Protein AF-0000000074038336 (afdb_homodimer)

Sequence (514 aa):
MIPQLNEKEQQILTLLVRDPNLGVTDLAEHLAVSAVTMRAYLKSLSEKGYLYRVRGGAVPTIHPEIIEREQSRQAEKHAIARVAAEMVQDGDTIMIEAGTTTAMIARFLLGKRDISVVTNNAFALGHCRGNPGLRVQVVGGEYRPATESIVGPVALEHIKRFRVRIAFVGTDGFSATHGLSTHLVEGAEVVKAMAAQADQVVVLADSSKFNKSGFVKVLPLEEVTTIIVDKDLSPEDARAIEETGPQVLRAGTESEEMIPQLNEKEQQILTLLVRDPNLGVTDLAEHLAVSAVTMRAYLKSLSEKGYLYRVRGGAVPTIHPEIIEREQSRQAEKHAIARVAAEMVQDGDTIMIEAGTTTAMIARFLLGKRDISVVTNNAFALGHCRGNPGLRVQVVGGEYRPATESIVGPVALEHIKRFRVRIAFVGTDGFSATHGLSTHLVEGAEVVKAMAAQADQVVVLADSSKFNKSGFVKVLPLEEVTTIIVDKDLSPEDARAIEETGPQVLRAGTESEE

Nearest PDB structures (foldseek):
  7l6l-assembly1_E  TM=9.296E-01  e=7.944E-13  Escherichia coli K-12
  3kwm-assembly2_C  TM=7.564E-01  e=1.079E-05  Francisella tularensis subsp. tularensis
  1lnw-assembly3_F  TM=9.150E-01  e=3.028E-02  Pseudomonas aeruginosa
  4hx8-assembly1_A  TM=6.151E-01  e=4.915E-03  Bacillus subtilis subsp. subtilis str. 168
  2f5f-assembly1_A  TM=6.108E-01  e=5.895E-03  Bacillus subtilis

Organism: NCBI:txid159291

Foldseek 3Di:
DQPDDDPLLLVLLQVCVVPVQAFLVNSCVVVVHDSVVSVVSVVVCVVSVQWDDDVRGIHGPAHSLQVVQLPPPVLFLLLLLLVVLVVDAAQFEEEQEQDNSSLQVLQNVAPHANYEYEYQHQPSVVSNVPHPRYHYHHAAADADRSRNGHFDDSSLVRLLVAAGAEYEEEAQAAALVQGGAHADPRSLSNLQSNLVRYNAYEYEDEPVRYPPHYPGRRDHLQSHAEYEYAPPHDPVRQVSSVVSHYHYHHGYRPDPD/DQPDDDPLLLVLLQVCVVPVQAFLVNSCVVVVHDSVVSVVSQVVCVVSVQWDDDVRGIHGPAHSLQVVQLPPPVLFLLLLLLVVLVVDAAQFEEEQEQDNSSLNVLQNVAPHANYEYEYQHQPSVVSNVPHPRYHYHHAAADADRSRNGHFDDSSLVRLLVAAGAEYEEEAQAAALVQGGAHADPRSLSNLLSNLVRYNAYEYEDEPVRYPPHYPGRRDHLQSHAEYEYAPPNDPVRQVSSVVSHYHYHHGYRPDPD

pLDDT: mean 91.99, std 9.22, range [31.31, 98.94]

Secondary structure (DSSP, 8-state):
------HHHHHHHHHHHH-TT--HHHHHHHHT--HHHHHHHHHHHHHTTSEEEETTEEEESS-HHHHHHHHTTHHHHHHHHHHHHHT--TT-EEEE-SSHHHHGGGGGGTT--SEEEEE-BGGGHHHHTT-TTEEEEEPPEEEETTTTEEESHHHHHHHTT--EEEEEE--SEEETTTEEEES-HHHHHHHHHHHHTEEEEEEE--GGGBT---SEE---GGG-SEEEEETTS-HHHHHHHHTTS-EEEEE------/------HHHHHHHHHHHH-TT--HHHHHHHHT--HHHHHHHHHHHHHTTSEEEETTEEEESS-HHHHHHHHTTHHHHHHHHHHHHHT--TT-EEEE-SSHHHHGGGGGGTT--SEEEEE-BHHHHHHHTT-TTEEEEEPPEEEETTTTEEESHHHHHHHTT--EEEEEE--SEEETTTEEEES-HHHHHHHHHHHHTEEEEEEE--GGGBT---SEE---GGG-SEEEEETTS-HHHHHHHHTTS-EEEEE------

InterPro domains:
  IPR001034 DeoR-type HTH domain [PF08220] (10-59)
  IPR001034 DeoR-type HTH domain [PS51000] (5-60)
  IPR001034 DeoR-type HTH domain [SM00420] (10-60)
  IPR014036 DeoR-like transcriptional repressor, C-terminal sensor domain [PF00455] (74-231)
  IPR036388 Winged helix-like DNA-binding domain superfamily [G3DSA:1.10.10.10] (4-66)
  IPR036390 Winged helix DNA-binding domain superfamily [SSF46785] (5-60)
  IPR037171 NagB/RpiA transferase-like [SSF100950] (75-231)
  IPR050313 Carbohydrate Metabolism HTH-type Transcriptional Regulators [PTHR30363] (6-249)

Radius of gyration: 23.24 Å; Cα contacts (8 Å, |Δi|>4): 1188; chains: 2; bounding box: 50×73×54 Å

Structure (mmCIF, N/CA/C/O backbone):
data_AF-0000000074038336-model_v1
#
loop_
_entity.id
_entity.type
_entity.pdbx_description
1 polymer 'Transcriptional regulator, DeoR family'
#
loop_
_atom_site.group_PDB
_atom_site.id
_atom_site.type_symbol
_atom_site.label_atom_id
_atom_site.label_alt_id
_atom_site.label_comp_id
_atom_site.label_asym_id
_atom_site.label_entity_id
_atom_site.label_seq_id
_atom_site.pdbx_PDB_ins_code
_atom_site.Cartn_x
_atom_site.Cartn_y
_atom_site.Cartn_z
_atom_site.occupancy
_atom_site.B_iso_or_equiv
_atom_site.auth_seq_id
_atom_site.auth_comp_id
_atom_site.auth_asym_id
_atom_site.auth_atom_id
_atom_site.pdbx_PDB_model_num
ATOM 1 N N . MET A 1 1 ? -4.086 -2.785 -13.867 1 50.84 1 MET A N 1
ATOM 2 C CA . MET A 1 1 ? -2.795 -2.957 -14.523 1 50.84 1 MET A CA 1
ATOM 3 C C . MET A 1 1 ? -1.942 -1.7 -14.391 1 50.84 1 MET A C 1
ATOM 5 O O . MET A 1 1 ? -2.459 -0.583 -14.453 1 50.84 1 MET A O 1
ATOM 9 N N . ILE A 1 2 ? -0.725 -1.907 -13.883 1 60.66 2 ILE A N 1
ATOM 10 C CA . ILE A 1 2 ? 0.194 -0.775 -13.852 1 60.66 2 ILE A CA 1
ATOM 11 C C . ILE A 1 2 ? 0.484 -0.302 -15.273 1 60.66 2 ILE A C 1
ATOM 13 O O . ILE A 1 2 ? 0.654 -1.117 -16.188 1 60.66 2 ILE A O 1
ATOM 17 N N . PRO A 1 3 ? 0.245 0.985 -15.5 1 68.19 3 PRO A N 1
ATOM 18 C CA . PRO A 1 3 ? 0.579 1.506 -16.828 1 68.19 3 PRO A CA 1
ATOM 19 C C . PRO A 1 3 ? 1.89 0.94 -17.375 1 68.19 3 PRO A C 1
ATOM 21 O O . PRO A 1 3 ? 2.826 0.699 -16.609 1 68.19 3 PRO A O 1
ATOM 24 N N . GLN A 1 4 ? 1.902 0.641 -18.594 1 76.12 4 GLN A N 1
ATOM 25 C CA . GLN A 1 4 ? 3.078 0.048 -19.234 1 76.12 4 GLN A CA 1
ATOM 26 C C . GLN A 1 4 ? 4.223 1.055 -19.312 1 76.12 4 GLN A C 1
ATOM 28 O O . GLN A 1 4 ? 4 2.23 -19.609 1 76.12 4 GLN A O 1
ATOM 33 N N . LEU A 1 5 ? 5.371 0.58 -19.047 1 84.31 5 LEU A N 1
ATOM 34 C CA . LEU A 1 5 ? 6.582 1.388 -19.141 1 84.31 5 LEU A CA 1
ATOM 35 C C . LEU A 1 5 ? 7.418 0.987 -20.344 1 84.31 5 LEU A C 1
ATOM 37 O O . LEU A 1 5 ? 7.488 -0.194 -20.688 1 84.31 5 LEU A O 1
ATOM 41 N N . ASN A 1 6 ? 7.914 2.014 -21.047 1 85.44 6 ASN A N 1
ATOM 42 C CA . ASN A 1 6 ? 8.922 1.671 -22.047 1 85.44 6 ASN A CA 1
ATOM 43 C C . ASN A 1 6 ? 10.289 1.446 -21.406 1 85.44 6 ASN A C 1
ATOM 45 O O . ASN A 1 6 ? 10.445 1.597 -20.188 1 85.44 6 ASN A O 1
ATOM 49 N N . GLU A 1 7 ? 11.188 1.038 -22.25 1 87.31 7 GLU A N 1
ATOM 50 C CA . GLU A 1 7 ? 12.5 0.632 -21.75 1 87.31 7 GLU A CA 1
ATOM 51 C C . GLU A 1 7 ? 13.211 1.79 -21.062 1 87.31 7 GLU A C 1
ATOM 53 O O . GLU A 1 7 ? 13.805 1.612 -20 1 87.31 7 GLU A O 1
ATOM 58 N N . LYS A 1 8 ? 13.188 2.979 -21.656 1 90.75 8 LYS A N 1
ATOM 59 C CA . LYS A 1 8 ? 13.867 4.137 -21.078 1 90.75 8 LYS A CA 1
ATOM 60 C C . LYS A 1 8 ? 13.25 4.547 -19.75 1 90.75 8 LYS A C 1
ATOM 62 O O . LYS A 1 8 ? 13.969 4.883 -18.812 1 90.75 8 LYS A O 1
ATOM 67 N N . GLU A 1 9 ? 11.953 4.449 -19.688 1 90.75 9 GLU A N 1
ATOM 68 C CA . GLU A 1 9 ? 11.242 4.773 -18.453 1 90.75 9 GLU A CA 1
ATOM 69 C C . GLU A 1 9 ? 11.633 3.824 -17.328 1 90.75 9 GLU A C 1
ATOM 71 O O . GLU A 1 9 ? 11.828 4.254 -16.188 1 90.75 9 GLU A O 1
ATOM 76 N N . GLN A 1 10 ? 11.781 2.631 -17.703 1 89.62 10 GLN A N 1
ATOM 77 C CA . GLN A 1 10 ? 12.195 1.639 -16.719 1 89.62 10 GLN A CA 1
ATOM 78 C C . GLN A 1 10 ? 13.609 1.92 -16.219 1 89.62 10 GLN A C 1
ATOM 80 O O . GLN A 1 10 ? 13.891 1.789 -15.031 1 89.62 10 GLN A O 1
ATOM 85 N N . GLN A 1 11 ? 14.461 2.266 -17.109 1 92.06 11 GLN A N 1
ATOM 86 C CA . GLN A 1 11 ? 15.836 2.584 -16.75 1 92.06 11 GLN A CA 1
ATOM 87 C C . GLN A 1 11 ? 15.898 3.791 -15.82 1 92.06 11 GLN A C 1
ATOM 89 O O . GLN A 1 11 ? 16.688 3.809 -14.867 1 92.06 11 GLN A O 1
ATOM 94 N N . ILE A 1 12 ? 15.102 4.711 -16.125 1 92.69 12 ILE A N 1
ATOM 95 C CA . ILE A 1 12 ? 15.055 5.922 -15.305 1 92.69 12 ILE A CA 1
ATOM 96 C C . ILE A 1 12 ? 14.664 5.566 -13.875 1 92.69 12 ILE A C 1
ATOM 98 O O . ILE A 1 12 ? 15.312 5.992 -12.922 1 92.69 12 ILE A O 1
ATOM 102 N N . LEU A 1 13 ? 13.656 4.75 -13.727 1 89.62 13 LEU A N 1
ATOM 103 C CA . LEU A 1 13 ? 13.188 4.355 -12.406 1 89.62 13 LEU A CA 1
ATOM 104 C C . LEU A 1 13 ? 14.258 3.57 -11.656 1 89.62 13 LEU A C 1
ATOM 106 O O . LEU A 1 13 ? 14.469 3.775 -10.461 1 89.62 13 LEU A O 1
ATOM 110 N N . THR A 1 14 ? 14.922 2.766 -12.406 1 89.44 14 THR A N 1
ATOM 111 C CA . THR A 1 14 ? 15.977 1.956 -11.805 1 89.44 14 THR A CA 1
ATOM 112 C C . THR A 1 14 ? 17.109 2.842 -11.281 1 89.44 14 THR A C 1
ATOM 114 O O . THR A 1 14 ? 17.594 2.629 -10.172 1 89.44 14 THR A O 1
ATOM 117 N N . LEU A 1 15 ? 17.469 3.816 -12.023 1 90.31 15 LEU A N 1
ATOM 118 C CA . LEU A 1 15 ? 18.531 4.738 -11.617 1 90.31 15 LEU A CA 1
ATOM 119 C C . LEU A 1 15 ? 18.109 5.539 -10.391 1 90.31 15 LEU A C 1
ATOM 121 O O . LEU A 1 15 ? 18.906 5.734 -9.469 1 90.31 15 LEU A O 1
ATOM 125 N N . LEU A 1 16 ? 16.875 5.91 -10.359 1 88.5 16 LEU A N 1
ATOM 126 C CA . LEU A 1 16 ? 16.391 6.77 -9.289 1 88.5 16 LEU A CA 1
ATOM 127 C C . LEU A 1 16 ? 16.297 6 -7.977 1 88.5 16 LEU A C 1
ATOM 129 O O . LEU A 1 16 ? 16.516 6.566 -6.902 1 88.5 16 LEU A O 1
ATOM 133 N N . VAL A 1 17 ? 15.938 4.77 -8.078 1 83.69 17 VAL A N 1
ATOM 134 C CA . VAL A 1 17 ? 15.836 3.953 -6.871 1 83.69 17 VAL A CA 1
ATOM 135 C C . VAL A 1 17 ? 17.234 3.707 -6.297 1 83.69 17 VAL A C 1
ATOM 137 O O . VAL A 1 17 ? 17.406 3.658 -5.078 1 83.69 17 VAL A O 1
ATOM 140 N N . ARG A 1 18 ? 18.156 3.605 -7.18 1 83.31 18 ARG A N 1
ATOM 141 C CA . ARG A 1 18 ? 19.547 3.396 -6.758 1 83.31 18 ARG A CA 1
ATOM 142 C C . ARG A 1 18 ? 20.125 4.664 -6.141 1 83.31 18 ARG A C 1
ATOM 144 O O . ARG A 1 18 ? 20.875 4.602 -5.16 1 83.31 18 ARG A O 1
ATOM 151 N N . ASP A 1 19 ? 19.812 5.781 -6.797 1 85.19 19 ASP A N 1
ATOM 152 C CA . ASP A 1 19 ? 20.25 7.078 -6.293 1 85.19 19 ASP A CA 1
ATOM 153 C C . ASP A 1 19 ? 19.156 8.125 -6.453 1 85.19 19 ASP A C 1
ATOM 155 O O . ASP A 1 19 ? 19.047 8.766 -7.5 1 85.19 19 ASP A O 1
ATOM 159 N N . PRO A 1 20 ? 18.5 8.367 -5.352 1 78.25 20 PRO A N 1
ATOM 160 C CA . PRO A 1 20 ? 17.375 9.305 -5.438 1 78.25 20 PRO A CA 1
ATOM 161 C C . PRO A 1 20 ? 17.828 10.75 -5.582 1 78.25 20 PRO A C 1
ATOM 163 O O . PRO A 1 20 ? 17 11.641 -5.812 1 78.25 20 PRO A O 1
ATOM 166 N N . ASN A 1 21 ? 19.047 10.977 -5.559 1 79.19 21 ASN A N 1
ATOM 167 C CA . ASN A 1 21 ? 19.547 12.344 -5.637 1 79.19 21 ASN A CA 1
ATOM 168 C C . ASN A 1 21 ? 19.875 12.734 -7.07 1 79.19 21 ASN A C 1
ATOM 170 O O . ASN A 1 21 ? 20.25 13.883 -7.336 1 79.19 21 ASN A O 1
ATOM 174 N N . LEU A 1 22 ? 19.734 11.844 -7.914 1 87.56 22 LEU A N 1
ATOM 175 C CA . LEU A 1 22 ? 20.047 12.164 -9.305 1 87.56 22 LEU A CA 1
ATOM 176 C C . LEU A 1 22 ? 19.078 13.219 -9.844 1 87.56 22 LEU A C 1
ATOM 178 O O . LEU A 1 22 ? 17.859 13.094 -9.695 1 87.56 22 LEU A O 1
ATOM 182 N N . GLY A 1 23 ? 19.703 14.219 -10.414 1 90.75 23 GLY A N 1
ATOM 183 C CA . GLY A 1 23 ? 18.891 15.25 -11.055 1 90.75 23 GLY A CA 1
ATOM 184 C C . GLY A 1 23 ? 18.656 15 -12.531 1 90.75 23 GLY A C 1
ATOM 185 O O . GLY A 1 23 ? 19.094 13.969 -13.062 1 90.75 23 GLY A O 1
ATOM 186 N N . VAL A 1 24 ? 18 15.977 -13.141 1 92.38 24 VAL A N 1
ATOM 187 C CA . VAL A 1 24 ? 17.656 15.883 -14.555 1 92.38 24 VAL A CA 1
ATOM 188 C C . VAL A 1 24 ? 18.938 15.766 -15.391 1 92.38 24 VAL A C 1
ATOM 190 O O . VAL A 1 24 ? 19.016 14.914 -16.281 1 92.38 24 VAL A O 1
ATOM 193 N N . THR A 1 25 ? 19.859 16.531 -15.031 1 93.81 25 THR A N 1
ATOM 194 C CA . THR A 1 25 ? 21.094 16.562 -15.789 1 93.81 25 THR A CA 1
ATOM 195 C C . THR A 1 25 ? 21.859 15.25 -15.648 1 93.81 25 THR A C 1
ATOM 197 O O . THR A 1 25 ? 22.344 14.703 -16.641 1 93.81 25 THR A O 1
ATOM 200 N N . ASP A 1 26 ? 21.953 14.742 -14.438 1 95.25 26 ASP A N 1
ATOM 201 C CA . ASP A 1 26 ? 22.609 13.469 -14.18 1 95.25 26 ASP A CA 1
ATOM 202 C C . ASP A 1 26 ? 21.953 12.336 -14.961 1 95.25 26 ASP A C 1
ATOM 204 O O . ASP A 1 26 ? 22.625 11.539 -15.609 1 95.25 26 ASP A O 1
ATOM 208 N N . LEU A 1 27 ? 20.672 12.328 -14.914 1 94.75 27 LEU A N 1
ATOM 209 C CA . LEU A 1 27 ? 19.906 11.281 -15.578 1 94.75 27 LEU A CA 1
ATOM 210 C C . LEU A 1 27 ? 20.078 11.344 -17.094 1 94.75 27 LEU A C 1
ATOM 212 O O . LEU A 1 27 ? 20.234 10.312 -17.75 1 94.75 27 LEU A O 1
ATOM 216 N N . ALA A 1 28 ? 20.016 12.539 -17.594 1 95.25 28 ALA A N 1
ATOM 217 C CA . ALA A 1 28 ? 20.188 12.742 -19.031 1 95.25 28 ALA A CA 1
ATOM 218 C C . ALA A 1 28 ? 21.547 12.227 -19.5 1 95.25 28 ALA A C 1
ATOM 220 O O . ALA A 1 28 ? 21.641 11.586 -20.547 1 95.25 28 ALA A O 1
ATOM 221 N N . GLU A 1 29 ? 22.547 12.523 -18.781 1 95.94 29 GLU A N 1
ATOM 222 C CA . GLU A 1 29 ? 23.891 12.078 -19.109 1 95.94 29 GLU A CA 1
ATOM 223 C C . GLU A 1 29 ? 24 10.562 -19.062 1 95.94 29 GLU A C 1
ATOM 225 O O . GLU A 1 29 ? 24.562 9.945 -19.969 1 95.94 29 GLU A O 1
ATOM 230 N N . HIS A 1 30 ? 23.453 9.977 -18.078 1 94.44 30 HIS A N 1
ATOM 231 C CA . HIS A 1 30 ? 23.516 8.531 -17.891 1 94.44 30 HIS A CA 1
ATOM 232 C C . HIS A 1 30 ? 22.859 7.797 -19.047 1 94.44 30 HIS A C 1
ATOM 234 O O . HIS A 1 30 ? 23.281 6.699 -19.422 1 94.44 30 HIS A O 1
ATOM 240 N N . LEU A 1 31 ? 21.781 8.391 -19.578 1 94.69 31 LEU A N 1
ATOM 241 C CA . LEU A 1 31 ? 21 7.672 -20.578 1 94.69 31 LEU A CA 1
ATOM 242 C C . LEU A 1 31 ? 21.203 8.258 -21.969 1 94.69 31 LEU A C 1
ATOM 244 O O . LEU A 1 31 ? 20.531 7.867 -22.922 1 94.69 31 LEU A O 1
ATOM 248 N N . ALA A 1 32 ? 22.031 9.18 -22.094 1 95.19 32 ALA A N 1
ATOM 249 C CA . ALA A 1 32 ? 22.469 9.773 -23.359 1 95.19 32 ALA A CA 1
ATOM 250 C C . ALA A 1 32 ? 21.281 10.375 -24.109 1 95.19 32 ALA A C 1
ATOM 252 O O . ALA A 1 32 ? 21.047 10.07 -25.281 1 95.19 32 ALA A O 1
ATOM 253 N N . VAL A 1 33 ? 20.547 11.195 -23.406 1 95.94 33 VAL A N 1
ATOM 254 C CA . VAL A 1 33 ? 19.469 11.961 -24.016 1 95.94 33 VAL A CA 1
ATOM 255 C C . VAL A 1 33 ? 19.578 13.422 -23.594 1 95.94 33 VAL A C 1
ATOM 257 O O . VAL A 1 33 ? 20.344 13.766 -22.688 1 95.94 33 VAL A O 1
ATOM 260 N N . SER A 1 34 ? 18.859 14.258 -24.266 1 95.69 34 SER A N 1
ATOM 261 C CA . SER A 1 34 ? 18.859 15.68 -23.906 1 95.69 34 SER A CA 1
ATOM 262 C C . SER A 1 34 ? 18.078 15.922 -22.625 1 95.69 34 SER A C 1
ATOM 264 O O . SER A 1 34 ? 17.25 15.109 -22.219 1 95.69 34 SER A O 1
ATOM 266 N N . ALA A 1 35 ? 18.359 17.062 -22.031 1 94.69 35 ALA A N 1
ATOM 267 C CA . ALA A 1 35 ? 17.641 17.453 -20.828 1 94.69 35 ALA A CA 1
ATOM 268 C C . ALA A 1 35 ? 16.141 17.641 -21.125 1 94.69 35 ALA A C 1
ATOM 270 O O . ALA A 1 35 ? 15.297 17.344 -20.281 1 94.69 35 ALA A O 1
ATOM 271 N N . VAL A 1 36 ? 15.898 18.109 -22.297 1 95 36 VAL A N 1
ATOM 272 C CA . VAL A 1 36 ? 14.516 18.328 -22.703 1 95 36 VAL A CA 1
ATOM 273 C C . VAL A 1 36 ? 13.789 16.984 -22.797 1 95 36 VAL A C 1
ATOM 275 O O . VAL A 1 36 ? 12.672 16.844 -22.281 1 95 36 VAL A O 1
ATOM 278 N N . THR A 1 37 ? 14.422 16.031 -23.359 1 95.12 37 THR A N 1
ATOM 279 C CA . THR A 1 37 ? 13.867 14.688 -23.484 1 95.12 37 THR A CA 1
ATOM 280 C C . THR A 1 37 ? 13.703 14.039 -22.109 1 95.12 37 THR A C 1
ATOM 282 O O . THR A 1 37 ? 12.695 13.383 -21.844 1 95.12 37 THR A O 1
ATOM 285 N N . MET A 1 38 ? 14.656 14.266 -21.234 1 95 38 MET A N 1
ATOM 286 C CA . MET A 1 38 ? 14.609 13.703 -19.891 1 95 38 MET A CA 1
ATOM 287 C C . MET A 1 38 ? 13.445 14.289 -19.094 1 95 38 MET A C 1
ATOM 289 O O . MET A 1 38 ? 12.734 13.562 -18.406 1 95 38 MET A O 1
ATOM 293 N N . ARG A 1 39 ? 13.25 15.578 -19.25 1 93.44 39 ARG A N 1
ATOM 294 C CA . ARG A 1 39 ? 12.133 16.219 -18.562 1 93.44 39 ARG A CA 1
ATOM 295 C C . ARG A 1 39 ? 10.797 15.672 -19.047 1 93.44 39 ARG A C 1
ATOM 297 O O . ARG A 1 39 ? 9.852 15.539 -18.266 1 93.44 39 ARG A O 1
ATOM 304 N N . ALA A 1 40 ? 10.781 15.367 -20.328 1 93.25 40 ALA A N 1
ATOM 305 C CA . ALA A 1 40 ? 9.57 14.781 -20.891 1 93.25 40 ALA A CA 1
ATOM 306 C C . ALA A 1 40 ? 9.312 13.391 -20.312 1 93.25 40 ALA A C 1
ATOM 308 O O . ALA A 1 40 ? 8.172 13.039 -20 1 93.25 40 ALA A O 1
ATOM 309 N N . TYR A 1 41 ? 10.359 12.648 -20.172 1 92.75 41 TYR A N 1
ATOM 310 C CA . TYR A 1 41 ? 10.234 11.328 -19.562 1 92.75 41 TYR A CA 1
ATOM 311 C C . TYR A 1 41 ? 9.758 11.445 -18.125 1 92.75 41 TYR A C 1
ATOM 313 O O . TYR A 1 41 ? 8.867 10.703 -17.703 1 92.75 41 TYR A O 1
ATOM 321 N N . LEU A 1 42 ? 10.344 12.336 -17.406 1 91.69 42 LEU A N 1
ATOM 322 C CA . LEU A 1 42 ? 9.992 12.508 -16 1 91.69 42 LEU A CA 1
ATOM 323 C C . LEU A 1 42 ? 8.547 12.969 -15.852 1 91.69 42 LEU A C 1
ATOM 325 O O . LEU A 1 42 ? 7.84 12.547 -14.938 1 91.69 42 LEU A O 1
ATOM 329 N N . LYS A 1 43 ? 8.172 13.789 -16.719 1 88.31 43 LYS A N 1
ATOM 330 C CA . LYS A 1 43 ? 6.781 14.234 -16.719 1 88.31 43 LYS A CA 1
ATOM 331 C C . LYS A 1 43 ? 5.832 13.078 -17 1 88.31 43 LYS A C 1
ATOM 333 O O . LYS A 1 43 ? 4.82 12.914 -16.297 1 88.31 43 LYS A O 1
ATOM 338 N N . SER A 1 44 ? 6.152 12.32 -17.969 1 87.56 44 SER A N 1
ATOM 339 C CA . SER A 1 44 ? 5.352 11.148 -18.312 1 87.56 44 SER A CA 1
ATOM 340 C C . SER A 1 44 ? 5.234 10.195 -17.125 1 87.56 44 SER A C 1
ATOM 342 O O . SER A 1 44 ? 4.141 9.734 -16.812 1 87.56 44 SER A O 1
ATOM 344 N N . LEU A 1 45 ? 6.332 9.953 -16.516 1 88 45 LEU A N 1
ATOM 345 C CA . LEU A 1 45 ? 6.367 9.039 -15.375 1 88 45 LEU A CA 1
ATOM 346 C C . LEU A 1 45 ? 5.555 9.594 -14.203 1 88 45 LEU A C 1
ATOM 348 O O . LEU A 1 45 ? 4.887 8.844 -13.5 1 88 45 LEU A O 1
ATOM 352 N N . SER A 1 46 ? 5.648 10.844 -14.055 1 84.88 46 SER A N 1
ATOM 353 C CA . SER A 1 46 ? 4.875 11.5 -13.008 1 84.88 46 SER A CA 1
ATOM 354 C C . SER A 1 46 ? 3.379 11.398 -13.281 1 84.88 46 SER A C 1
ATOM 356 O O . SER A 1 46 ? 2.594 11.102 -12.383 1 84.88 46 SER A O 1
ATOM 358 N N . GLU A 1 47 ? 3.018 11.539 -14.508 1 79.06 47 GLU A N 1
ATOM 359 C CA . GLU A 1 47 ? 1.615 11.469 -14.906 1 79.06 47 GLU A CA 1
ATOM 360 C C . GLU A 1 47 ? 1.065 10.055 -14.75 1 79.06 47 GLU A C 1
ATOM 362 O O . GLU A 1 47 ? -0.114 9.875 -14.445 1 79.06 47 GLU A O 1
ATOM 367 N N . LYS A 1 48 ? 1.988 9.148 -14.945 1 78.31 48 LYS A N 1
ATOM 368 C CA . LYS A 1 48 ? 1.61 7.75 -14.797 1 78.31 48 LYS A CA 1
ATOM 369 C C . LYS A 1 48 ? 1.6 7.336 -13.328 1 78.31 48 LYS A C 1
ATOM 371 O O . LYS A 1 48 ? 1.21 6.215 -12.992 1 78.31 48 LYS A O 1
ATOM 376 N N . GLY A 1 49 ? 2.133 8.203 -12.5 1 77.19 49 GLY A N 1
ATOM 377 C CA . GLY A 1 49 ? 2.117 7.945 -11.07 1 77.19 49 GLY A CA 1
ATOM 378 C C . GLY A 1 49 ? 3.318 7.148 -10.594 1 77.19 49 GLY A C 1
ATOM 379 O O . GLY A 1 49 ? 3.332 6.648 -9.469 1 77.19 49 GLY A O 1
ATOM 380 N N . TYR A 1 50 ? 4.344 7.027 -11.398 1 85.25 50 TYR A N 1
ATOM 381 C CA . TYR A 1 50 ? 5.488 6.184 -11.078 1 85.25 50 TYR A CA 1
ATOM 382 C C . TYR A 1 50 ? 6.527 6.957 -10.273 1 85.25 50 TYR A C 1
ATOM 384 O O . TYR A 1 50 ? 7.438 6.367 -9.688 1 85.25 50 TYR A O 1
ATOM 392 N N . LEU A 1 51 ? 6.426 8.312 -10.344 1 84.94 51 LEU A N 1
ATOM 393 C CA . LEU A 1 51 ? 7.312 9.141 -9.539 1 84.94 51 LEU A CA 1
ATOM 394 C C . LEU A 1 51 ? 6.68 10.492 -9.242 1 84.94 51 LEU A C 1
ATOM 396 O O . LEU A 1 51 ? 5.648 10.836 -9.82 1 84.94 51 LEU A O 1
ATOM 400 N N . TYR A 1 52 ? 7.254 11.148 -8.266 1 79.19 52 TYR A N 1
ATOM 401 C CA . TYR A 1 52 ? 6.914 12.555 -8.07 1 79.19 52 TYR A CA 1
ATOM 402 C C . TYR A 1 52 ? 8.148 13.445 -8.211 1 79.19 52 TYR A C 1
ATOM 404 O O . TYR A 1 52 ? 9.266 13.016 -7.902 1 79.19 52 TYR A O 1
ATOM 412 N N . ARG A 1 53 ? 7.777 14.625 -8.711 1 78.25 53 ARG A N 1
ATOM 413 C CA . ARG A 1 53 ? 8.859 15.578 -8.945 1 78.25 53 ARG A CA 1
ATOM 414 C C . ARG A 1 53 ? 9.219 16.312 -7.664 1 78.25 53 ARG A C 1
ATOM 416 O O . ARG A 1 53 ? 8.344 16.656 -6.863 1 78.25 53 ARG A O 1
ATOM 423 N N . VAL A 1 54 ? 10.477 16.453 -7.414 1 74.12 54 VAL A N 1
ATOM 424 C CA . VAL A 1 54 ? 11.008 17.281 -6.344 1 74.12 54 VAL A CA 1
ATOM 425 C C . VAL A 1 54 ? 11.992 18.297 -6.914 1 74.12 54 VAL A C 1
ATOM 427 O O . VAL A 1 54 ? 12.289 18.281 -8.109 1 74.12 54 VAL A O 1
ATOM 430 N N . ARG A 1 55 ? 12.32 19.203 -6.031 1 72.94 55 ARG A N 1
ATOM 431 C CA . ARG A 1 55 ? 13.289 20.188 -6.504 1 72.94 55 ARG A CA 1
ATOM 432 C C . ARG A 1 55 ? 14.57 19.5 -6.977 1 72.94 55 ARG A C 1
ATOM 434 O O . ARG A 1 55 ? 15.234 18.812 -6.203 1 72.94 55 ARG A O 1
ATOM 441 N N . GLY A 1 56 ? 14.797 19.656 -8.297 1 73.69 56 GLY A N 1
ATOM 442 C CA . GLY A 1 56 ? 16.047 19.172 -8.859 1 73.69 56 GLY A CA 1
ATOM 443 C C . GLY A 1 56 ? 16.016 17.672 -9.164 1 73.69 56 GLY A C 1
ATOM 444 O O . GLY A 1 56 ? 17.047 17.094 -9.539 1 73.69 56 GLY A O 1
ATOM 445 N N . GLY A 1 57 ? 14.844 17.047 -8.93 1 78 57 GLY A N 1
ATOM 446 C CA . GLY A 1 57 ? 14.883 15.609 -9.156 1 78 57 GLY A CA 1
ATOM 447 C C . GLY A 1 57 ? 13.508 14.961 -9.078 1 78 57 GLY A C 1
ATOM 448 O O . GLY A 1 57 ? 12.5 15.586 -9.43 1 78 57 GLY A O 1
ATOM 449 N N . ALA A 1 58 ? 13.586 13.586 -8.938 1 83.69 58 ALA A N 1
ATOM 450 C CA . ALA A 1 58 ? 12.359 12.805 -8.859 1 83.69 58 ALA A CA 1
ATOM 451 C C . ALA A 1 58 ? 12.531 11.602 -7.945 1 83.69 58 ALA A C 1
ATOM 453 O O . ALA A 1 58 ? 13.648 11.109 -7.758 1 83.69 58 ALA A O 1
ATOM 454 N N . VAL A 1 59 ? 11.414 11.25 -7.375 1 82.38 59 VAL A N 1
ATOM 455 C CA . VAL A 1 59 ? 11.422 10.109 -6.469 1 82.38 59 VAL A CA 1
ATOM 456 C C . VAL A 1 59 ? 10.398 9.07 -6.934 1 82.38 59 VAL A C 1
ATOM 458 O O . VAL A 1 59 ? 9.227 9.398 -7.129 1 82.38 59 VAL A O 1
ATOM 461 N N . PRO A 1 60 ? 10.844 7.848 -7.074 1 85.94 60 PRO A N 1
ATOM 462 C CA . PRO A 1 60 ? 9.906 6.809 -7.504 1 85.94 60 PRO A CA 1
ATOM 463 C C . PRO A 1 60 ? 8.844 6.508 -6.453 1 85.94 60 PRO A C 1
ATOM 465 O O . PRO A 1 60 ? 9.133 6.516 -5.254 1 85.94 60 PRO A O 1
ATOM 468 N N . THR A 1 61 ? 7.617 6.195 -6.973 1 83.38 61 THR A N 1
ATOM 469 C CA . THR A 1 61 ? 6.512 5.828 -6.09 1 83.38 61 THR A CA 1
ATOM 470 C C . THR A 1 61 ? 6.34 4.312 -6.043 1 83.38 61 THR A C 1
ATOM 472 O O . THR A 1 61 ? 5.582 3.797 -5.219 1 83.38 61 THR A O 1
ATOM 475 N N . ILE A 1 62 ? 6.996 3.609 -6.902 1 83.38 62 ILE A N 1
ATOM 476 C CA . ILE A 1 62 ? 6.961 2.152 -6.961 1 83.38 62 ILE A CA 1
ATOM 477 C C . ILE A 1 62 ? 8.336 1.618 -7.348 1 83.38 62 ILE A C 1
ATOM 479 O O . ILE A 1 62 ? 9.039 2.215 -8.172 1 83.38 62 ILE A O 1
ATOM 483 N N . HIS A 1 63 ? 8.648 0.529 -6.75 1 86.81 63 HIS A N 1
ATOM 484 C CA . HIS A 1 63 ? 9.953 -0.063 -7.027 1 86.81 63 HIS A CA 1
ATOM 485 C C . HIS A 1 63 ? 9.969 -0.721 -8.406 1 86.81 63 HIS A C 1
ATOM 487 O O . HIS A 1 63 ? 9.031 -1.431 -8.773 1 86.81 63 HIS A O 1
ATOM 493 N N . PRO A 1 64 ? 11.055 -0.513 -9.141 1 85.06 64 PRO A N 1
ATOM 494 C CA . PRO A 1 64 ? 11.117 -1.052 -10.5 1 85.06 64 PRO A CA 1
ATOM 495 C C . PRO A 1 64 ? 11.031 -2.576 -10.539 1 85.06 64 PRO A C 1
ATOM 497 O O . PRO A 1 64 ? 10.477 -3.146 -11.484 1 85.06 64 PRO A O 1
ATOM 500 N N . GLU A 1 65 ? 11.516 -3.246 -9.539 1 87.31 65 GLU A N 1
ATOM 501 C CA . GLU A 1 65 ? 11.523 -4.707 -9.523 1 87.31 65 GLU A CA 1
ATOM 502 C C . GLU A 1 65 ? 10.094 -5.258 -9.508 1 87.31 65 GLU A C 1
ATOM 504 O O . GLU A 1 65 ? 9.805 -6.254 -10.172 1 87.31 65 GLU A O 1
ATOM 509 N N . ILE A 1 66 ? 9.266 -4.57 -8.766 1 88.44 66 ILE A N 1
ATOM 510 C CA . ILE A 1 66 ? 7.879 -5.031 -8.688 1 88.44 66 ILE A CA 1
ATOM 511 C C . ILE A 1 66 ? 7.18 -4.766 -10.023 1 88.44 66 ILE A C 1
ATOM 513 O O . ILE A 1 66 ? 6.344 -5.562 -10.461 1 88.44 66 ILE A O 1
ATOM 517 N N . ILE A 1 67 ? 7.508 -3.732 -10.633 1 84.56 67 ILE A N 1
ATOM 518 C CA . ILE A 1 67 ? 6.934 -3.396 -11.93 1 84.56 67 ILE A CA 1
ATOM 519 C C . ILE A 1 67 ? 7.324 -4.457 -12.961 1 84.56 67 ILE A C 1
ATOM 521 O O . ILE A 1 67 ? 6.473 -4.965 -13.688 1 84.56 67 ILE A O 1
ATOM 525 N N . GLU A 1 68 ? 8.523 -4.727 -12.984 1 87.25 68 GLU A N 1
ATOM 526 C CA . GLU A 1 68 ? 9.039 -5.723 -13.922 1 87.25 68 GLU A CA 1
ATOM 527 C C . GLU A 1 68 ? 8.359 -7.074 -13.711 1 87.25 68 GLU A C 1
ATOM 529 O O . GLU A 1 68 ? 7.934 -7.715 -14.68 1 87.25 68 GLU A O 1
ATOM 534 N N . ARG A 1 69 ? 8.25 -7.457 -12.523 1 90.81 69 ARG A N 1
ATOM 535 C CA . ARG A 1 69 ? 7.621 -8.734 -12.219 1 90.81 69 ARG A CA 1
ATOM 536 C C . ARG A 1 69 ? 6.145 -8.727 -12.602 1 90.81 69 ARG A C 1
ATOM 538 O O . ARG A 1 69 ? 5.641 -9.703 -13.164 1 90.81 69 ARG A O 1
ATOM 545 N N . GLU A 1 70 ? 5.52 -7.691 -12.258 1 88.31 70 GLU A N 1
ATOM 546 C CA . GLU A 1 70 ? 4.094 -7.594 -12.555 1 88.31 70 GLU A CA 1
ATOM 547 C C . GLU A 1 70 ? 3.836 -7.625 -14.055 1 88.31 70 GLU A C 1
ATOM 549 O O . GLU A 1 70 ? 2.848 -8.203 -14.508 1 88.31 70 GLU A O 1
ATOM 554 N N . GLN A 1 71 ? 4.703 -7.059 -14.805 1 86.56 71 GLN A N 1
ATOM 555 C CA . GLN A 1 71 ? 4.488 -6.895 -16.234 1 86.56 71 GLN A CA 1
ATOM 556 C C . GLN A 1 71 ? 4.957 -8.125 -17.016 1 86.56 71 GLN A C 1
ATOM 558 O O . GLN A 1 71 ? 4.598 -8.312 -18.172 1 86.56 71 GLN A O 1
ATOM 563 N N . SER A 1 72 ? 5.742 -8.914 -16.391 1 91.19 72 SER A N 1
ATOM 564 C CA . SER A 1 72 ? 6.219 -10.133 -17.031 1 91.19 72 SER A CA 1
ATOM 565 C C . SER A 1 72 ? 5.137 -11.203 -17.047 1 91.19 72 SER A C 1
ATOM 567 O O . SER A 1 72 ? 4.508 -11.477 -16.016 1 91.19 72 SER A O 1
ATOM 569 N N . ARG A 1 73 ? 4.805 -11.75 -18.234 1 93.31 73 ARG A N 1
ATOM 570 C CA . ARG A 1 73 ? 3.887 -12.867 -18.422 1 93.31 73 ARG A CA 1
ATOM 571 C C . ARG A 1 73 ? 2.523 -12.57 -17.812 1 93.31 73 ARG A C 1
ATOM 573 O O . ARG A 1 73 ? 1.979 -13.391 -17.062 1 93.31 73 ARG A O 1
ATOM 580 N N . GLN A 1 74 ? 2.051 -11.477 -18.094 1 89.38 74 GLN A N 1
ATOM 581 C CA . GLN A 1 74 ? 0.832 -10.969 -17.469 1 89.38 74 GLN A CA 1
ATOM 582 C C . GLN A 1 74 ? -0.365 -11.859 -17.797 1 89.38 74 GLN A C 1
ATOM 584 O O . GLN A 1 74 ? -1.19 -12.133 -16.922 1 89.38 74 GLN A O 1
ATOM 589 N N . ALA A 1 75 ? -0.427 -12.273 -19.078 1 90.5 75 ALA A N 1
ATOM 590 C CA . ALA A 1 75 ? -1.548 -13.117 -19.484 1 90.5 75 ALA A CA 1
ATOM 591 C C . ALA A 1 75 ? -1.563 -14.43 -18.703 1 90.5 75 ALA A C 1
ATOM 593 O O . ALA A 1 75 ? -2.619 -14.875 -18.25 1 90.5 75 ALA A O 1
ATOM 594 N N . GLU A 1 76 ? -0.423 -14.992 -18.594 1 95.5 76 GLU A N 1
ATOM 595 C CA . GLU A 1 76 ? -0.291 -16.234 -17.828 1 95.5 76 GLU A CA 1
ATOM 596 C C . GLU A 1 76 ? -0.634 -16.016 -16.359 1 95.5 76 GLU A C 1
ATOM 598 O O . GLU A 1 76 ? -1.357 -16.812 -15.758 1 95.5 76 GLU A O 1
ATOM 603 N N . LYS A 1 77 ? -0.141 -14.898 -15.781 1 94.88 77 LYS A N 1
ATOM 604 C CA . LYS A 1 77 ? -0.427 -14.594 -14.383 1 94.88 77 LYS A CA 1
ATOM 605 C C . LYS A 1 77 ? -1.923 -14.398 -14.156 1 94.88 77 LYS A C 1
ATOM 607 O O . LYS A 1 77 ? -2.473 -14.852 -13.156 1 94.88 77 LYS A O 1
ATOM 612 N N . HIS A 1 78 ? -2.531 -13.781 -15.062 1 92 78 HIS A N 1
ATOM 613 C CA . HIS A 1 78 ? -3.967 -13.547 -14.961 1 92 78 HIS A CA 1
ATOM 614 C C . HIS A 1 78 ? -4.742 -14.867 -14.992 1 92 78 HIS A C 1
ATOM 616 O O . HIS A 1 78 ? -5.656 -15.07 -14.195 1 92 78 HIS A O 1
ATOM 622 N N . ALA A 1 79 ? -4.379 -15.648 -15.938 1 95.06 79 ALA A N 1
ATOM 623 C CA . ALA A 1 79 ? -5.035 -16.953 -16.062 1 95.06 79 ALA A CA 1
ATOM 624 C C . ALA A 1 79 ? -4.867 -17.766 -14.781 1 95.06 79 ALA A C 1
ATOM 626 O O . ALA A 1 79 ? -5.832 -18.359 -14.289 1 95.06 79 ALA A O 1
ATOM 627 N N . ILE A 1 80 ? -3.703 -17.766 -14.281 1 97.88 80 ILE A N 1
ATOM 628 C CA . ILE A 1 80 ? -3.371 -18.516 -13.078 1 97.88 80 ILE A CA 1
ATOM 629 C C . ILE A 1 80 ? -4.176 -17.969 -11.891 1 97.88 80 ILE A C 1
ATOM 631 O O . ILE A 1 80 ? -4.789 -18.734 -11.148 1 97.88 80 ILE A O 1
ATOM 635 N N . ALA A 1 81 ? -4.188 -16.703 -11.719 1 96.81 81 ALA A N 1
ATOM 636 C CA . ALA A 1 81 ? -4.902 -16.047 -10.617 1 96.81 81 ALA A CA 1
ATOM 637 C C . ALA A 1 81 ? -6.398 -16.328 -10.703 1 96.81 81 ALA A C 1
ATOM 639 O O . ALA A 1 81 ? -7.059 -16.516 -9.68 1 96.81 81 ALA A O 1
ATOM 640 N N . ARG A 1 82 ? -6.922 -16.344 -11.898 1 94.75 82 ARG A N 1
ATOM 641 C CA . ARG A 1 82 ? -8.344 -16.625 -12.094 1 94.75 82 ARG A CA 1
ATOM 642 C C . ARG A 1 82 ? -8.695 -18.031 -11.602 1 94.75 82 ARG A C 1
ATOM 644 O O . ARG A 1 82 ? -9.68 -18.203 -10.883 1 94.75 82 ARG A O 1
ATOM 651 N N . VAL A 1 83 ? -7.926 -18.984 -12.031 1 97.81 83 VAL A N 1
ATOM 652 C CA . VAL A 1 83 ? -8.148 -20.359 -11.602 1 97.81 83 VAL A CA 1
ATOM 653 C C . VAL A 1 83 ? -8.055 -20.453 -10.086 1 97.81 83 VAL A C 1
ATOM 655 O O . VAL A 1 83 ? -8.852 -21.141 -9.445 1 97.81 83 VAL A O 1
ATOM 658 N N . ALA A 1 84 ? -7.094 -19.781 -9.508 1 98.56 84 ALA A N 1
ATOM 659 C CA . ALA A 1 84 ? -6.934 -19.75 -8.055 1 98.56 84 ALA A CA 1
ATOM 660 C C . ALA A 1 84 ? -8.18 -19.188 -7.375 1 98.56 84 ALA A C 1
ATOM 662 O O . ALA A 1 84 ? -8.664 -19.75 -6.391 1 98.56 84 ALA A O 1
ATOM 663 N N . ALA A 1 85 ? -8.703 -18.109 -7.883 1 96.88 85 ALA A N 1
ATOM 664 C CA . ALA A 1 85 ? -9.867 -17.438 -7.305 1 96.88 85 ALA A CA 1
ATOM 665 C C . ALA A 1 85 ? -11.094 -18.359 -7.328 1 96.88 85 ALA A C 1
ATOM 667 O O . ALA A 1 85 ? -11.953 -18.281 -6.449 1 96.88 85 ALA A O 1
ATOM 668 N N . GLU A 1 86 ? -11.141 -19.219 -8.336 1 97.38 86 GLU A N 1
ATOM 669 C CA . GLU A 1 86 ? -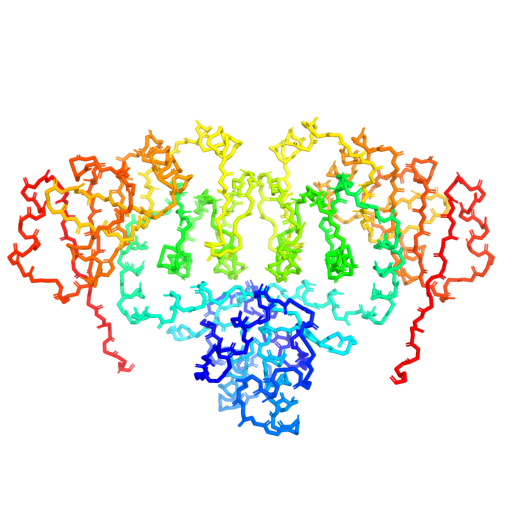12.258 -20.156 -8.461 1 97.38 86 GLU A CA 1
ATOM 670 C C . GLU A 1 86 ? -12.273 -21.156 -7.305 1 97.38 86 GLU A C 1
ATOM 672 O O . GLU A 1 86 ? -13.32 -21.734 -6.992 1 97.38 86 GLU A O 1
ATOM 677 N N . MET A 1 87 ? -11.195 -21.312 -6.664 1 98.12 87 MET A N 1
ATOM 678 C CA . MET A 1 87 ? -11.102 -22.25 -5.547 1 98.12 87 MET A CA 1
ATOM 679 C C . MET A 1 87 ? -11.68 -21.656 -4.273 1 98.12 87 MET A C 1
ATOM 681 O O . MET A 1 87 ? -11.922 -22.359 -3.295 1 98.12 87 MET A O 1
ATOM 685 N N . VAL A 1 88 ? -11.836 -20.375 -4.215 1 98.12 88 VAL A N 1
ATOM 686 C CA . VAL A 1 88 ? -12.32 -19.672 -3.031 1 98.12 88 VAL A CA 1
ATOM 687 C C . VAL A 1 88 ? -13.852 -19.734 -2.979 1 98.12 88 VAL A C 1
ATOM 689 O O . VAL A 1 88 ? -14.523 -19.547 -3.998 1 98.12 88 VAL A O 1
ATOM 692 N N . GLN A 1 89 ? -14.391 -19.969 -1.847 1 97.12 89 GLN A N 1
ATOM 693 C CA . GLN A 1 89 ? -15.828 -20.062 -1.611 1 97.12 89 GLN A CA 1
ATOM 694 C C . GLN A 1 89 ? -16.297 -18.938 -0.692 1 97.12 89 GLN A C 1
ATOM 696 O O . GLN A 1 89 ? -15.508 -18.359 0.062 1 97.12 89 GLN A O 1
ATOM 701 N N . ASP A 1 90 ? -17.625 -18.672 -0.798 1 96.06 90 ASP A N 1
ATOM 702 C CA . ASP A 1 90 ? -18.203 -17.688 0.11 1 96.06 90 ASP A CA 1
ATOM 703 C C . ASP A 1 90 ? -17.922 -18.047 1.566 1 96.06 90 ASP A C 1
ATOM 705 O O . ASP A 1 90 ? -18.031 -19.219 1.953 1 96.06 90 ASP A O 1
ATOM 709 N N . GLY A 1 91 ? -17.453 -17.094 2.355 1 96.06 91 GLY A N 1
ATOM 710 C CA . GLY A 1 91 ? -17.219 -17.297 3.775 1 96.06 91 GLY A CA 1
ATOM 711 C C . GLY A 1 91 ? -15.789 -17.75 4.078 1 96.06 91 GLY A C 1
ATOM 712 O O . GLY A 1 91 ? -15.414 -17.859 5.246 1 96.06 91 GLY A O 1
ATOM 713 N N . ASP A 1 92 ? -14.977 -17.906 3.02 1 97.19 92 ASP A N 1
ATOM 714 C CA . ASP A 1 92 ? -13.617 -18.391 3.215 1 97.19 92 ASP A CA 1
ATOM 715 C C . ASP A 1 92 ? -12.742 -17.344 3.891 1 97.19 92 ASP A C 1
ATOM 717 O O . ASP A 1 92 ? -12.922 -16.141 3.672 1 97.19 92 ASP A O 1
ATOM 721 N N . THR A 1 93 ? -11.883 -17.828 4.684 1 97.69 93 THR A N 1
ATOM 722 C CA . THR A 1 93 ? -10.688 -17.094 5.066 1 97.69 93 THR A CA 1
ATOM 723 C C . THR A 1 93 ? -9.461 -17.641 4.34 1 97.69 93 THR A C 1
ATOM 725 O O . THR A 1 93 ? -9.203 -18.844 4.367 1 97.69 93 THR A O 1
ATOM 728 N N . ILE A 1 94 ? -8.727 -16.734 3.729 1 98.75 94 ILE A N 1
ATOM 729 C CA . ILE A 1 94 ? -7.594 -17.172 2.928 1 98.75 94 ILE A CA 1
ATOM 730 C C . ILE A 1 94 ? -6.371 -16.312 3.24 1 98.75 94 ILE A C 1
ATOM 732 O O . ILE A 1 94 ? -6.496 -15.242 3.846 1 98.75 94 ILE A O 1
ATOM 736 N N . MET A 1 95 ? -5.191 -16.859 2.887 1 98.88 95 MET A N 1
ATOM 737 C CA . MET A 1 95 ? -3.959 -16.062 2.912 1 98.88 95 MET A CA 1
ATOM 738 C C . MET A 1 95 ? -3.447 -15.812 1.499 1 98.88 95 MET A C 1
ATOM 740 O O . MET A 1 95 ? -3.506 -16.688 0.643 1 98.88 95 MET A O 1
ATOM 744 N N . ILE A 1 96 ? -2.988 -14.609 1.277 1 98.75 96 ILE A N 1
ATOM 745 C CA . ILE A 1 96 ? -2.334 -14.227 0.03 1 98.75 96 ILE A CA 1
ATOM 746 C C . ILE A 1 96 ? -0.91 -13.758 0.319 1 98.75 96 ILE A C 1
ATOM 748 O O . ILE A 1 96 ? -0.711 -12.703 0.928 1 98.75 96 ILE A O 1
ATOM 752 N N . GLU A 1 97 ? 0.054 -14.523 -0.112 1 98.69 97 GLU A N 1
ATOM 753 C CA . GLU A 1 97 ? 1.46 -14.195 0.104 1 98.69 97 GLU A CA 1
ATOM 754 C C . GLU A 1 97 ? 1.93 -13.117 -0.865 1 98.69 97 GLU A C 1
ATOM 756 O O . GLU A 1 97 ? 1.347 -12.938 -1.938 1 98.69 97 GLU A O 1
ATOM 761 N N . ALA A 1 98 ? 2.979 -12.461 -0.487 1 97.75 98 ALA A N 1
ATOM 762 C CA . ALA A 1 98 ? 3.527 -11.375 -1.3 1 97.75 98 ALA A CA 1
ATOM 763 C C . ALA A 1 98 ? 3.994 -11.891 -2.658 1 97.75 98 ALA A C 1
ATOM 765 O O . ALA A 1 98 ? 4.906 -12.719 -2.736 1 97.75 98 ALA A O 1
ATOM 766 N N . GLY A 1 99 ? 3.398 -11.391 -3.693 1 96.44 99 GLY A N 1
ATOM 767 C CA . GLY A 1 99 ? 3.697 -11.695 -5.086 1 96.44 99 GLY A CA 1
ATOM 768 C C . GLY A 1 99 ? 2.779 -10.984 -6.062 1 96.44 99 GLY A C 1
ATOM 769 O O . GLY A 1 99 ? 1.682 -10.562 -5.695 1 96.44 99 GLY A O 1
ATOM 770 N N . THR A 1 100 ? 3.258 -10.852 -7.23 1 95.06 100 THR A N 1
ATOM 771 C CA . THR A 1 100 ? 2.475 -10.148 -8.242 1 95.06 100 THR A CA 1
ATOM 772 C C . THR A 1 100 ? 1.34 -11.023 -8.758 1 95.06 100 THR A C 1
ATOM 774 O O . THR A 1 100 ? 0.241 -10.539 -9.023 1 95.06 100 THR A O 1
ATOM 777 N N . THR A 1 101 ? 1.57 -12.305 -8.898 1 96.56 101 THR A N 1
ATOM 778 C CA . THR A 1 101 ? 0.525 -13.219 -9.352 1 96.56 101 THR A CA 1
ATOM 779 C C . THR A 1 101 ? -0.535 -13.406 -8.273 1 96.56 101 THR A C 1
ATOM 781 O O . THR A 1 101 ? -1.733 -13.32 -8.547 1 96.56 101 THR A O 1
ATOM 784 N N . THR A 1 102 ? -0.071 -13.633 -7.066 1 98.12 102 THR A N 1
ATOM 785 C CA . THR A 1 102 ? -1.001 -13.867 -5.969 1 98.12 102 THR A CA 1
ATOM 786 C C . THR A 1 102 ? -1.848 -12.625 -5.703 1 98.12 102 THR A C 1
ATOM 788 O O . THR A 1 102 ? -3.02 -12.734 -5.34 1 98.12 102 THR A O 1
ATOM 791 N N . ALA A 1 103 ? -1.299 -11.461 -5.891 1 95.25 103 ALA A N 1
ATOM 792 C CA . ALA A 1 103 ? -2.025 -10.211 -5.68 1 95.25 103 ALA A CA 1
ATOM 793 C C . ALA A 1 103 ? -3.256 -10.125 -6.578 1 95.25 103 ALA A C 1
ATOM 795 O O . ALA A 1 103 ? -4.297 -9.609 -6.168 1 95.25 103 ALA A O 1
ATOM 796 N N . MET A 1 104 ? -3.188 -10.672 -7.703 1 91.69 104 MET A N 1
ATOM 797 C CA . MET A 1 104 ? -4.23 -10.555 -8.719 1 91.69 104 MET A CA 1
ATOM 798 C C . MET A 1 104 ? -5.457 -11.375 -8.336 1 91.69 104 MET A C 1
ATOM 800 O O . MET A 1 104 ? -6.543 -11.172 -8.883 1 91.69 104 MET A O 1
ATOM 804 N N . ILE A 1 105 ? -5.277 -12.289 -7.402 1 95.38 105 ILE A N 1
ATOM 805 C CA . ILE A 1 105 ? -6.398 -13.109 -6.965 1 95.38 105 ILE A CA 1
ATOM 806 C C . ILE A 1 105 ? -7.543 -12.219 -6.492 1 95.38 105 ILE A C 1
ATOM 808 O O . ILE A 1 105 ? -8.711 -12.492 -6.773 1 95.38 105 ILE A O 1
ATOM 812 N N . ALA A 1 106 ? -7.207 -11.18 -5.777 1 91.62 106 ALA A N 1
ATOM 813 C CA . ALA A 1 106 ? -8.188 -10.297 -5.16 1 91.62 106 ALA A CA 1
ATOM 814 C C . ALA A 1 106 ? -9.164 -9.75 -6.199 1 91.62 106 ALA A C 1
ATOM 816 O O . ALA A 1 106 ? -10.352 -9.594 -5.918 1 91.62 106 ALA A O 1
ATOM 817 N N . ARG A 1 107 ? -8.711 -9.547 -7.371 1 84.88 107 ARG A N 1
ATOM 818 C CA . ARG A 1 107 ? -9.516 -8.992 -8.445 1 84.88 107 ARG A CA 1
ATOM 819 C C . ARG A 1 107 ? -10.602 -9.977 -8.883 1 84.88 107 ARG A C 1
ATOM 821 O O . ARG A 1 107 ? -11.688 -9.562 -9.289 1 84.88 107 ARG A O 1
ATOM 828 N N . PHE A 1 108 ? -10.266 -11.156 -8.812 1 89.44 108 PHE A N 1
ATOM 829 C CA . PHE A 1 108 ? -11.156 -12.195 -9.328 1 89.44 108 PHE A CA 1
ATOM 830 C C . PHE A 1 108 ? -12.102 -12.688 -8.234 1 89.44 108 PHE A C 1
ATOM 832 O O . PHE A 1 108 ? -12.891 -13.602 -8.461 1 89.44 108 PHE A O 1
ATOM 839 N N . LEU A 1 109 ? -12.023 -12.047 -7.121 1 92.25 109 LEU A N 1
ATOM 840 C CA . LEU A 1 109 ? -12.906 -12.43 -6.023 1 92.25 109 LEU A CA 1
ATOM 841 C C . LEU A 1 109 ? -14.156 -11.562 -6.004 1 92.25 109 LEU A C 1
ATOM 843 O O . LEU A 1 109 ? -15 -11.703 -5.113 1 92.25 109 LEU A O 1
ATOM 847 N N . LEU A 1 110 ? -14.195 -10.68 -6.98 1 84.38 110 LEU A N 1
ATOM 848 C CA . LEU A 1 110 ? -15.398 -9.859 -7.086 1 84.38 110 LEU A CA 1
ATOM 849 C C . LEU A 1 110 ? -16.656 -10.727 -7.164 1 84.38 110 LEU A C 1
ATOM 851 O O . LEU A 1 110 ? -16.688 -11.703 -7.918 1 84.38 110 LEU A O 1
ATOM 855 N N . GLY A 1 111 ? -17.641 -10.367 -6.391 1 83.56 111 GLY A N 1
ATOM 856 C CA . GLY A 1 111 ? -18.891 -11.117 -6.402 1 83.56 111 GLY A CA 1
ATOM 857 C C . GLY A 1 111 ? -18.984 -12.141 -5.289 1 83.56 111 GLY A C 1
ATOM 858 O O . GLY A 1 111 ? -20.078 -12.594 -4.941 1 83.56 111 GLY A O 1
ATOM 859 N N . LYS A 1 112 ? -17.859 -12.531 -4.812 1 89.5 112 LYS A N 1
ATOM 860 C CA . LYS A 1 112 ? -17.875 -13.43 -3.666 1 89.5 112 LYS A CA 1
ATOM 861 C C . LYS A 1 112 ? -18.25 -12.688 -2.387 1 89.5 112 LYS A C 1
ATOM 863 O O . LYS A 1 112 ? -18.078 -11.469 -2.299 1 89.5 112 LYS A O 1
ATOM 868 N N . ARG A 1 113 ? -18.844 -13.508 -1.502 1 90 113 ARG A N 1
ATOM 869 C CA . ARG A 1 113 ? -19.359 -12.875 -0.289 1 90 113 ARG A CA 1
ATOM 870 C C . ARG A 1 113 ? -18.562 -13.312 0.935 1 90 113 ARG A C 1
ATOM 872 O O . ARG A 1 113 ? -18.172 -14.477 1.044 1 90 113 ARG A O 1
ATOM 879 N N . ASP A 1 114 ? -18.281 -12.375 1.835 1 92.69 114 ASP A N 1
ATOM 880 C CA . ASP A 1 114 ? -17.75 -12.617 3.172 1 92.69 114 ASP A CA 1
ATOM 881 C C . ASP A 1 114 ? -16.375 -13.289 3.104 1 92.69 114 ASP A C 1
ATOM 883 O O . ASP A 1 114 ? -16.125 -14.273 3.801 1 92.69 114 ASP A O 1
ATOM 887 N N . ILE A 1 115 ? -15.531 -12.82 2.203 1 96.69 115 ILE A N 1
ATOM 888 C CA . ILE A 1 115 ? -14.164 -13.336 2.111 1 96.69 115 ILE A CA 1
ATOM 889 C C . ILE A 1 115 ? -13.25 -12.523 3.025 1 96.69 115 ILE A C 1
ATOM 891 O O . ILE A 1 115 ? -13.266 -11.297 3.004 1 96.69 115 ILE A O 1
ATOM 895 N N . SER A 1 116 ? -12.547 -13.234 3.857 1 97.25 116 SER A N 1
ATOM 896 C CA . SER A 1 116 ? -11.5 -12.617 4.668 1 97.25 116 SER A CA 1
ATOM 897 C C . SER A 1 116 ? -10.109 -12.969 4.145 1 97.25 116 SER A C 1
ATOM 899 O O . SER A 1 116 ? -9.812 -14.141 3.904 1 97.25 116 SER A O 1
ATOM 901 N N . VAL A 1 117 ? -9.297 -11.938 3.955 1 98.19 117 VAL A N 1
ATOM 902 C CA . VAL A 1 117 ? -7.949 -12.117 3.422 1 98.19 117 VAL A CA 1
ATOM 903 C C . VAL A 1 117 ? -6.914 -11.703 4.465 1 98.19 117 VAL A C 1
ATOM 905 O O . VAL A 1 117 ? -6.988 -10.602 5.02 1 98.19 117 VAL A O 1
ATOM 908 N N . VAL A 1 118 ? -5.988 -12.578 4.754 1 98.5 118 VAL A N 1
ATOM 909 C CA . VAL A 1 118 ? -4.781 -12.242 5.504 1 98.5 118 VAL A CA 1
ATOM 910 C C . VAL A 1 118 ? -3.594 -12.141 4.547 1 98.5 118 VAL A C 1
ATOM 912 O O . VAL A 1 118 ? -3.334 -13.055 3.768 1 98.5 118 VAL A O 1
ATOM 915 N N . THR A 1 119 ? -2.857 -11.008 4.625 1 98.69 119 THR A N 1
ATOM 916 C CA . THR A 1 119 ? -1.828 -10.875 3.6 1 98.69 119 THR A CA 1
ATOM 917 C C . THR A 1 119 ? -0.64 -10.078 4.125 1 98.69 119 THR A C 1
ATOM 919 O O . THR A 1 119 ? -0.812 -9.156 4.93 1 98.69 119 THR A O 1
ATOM 922 N N . ASN A 1 120 ? 0.535 -10.516 3.688 1 98.62 120 ASN A N 1
ATOM 923 C CA . ASN A 1 120 ? 1.753 -9.734 3.883 1 98.62 120 ASN A CA 1
ATOM 924 C C . ASN A 1 120 ? 2.131 -8.961 2.623 1 98.62 120 ASN A C 1
ATOM 926 O O . ASN A 1 120 ? 3.268 -8.508 2.484 1 98.62 120 ASN A O 1
ATOM 930 N N . ASN A 1 121 ? 1.205 -8.875 1.737 1 97.88 121 ASN A N 1
ATOM 931 C CA . ASN A 1 121 ? 1.404 -8.32 0.402 1 97.88 121 ASN A CA 1
ATOM 932 C C . ASN A 1 121 ? 0.88 -6.891 0.304 1 97.88 121 ASN A C 1
ATOM 934 O O . ASN A 1 121 ? -0.308 -6.676 0.056 1 97.88 121 ASN A O 1
ATOM 938 N N . ALA A 1 122 ? 1.841 -5.953 0.357 1 95.88 122 ALA A N 1
ATOM 939 C CA . ALA A 1 122 ? 1.435 -4.555 0.244 1 95.88 122 ALA A CA 1
ATOM 940 C C . ALA A 1 122 ? 0.935 -4.242 -1.163 1 95.88 122 ALA A C 1
ATOM 942 O O . ALA A 1 122 ? 0.056 -3.395 -1.342 1 95.88 122 ALA A O 1
ATOM 943 N N . PHE A 1 123 ? 1.4 -4.945 -2.082 1 92.75 123 PHE A N 1
ATOM 944 C CA . PHE A 1 123 ? 1.009 -4.766 -3.475 1 92.75 123 PHE A CA 1
ATOM 945 C C . PHE A 1 123 ? -0.436 -5.195 -3.691 1 92.75 123 PHE A C 1
ATOM 947 O O . PHE A 1 123 ? -1.159 -4.59 -4.484 1 92.75 123 PHE A O 1
ATOM 954 N N . ALA A 1 124 ? -0.924 -6.156 -2.961 1 93.81 124 ALA A N 1
ATOM 955 C CA . ALA A 1 124 ? -2.262 -6.723 -3.111 1 93.81 124 ALA A CA 1
ATOM 956 C C . ALA A 1 124 ? -3.33 -5.742 -2.635 1 93.81 124 ALA A C 1
ATOM 958 O O . ALA A 1 124 ? -4.5 -5.859 -3.01 1 93.81 124 ALA A O 1
ATOM 959 N N . LEU A 1 125 ? -2.961 -4.766 -1.783 1 93 125 LEU A N 1
ATOM 960 C CA . LEU A 1 125 ? -3.936 -3.824 -1.239 1 93 125 LEU A CA 1
ATOM 961 C C . LEU A 1 125 ? -4.586 -3.012 -2.354 1 93 125 LEU A C 1
ATOM 963 O O . LEU A 1 125 ? -5.785 -2.727 -2.301 1 93 125 LEU A O 1
ATOM 967 N N . GLY A 1 126 ? -3.814 -2.721 -3.342 1 87.12 126 GLY A N 1
ATOM 968 C CA . GLY A 1 126 ? -4.352 -2.004 -4.484 1 87.12 126 GLY A CA 1
ATOM 969 C C . GLY A 1 126 ? -5.426 -2.781 -5.227 1 87.12 126 GLY A C 1
ATOM 970 O O . GLY A 1 126 ? -6.336 -2.193 -5.809 1 87.12 126 GLY A O 1
ATOM 971 N N . HIS A 1 127 ? -5.297 -4.07 -5.18 1 85.88 127 HIS A N 1
ATOM 972 C CA . HIS A 1 127 ? -6.258 -4.941 -5.844 1 85.88 127 HIS A CA 1
ATOM 973 C C . HIS A 1 127 ? -7.496 -5.156 -4.977 1 85.88 127 HIS A C 1
ATOM 975 O O . HIS A 1 127 ? -8.555 -5.52 -5.484 1 85.88 127 HIS A O 1
ATOM 981 N N . CYS A 1 128 ? -7.363 -4.883 -3.738 1 89.88 128 CYS A N 1
ATOM 982 C CA . CYS A 1 128 ? -8.445 -5.148 -2.793 1 89.88 128 CYS A CA 1
ATOM 983 C C . CYS A 1 128 ? -9.336 -3.926 -2.625 1 89.88 128 CYS A C 1
ATOM 985 O O . CYS A 1 128 ? -10.484 -4.043 -2.199 1 89.88 128 CYS A O 1
ATOM 987 N N . ARG A 1 129 ? -8.867 -2.771 -2.934 1 85.75 129 ARG A N 1
ATOM 988 C CA . ARG A 1 129 ? -9.492 -1.492 -2.617 1 85.75 129 ARG A CA 1
ATOM 989 C C . ARG A 1 129 ? -10.875 -1.382 -3.26 1 85.75 129 ARG A C 1
ATOM 991 O O . ARG A 1 129 ? -11.805 -0.863 -2.646 1 85.75 129 ARG A O 1
ATOM 998 N N . GLY A 1 130 ? -11 -1.92 -4.387 1 78.25 130 GLY A N 1
ATOM 999 C CA . GLY A 1 130 ? -12.234 -1.749 -5.141 1 78.25 130 GLY A CA 1
ATOM 1000 C C . GLY A 1 130 ? -13.234 -2.861 -4.906 1 78.25 130 GLY A C 1
ATOM 1001 O O . GLY A 1 130 ? -14.281 -2.91 -5.562 1 78.25 130 GLY A O 1
ATOM 1002 N N . ASN A 1 131 ? -12.914 -3.732 -3.965 1 81.75 131 ASN A N 1
ATOM 1003 C CA . ASN A 1 131 ? -13.805 -4.859 -3.684 1 81.75 131 ASN A CA 1
ATOM 1004 C C . ASN A 1 131 ? -14.383 -4.773 -2.277 1 81.75 131 ASN A C 1
ATOM 1006 O O . ASN A 1 131 ? -13.766 -5.227 -1.313 1 81.75 131 ASN A O 1
ATOM 1010 N N . PRO A 1 132 ? -15.57 -4.305 -2.16 1 75.94 132 PRO A N 1
ATOM 1011 C CA . PRO A 1 132 ? -16.156 -4.09 -0.838 1 75.94 132 PRO A CA 1
ATOM 1012 C C . PRO A 1 132 ? -16.484 -5.395 -0.115 1 75.94 132 PRO A C 1
ATOM 1014 O O . PRO A 1 132 ? -16.734 -5.391 1.093 1 75.94 132 PRO A O 1
ATOM 1017 N N . GLY A 1 133 ? -16.484 -6.461 -0.794 1 81.38 133 GLY A N 1
ATOM 1018 C CA . GLY A 1 133 ? -16.781 -7.75 -0.193 1 81.38 133 GLY A CA 1
ATOM 1019 C C . GLY A 1 133 ? -15.609 -8.367 0.534 1 81.38 133 GLY A C 1
ATOM 1020 O O . GLY A 1 133 ? -15.75 -9.383 1.211 1 81.38 133 GLY A O 1
ATOM 1021 N N . LEU A 1 134 ? -14.477 -7.734 0.436 1 91.62 134 LEU A N 1
ATOM 1022 C CA . LEU A 1 134 ? -13.281 -8.297 1.043 1 91.62 134 LEU A CA 1
ATOM 1023 C C . LEU A 1 134 ? -13 -7.648 2.396 1 91.62 134 LEU A C 1
ATOM 1025 O O . LEU A 1 134 ? -13.117 -6.43 2.543 1 91.62 134 LEU A O 1
ATOM 1029 N N . ARG A 1 135 ? -12.852 -8.5 3.355 1 95.81 135 ARG A N 1
ATOM 1030 C CA . ARG A 1 135 ? -12.234 -8.07 4.605 1 95.81 135 ARG A CA 1
ATOM 1031 C C . ARG A 1 135 ? -10.742 -8.398 4.617 1 95.81 135 ARG A C 1
ATOM 1033 O O . ARG A 1 135 ? -10.359 -9.562 4.496 1 95.81 135 ARG A O 1
ATOM 1040 N N . VAL A 1 136 ? -9.875 -7.344 4.758 1 97.62 136 VAL A N 1
ATOM 1041 C CA . VAL A 1 136 ? -8.438 -7.562 4.59 1 97.62 136 VAL A CA 1
ATOM 1042 C C . VAL A 1 136 ? -7.723 -7.32 5.918 1 97.62 136 VAL A C 1
ATOM 1044 O O . VAL A 1 136 ? -7.883 -6.262 6.535 1 97.62 136 VAL A O 1
ATOM 1047 N N . GLN A 1 137 ? -7.039 -8.32 6.375 1 97.75 137 GLN A N 1
ATOM 1048 C CA . GLN A 1 137 ? -6.105 -8.242 7.492 1 97.75 137 GLN A CA 1
ATOM 1049 C C . GLN A 1 137 ? -4.66 -8.172 7 1 97.75 137 GLN A C 1
ATOM 1051 O O . GLN A 1 137 ? -4.164 -9.125 6.391 1 97.75 137 GLN A O 1
ATOM 1056 N N . VAL A 1 138 ? -3.996 -7.062 7.305 1 98.31 138 VAL A N 1
ATOM 1057 C CA . VAL A 1 138 ? -2.592 -6.906 6.941 1 98.31 138 VAL A CA 1
ATOM 1058 C C . VAL A 1 138 ? -1.705 -7.406 8.078 1 98.31 138 VAL A C 1
ATOM 1060 O O . VAL A 1 138 ? -1.919 -7.051 9.242 1 98.31 138 VAL A O 1
ATOM 1063 N N . VAL A 1 139 ? -0.74 -8.188 7.656 1 97.5 139 VAL A N 1
ATOM 1064 C CA . VAL A 1 139 ? 0.261 -8.641 8.617 1 97.5 139 VAL A CA 1
ATOM 1065 C C . VAL A 1 139 ? 1.266 -7.52 8.875 1 97.5 139 VAL A C 1
ATOM 1067 O O . VAL A 1 139 ? 1.664 -6.805 7.953 1 97.5 139 VAL A O 1
ATOM 1070 N N . GLY A 1 140 ? 1.608 -7.387 10.164 1 97.19 140 GLY A N 1
ATOM 1071 C CA . GLY A 1 140 ? 2.605 -6.379 10.5 1 97.19 140 GLY A CA 1
ATOM 1072 C C . GLY A 1 140 ? 4.031 -6.879 10.352 1 97.19 140 GLY A C 1
ATOM 1073 O O . GLY A 1 140 ? 4.262 -8.086 10.227 1 97.19 140 GLY A O 1
ATOM 1074 N N . GLY A 1 141 ? 4.984 -5.902 10.289 1 97.81 141 GLY A N 1
ATOM 1075 C CA . GLY A 1 141 ? 6.391 -6.254 10.195 1 97.81 141 GLY A CA 1
ATOM 1076 C C . GLY A 1 141 ? 7.199 -5.285 9.352 1 97.81 141 GLY A C 1
ATOM 1077 O O . GLY A 1 141 ? 6.809 -4.125 9.188 1 97.81 141 GLY A O 1
ATOM 1078 N N . GLU A 1 142 ? 8.398 -5.828 8.961 1 97.38 142 GLU A N 1
ATOM 1079 C CA . GLU A 1 142 ? 9.312 -5.016 8.164 1 97.38 142 GLU A CA 1
ATOM 1080 C C . GLU A 1 142 ? 8.891 -4.988 6.695 1 97.38 142 GLU A C 1
ATOM 1082 O O . GLU A 1 142 ? 8.633 -6.035 6.098 1 97.38 142 GLU A O 1
ATOM 1087 N N . TYR A 1 143 ? 8.852 -3.771 6.152 1 96.94 143 TYR A N 1
ATOM 1088 C CA . TYR A 1 143 ? 8.453 -3.584 4.766 1 96.94 143 TYR A CA 1
ATOM 1089 C C . TYR A 1 143 ? 9.648 -3.67 3.83 1 96.94 143 TYR A C 1
ATOM 1091 O O . TYR A 1 143 ? 10.672 -3.02 4.062 1 96.94 143 TYR A O 1
ATOM 1099 N N . ARG A 1 144 ? 9.477 -4.488 2.832 1 95.25 144 ARG A N 1
ATOM 1100 C CA . ARG A 1 144 ? 10.461 -4.609 1.766 1 95.25 144 ARG A CA 1
ATOM 1101 C C . ARG A 1 144 ? 9.93 -4.039 0.456 1 95.25 144 ARG A C 1
ATOM 1103 O O . ARG A 1 144 ? 9.18 -4.711 -0.261 1 95.25 144 ARG A O 1
ATOM 1110 N N . PRO A 1 145 ? 10.43 -2.869 0.04 1 92.31 145 PRO A N 1
ATOM 1111 C CA . PRO A 1 145 ? 9.867 -2.205 -1.136 1 92.31 145 PRO A CA 1
ATOM 1112 C C . PRO A 1 145 ? 10.062 -3.004 -2.42 1 92.31 145 PRO A C 1
ATOM 1114 O O . PRO A 1 145 ? 9.172 -3.045 -3.273 1 92.31 145 PRO A O 1
ATOM 1117 N N . ALA A 1 146 ? 11.117 -3.693 -2.607 1 90.25 146 ALA A N 1
ATOM 1118 C CA . ALA A 1 146 ? 11.445 -4.391 -3.848 1 90.25 146 ALA A CA 1
ATOM 1119 C C . ALA A 1 146 ? 10.438 -5.508 -4.129 1 90.25 146 ALA A C 1
ATOM 1121 O O . ALA A 1 146 ? 10.148 -5.809 -5.289 1 90.25 146 ALA A O 1
ATOM 1122 N N . THR A 1 147 ? 9.906 -6.059 -3.053 1 92.62 147 THR A N 1
ATOM 1123 C CA . THR A 1 147 ? 8.961 -7.164 -3.213 1 92.62 147 THR A CA 1
ATOM 1124 C C . THR A 1 147 ? 7.578 -6.77 -2.709 1 92.62 147 THR A C 1
ATOM 1126 O O . THR A 1 147 ? 6.652 -7.582 -2.73 1 92.62 147 THR A O 1
ATOM 1129 N N . GLU A 1 148 ? 7.473 -5.527 -2.236 1 94.81 148 GLU A N 1
ATOM 1130 C CA . GLU A 1 148 ? 6.223 -5.07 -1.631 1 94.81 148 GLU A CA 1
ATOM 1131 C C . GLU A 1 148 ? 5.73 -6.059 -0.578 1 94.81 148 GLU A C 1
ATOM 1133 O O . GLU A 1 148 ? 4.535 -6.367 -0.52 1 94.81 148 GLU A O 1
ATOM 1138 N N . SER A 1 149 ? 6.66 -6.582 0.189 1 97.38 149 SER A N 1
ATOM 1139 C CA . SER A 1 149 ? 6.324 -7.594 1.187 1 97.38 149 SER A CA 1
ATOM 1140 C C . SER A 1 149 ? 6.566 -7.078 2.602 1 97.38 149 SER A C 1
ATOM 1142 O O . SER A 1 149 ? 7.371 -6.168 2.805 1 97.38 149 SER A O 1
ATOM 1144 N N . ILE A 1 150 ? 5.805 -7.578 3.463 1 98.19 150 ILE A N 1
ATOM 1145 C CA . ILE A 1 150 ? 6 -7.371 4.895 1 98.19 150 ILE A CA 1
ATOM 1146 C C . ILE A 1 150 ? 6.504 -8.664 5.539 1 98.19 150 ILE A C 1
ATOM 1148 O O . ILE A 1 150 ? 5.852 -9.703 5.449 1 98.19 150 ILE A O 1
ATOM 1152 N N . VAL A 1 151 ? 7.688 -8.57 6.188 1 98.25 151 VAL A N 1
ATOM 1153 C CA . VAL A 1 151 ? 8.375 -9.781 6.633 1 98.25 151 VAL A CA 1
ATOM 1154 C C . VAL A 1 151 ? 8.914 -9.57 8.047 1 98.25 151 VAL A C 1
ATOM 1156 O O . VAL A 1 151 ? 8.602 -8.578 8.703 1 98.25 151 VAL A O 1
ATOM 1159 N N . GLY A 1 152 ? 9.625 -10.609 8.578 1 97.06 152 GLY A N 1
ATOM 1160 C CA . GLY A 1 152 ? 10.297 -10.508 9.867 1 97.06 152 GLY A CA 1
ATOM 1161 C C . GLY A 1 152 ? 9.562 -11.227 10.977 1 97.06 152 GLY A C 1
ATOM 1162 O O . GLY A 1 152 ? 8.508 -11.82 10.75 1 97.06 152 GLY A O 1
ATOM 1163 N N . PRO A 1 153 ? 10.133 -11.18 12.133 1 95.56 153 PRO A N 1
ATOM 1164 C CA . PRO A 1 153 ? 9.594 -11.945 13.258 1 95.56 153 PRO A CA 1
ATOM 1165 C C . PRO A 1 153 ? 8.18 -11.531 13.633 1 95.56 153 PRO A C 1
ATOM 1167 O O . PRO A 1 153 ? 7.352 -12.383 13.984 1 95.56 153 PRO A O 1
ATOM 1170 N N . VAL A 1 154 ? 7.934 -10.305 13.508 1 93.88 154 VAL A N 1
ATOM 1171 C CA . VAL A 1 154 ? 6.602 -9.812 13.852 1 93.88 154 VAL A CA 1
ATOM 1172 C C . VAL A 1 154 ? 5.578 -10.352 12.859 1 93.88 154 VAL A C 1
ATOM 1174 O O . VAL A 1 154 ? 4.477 -10.75 13.25 1 93.88 154 VAL A O 1
ATOM 1177 N N . ALA A 1 155 ? 5.953 -10.32 11.617 1 97.44 155 ALA A N 1
ATOM 1178 C CA . ALA A 1 155 ? 5.078 -10.875 10.586 1 97.44 155 ALA A CA 1
ATOM 1179 C C . ALA A 1 155 ? 4.77 -12.344 10.867 1 97.44 155 ALA A C 1
ATOM 1181 O O . ALA A 1 155 ? 3.615 -12.773 10.781 1 97.44 155 ALA A O 1
ATOM 1182 N N . LEU A 1 156 ? 5.793 -13.078 11.219 1 97.88 156 LEU A N 1
ATOM 1183 C CA . LEU A 1 156 ? 5.621 -14.5 11.484 1 97.88 156 LEU A CA 1
ATOM 1184 C C . LEU A 1 156 ? 4.695 -14.719 12.68 1 97.88 156 LEU A C 1
ATOM 1186 O O . LEU A 1 156 ? 3.822 -15.586 12.641 1 97.88 156 LEU A O 1
ATOM 1190 N N . GLU A 1 157 ? 4.891 -13.922 13.68 1 95.06 157 GLU A N 1
ATOM 1191 C CA . GLU A 1 157 ? 4.039 -14.016 14.859 1 95.06 157 GLU A CA 1
ATOM 1192 C C . GLU A 1 157 ? 2.58 -13.727 14.508 1 95.06 157 GLU A C 1
ATOM 1194 O O . GLU A 1 157 ? 1.675 -14.414 15 1 95.06 157 GLU A O 1
ATOM 1199 N N . HIS A 1 158 ? 2.354 -12.789 13.695 1 95.56 158 HIS A N 1
ATOM 1200 C CA . HIS A 1 158 ? 1.007 -12.422 13.273 1 95.56 158 HIS A CA 1
ATOM 1201 C C . HIS A 1 158 ? 0.352 -13.539 12.469 1 95.56 158 HIS A C 1
ATOM 1203 O O . HIS A 1 158 ? -0.809 -13.883 12.703 1 95.56 158 HIS A O 1
ATOM 1209 N N . ILE A 1 159 ? 1.085 -14.062 11.578 1 97.88 159 ILE A N 1
ATOM 1210 C CA . ILE A 1 159 ? 0.572 -15.125 10.719 1 97.88 159 ILE A CA 1
ATOM 1211 C C . ILE A 1 159 ? 0.144 -16.312 11.562 1 97.88 159 ILE A C 1
ATOM 1213 O O . ILE A 1 159 ? -0.9 -16.922 11.305 1 97.88 159 ILE A O 1
ATOM 1217 N N . LYS A 1 160 ? 0.833 -16.594 12.586 1 97.12 160 LYS A N 1
ATOM 1218 C CA . LYS A 1 160 ? 0.597 -17.75 13.43 1 97.12 160 LYS A CA 1
ATOM 1219 C C . LYS A 1 160 ? -0.708 -17.609 14.203 1 97.12 160 LYS A C 1
ATOM 1221 O O . LYS A 1 160 ? -1.223 -18.594 14.75 1 97.12 160 LYS A O 1
ATOM 1226 N N . ARG A 1 161 ? -1.275 -16.438 14.195 1 93.69 161 ARG A N 1
ATOM 1227 C CA . ARG A 1 161 ? -2.523 -16.203 14.906 1 93.69 161 ARG A CA 1
ATOM 1228 C C . ARG A 1 161 ? -3.725 -16.641 14.086 1 93.69 161 ARG A C 1
ATOM 1230 O O . ARG A 1 161 ? -4.84 -16.734 14.602 1 93.69 161 ARG A O 1
ATOM 1237 N N . PHE A 1 162 ? -3.496 -16.953 12.875 1 96.25 162 PHE A N 1
ATOM 1238 C CA . PHE A 1 162 ? -4.605 -17.219 11.969 1 96.25 162 PHE A CA 1
ATOM 1239 C C . PHE A 1 162 ? -4.59 -18.688 11.523 1 96.25 162 PHE A C 1
ATOM 1241 O O . PHE A 1 162 ? -3.549 -19.344 11.586 1 96.25 162 PHE A O 1
ATOM 1248 N N . ARG A 1 163 ? -5.715 -19.172 11.242 1 97.69 163 ARG A N 1
ATOM 1249 C CA . ARG A 1 163 ? -5.926 -20.422 10.523 1 97.69 163 ARG A CA 1
ATOM 1250 C C . ARG A 1 163 ? -6.863 -20.219 9.336 1 97.69 163 ARG A C 1
ATOM 1252 O O . ARG A 1 163 ? -7.918 -19.594 9.477 1 97.69 163 ARG A O 1
ATOM 1259 N N . VAL A 1 164 ? -6.465 -20.766 8.203 1 98.44 164 VAL A N 1
ATOM 1260 C CA . VAL A 1 164 ? -7.246 -20.484 7.004 1 98.44 164 VAL A CA 1
ATOM 1261 C C . VAL A 1 164 ? -7.477 -21.766 6.211 1 98.44 164 VAL A C 1
ATOM 1263 O O . VAL A 1 164 ? -6.809 -22.766 6.445 1 98.44 164 VAL A O 1
ATOM 1266 N N . ARG A 1 165 ? -8.453 -21.641 5.301 1 98.56 165 ARG A N 1
ATOM 1267 C CA . ARG A 1 165 ? -8.711 -22.812 4.457 1 98.56 165 ARG A CA 1
ATOM 1268 C C . ARG A 1 165 ? -7.648 -22.938 3.373 1 98.56 165 ARG A C 1
ATOM 1270 O O . ARG A 1 165 ? -7.141 -24.031 3.127 1 98.56 165 ARG A O 1
ATOM 1277 N N . ILE A 1 166 ? -7.25 -21.812 2.771 1 98.88 166 ILE A N 1
ATOM 1278 C CA . ILE A 1 166 ? -6.301 -21.859 1.665 1 98.88 166 ILE A CA 1
ATOM 1279 C C . ILE A 1 166 ? -5.238 -20.781 1.85 1 98.88 166 ILE A C 1
ATOM 1281 O O . ILE A 1 166 ? -5.555 -19.625 2.166 1 98.88 166 ILE A O 1
ATOM 1285 N N . ALA A 1 167 ? -4.004 -21.172 1.689 1 98.94 167 ALA A N 1
ATOM 1286 C CA . ALA A 1 167 ? -2.91 -20.234 1.501 1 98.94 167 ALA A CA 1
ATOM 1287 C C . ALA A 1 167 ? -2.436 -20.219 0.05 1 98.94 167 ALA A C 1
ATOM 1289 O O . ALA A 1 167 ? -1.965 -21.234 -0.462 1 98.94 167 ALA A O 1
ATOM 1290 N N . PHE A 1 168 ? -2.596 -19.062 -0.608 1 98.94 168 PHE A N 1
ATOM 1291 C CA . PHE A 1 168 ? -2.041 -18.859 -1.941 1 98.94 168 PHE A CA 1
ATOM 1292 C C . PHE A 1 168 ? -0.64 -18.266 -1.859 1 98.94 168 PHE A C 1
ATOM 1294 O O . PHE A 1 168 ? -0.459 -17.156 -1.349 1 98.94 168 PHE A O 1
ATOM 1301 N N . VAL A 1 169 ? 0.334 -18.984 -2.424 1 98.88 169 VAL A N 1
ATOM 1302 C CA . VAL A 1 169 ? 1.717 -18.531 -2.303 1 98.88 169 VAL A CA 1
ATOM 1303 C C . VAL A 1 169 ? 2.396 -18.578 -3.67 1 98.88 169 VAL A C 1
ATOM 1305 O O . VAL A 1 169 ? 1.953 -19.297 -4.566 1 98.88 169 VAL A O 1
ATOM 1308 N N . GLY A 1 170 ? 3.381 -17.703 -3.801 1 97.81 170 GLY A N 1
ATOM 1309 C CA . GLY A 1 170 ? 4.211 -17.719 -4.996 1 97.81 170 GLY A CA 1
ATOM 1310 C C . GLY A 1 170 ? 5.559 -18.375 -4.777 1 97.81 170 GLY A C 1
ATOM 1311 O O . GLY A 1 170 ? 5.809 -18.969 -3.723 1 97.81 170 GLY A O 1
ATOM 1312 N N . THR A 1 171 ? 6.367 -18.344 -5.82 1 97.44 171 THR A N 1
ATOM 1313 C CA . THR A 1 171 ? 7.727 -18.859 -5.781 1 97.44 171 THR A CA 1
ATOM 1314 C C . THR A 1 171 ? 8.586 -18.234 -6.879 1 97.44 171 THR A C 1
ATOM 1316 O O . THR A 1 171 ? 8.055 -17.703 -7.859 1 97.44 171 THR A O 1
ATOM 1319 N N . ASP A 1 172 ? 9.859 -18.234 -6.617 1 95.44 172 ASP A N 1
ATOM 1320 C CA . ASP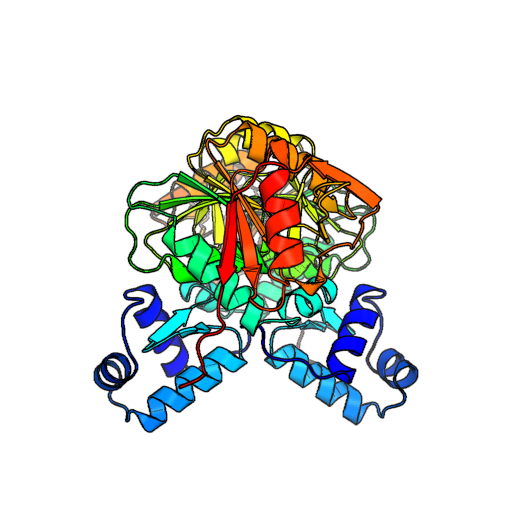 A 1 172 ? 10.781 -17.766 -7.645 1 95.44 172 ASP A CA 1
ATOM 1321 C C . ASP A 1 172 ? 11.258 -18.922 -8.523 1 95.44 172 ASP A C 1
ATOM 1323 O O . ASP A 1 172 ? 11.766 -18.703 -9.625 1 95.44 172 ASP A O 1
ATOM 1327 N N . GLY A 1 173 ? 11.125 -20.094 -8.031 1 96.88 173 GLY A N 1
ATOM 1328 C CA . GLY A 1 173 ? 11.461 -21.312 -8.742 1 96.88 173 GLY A CA 1
ATOM 1329 C C . GLY A 1 173 ? 10.859 -22.547 -8.117 1 96.88 173 GLY A C 1
ATOM 1330 O O . GLY A 1 173 ? 10.656 -22.609 -6.898 1 96.88 173 GLY A O 1
ATOM 1331 N N . PHE A 1 174 ? 10.633 -23.531 -9.039 1 97.5 174 PHE A N 1
ATOM 1332 C CA . PHE A 1 174 ? 10.117 -24.797 -8.516 1 97.5 174 PHE A CA 1
ATOM 1333 C C . PHE A 1 174 ? 10.523 -25.953 -9.414 1 97.5 174 PHE A C 1
ATOM 1335 O O . PHE A 1 174 ? 10.727 -25.781 -10.617 1 97.5 174 PHE A O 1
ATOM 1342 N N . SER A 1 175 ? 10.695 -27.062 -8.797 1 95.31 175 SER A N 1
ATOM 1343 C CA . SER A 1 175 ? 11.016 -28.297 -9.508 1 95.31 175 SER A CA 1
ATOM 1344 C C . SER A 1 175 ? 10.562 -29.531 -8.719 1 95.31 175 SER A C 1
ATOM 1346 O O . SER A 1 175 ? 10.32 -29.438 -7.516 1 95.31 175 SER A O 1
ATOM 1348 N N . ALA A 1 176 ? 10.484 -30.609 -9.438 1 92.75 176 ALA A N 1
ATOM 1349 C CA . ALA A 1 176 ? 10.086 -31.859 -8.789 1 92.75 176 ALA A CA 1
ATOM 1350 C C . ALA A 1 176 ? 11.125 -32.312 -7.762 1 92.75 176 ALA A C 1
ATOM 1352 O O . ALA A 1 176 ? 10.781 -32.875 -6.727 1 92.75 176 ALA A O 1
ATOM 1353 N N . THR A 1 177 ? 12.305 -31.984 -7.98 1 90.62 177 THR A N 1
ATOM 1354 C CA . THR A 1 177 ? 13.398 -32.469 -7.152 1 90.62 177 THR A CA 1
ATOM 1355 C C . THR A 1 177 ? 13.633 -31.562 -5.957 1 90.62 177 THR A C 1
ATOM 1357 O O . THR A 1 177 ? 13.859 -32.031 -4.84 1 90.62 177 THR A O 1
ATOM 1360 N N . HIS A 1 178 ? 13.508 -30.281 -6.129 1 92.25 178 HIS A N 1
ATOM 1361 C CA . HIS A 1 178 ? 13.977 -29.359 -5.098 1 92.25 178 HIS A CA 1
ATOM 1362 C C . HIS A 1 178 ? 12.812 -28.641 -4.426 1 92.25 178 HIS A C 1
ATOM 1364 O O . HIS A 1 178 ? 12.992 -27.969 -3.41 1 92.25 178 HIS A O 1
ATOM 1370 N N . GLY A 1 179 ? 11.672 -28.75 -5.035 1 96.31 179 GLY A N 1
ATOM 1371 C CA . GLY A 1 179 ? 10.531 -28.062 -4.469 1 96.31 179 GLY A CA 1
ATOM 1372 C C . GLY A 1 179 ? 10.508 -26.578 -4.805 1 96.31 179 GLY A C 1
ATOM 1373 O O . GLY A 1 179 ? 10.867 -26.188 -5.914 1 96.31 179 GLY A O 1
ATOM 1374 N N . LEU A 1 180 ? 9.977 -25.766 -3.834 1 98.06 180 LEU A N 1
ATOM 1375 C CA . LEU A 1 180 ? 9.883 -24.328 -4.027 1 98.06 180 LEU A CA 1
ATOM 1376 C C . LEU A 1 180 ? 11.141 -23.625 -3.523 1 98.06 180 LEU A C 1
ATOM 1378 O O . LEU A 1 180 ? 11.703 -24 -2.494 1 98.06 180 LEU A O 1
ATOM 1382 N N . SER A 1 181 ? 11.547 -22.562 -4.219 1 97 181 SER A N 1
ATOM 1383 C CA . SER A 1 181 ? 12.695 -21.781 -3.787 1 97 181 SER A CA 1
ATOM 1384 C C . SER A 1 181 ? 12.461 -20.297 -4.035 1 97 181 SER A C 1
ATOM 1386 O O . SER A 1 181 ? 11.602 -19.922 -4.832 1 97 181 SER A O 1
ATOM 1388 N N . THR A 1 182 ? 13.117 -19.5 -3.23 1 95.31 182 THR A N 1
ATOM 1389 C CA . THR A 1 182 ? 13.031 -18.047 -3.391 1 95.31 182 THR A CA 1
ATOM 1390 C C . THR A 1 182 ? 14.391 -17.391 -3.148 1 95.31 182 THR A C 1
ATOM 1392 O O . THR A 1 182 ? 15.359 -18.078 -2.818 1 95.31 182 THR A O 1
ATOM 1395 N N . HIS A 1 183 ? 14.453 -16.109 -3.389 1 91.5 183 HIS A N 1
ATOM 1396 C CA . HIS A 1 183 ? 15.719 -15.406 -3.254 1 91.5 183 HIS A CA 1
ATOM 1397 C C . HIS A 1 183 ? 15.805 -14.68 -1.914 1 91.5 183 HIS A C 1
ATOM 1399 O O . HIS A 1 183 ? 16.891 -14.234 -1.514 1 91.5 183 HIS A O 1
ATOM 1405 N N . LEU A 1 184 ? 14.695 -14.586 -1.243 1 90.31 184 LEU A N 1
ATOM 1406 C CA . LEU A 1 184 ? 14.648 -13.859 0.022 1 90.31 184 LEU A CA 1
ATOM 1407 C C . LEU A 1 184 ? 14.391 -14.812 1.185 1 90.31 184 LEU A C 1
ATOM 1409 O O . LEU A 1 184 ? 13.336 -15.445 1.247 1 90.31 184 LEU A O 1
ATOM 1413 N N . VAL A 1 185 ? 15.352 -14.82 2.145 1 94.81 185 VAL A N 1
ATOM 1414 C CA . VAL A 1 185 ? 15.25 -15.727 3.285 1 94.81 185 VAL A CA 1
ATOM 1415 C C . VAL A 1 185 ? 13.977 -15.438 4.066 1 94.81 185 VAL A C 1
ATOM 1417 O O . VAL A 1 185 ? 13.234 -16.359 4.422 1 94.81 185 VAL A O 1
ATOM 1420 N N . GLU A 1 186 ? 13.703 -14.18 4.309 1 96.31 186 GLU A N 1
ATOM 1421 C CA . GLU A 1 186 ? 12.523 -13.812 5.086 1 96.31 186 GLU A CA 1
ATOM 1422 C C . GLU A 1 186 ? 11.242 -14.195 4.355 1 96.31 186 GLU A C 1
ATOM 1424 O O . GLU A 1 186 ? 10.242 -14.547 4.984 1 96.31 186 GLU A O 1
ATOM 1429 N N . GLY A 1 187 ? 11.312 -14.102 3.061 1 96.06 187 GLY A N 1
ATOM 1430 C CA . GLY A 1 187 ? 10.172 -14.531 2.27 1 96.06 187 GLY A CA 1
ATOM 1431 C C . GLY A 1 187 ? 9.875 -16.016 2.408 1 96.06 187 GLY A C 1
ATOM 1432 O O . GLY A 1 187 ? 8.719 -16.422 2.492 1 96.06 187 GLY A O 1
ATOM 1433 N N . ALA A 1 188 ? 10.922 -16.766 2.445 1 97.38 188 ALA A N 1
ATOM 1434 C CA . ALA A 1 188 ? 10.766 -18.219 2.629 1 97.38 188 ALA A CA 1
ATOM 1435 C C . ALA A 1 188 ? 10.086 -18.531 3.955 1 97.38 188 ALA A C 1
ATOM 1437 O O . ALA A 1 188 ? 9.188 -19.375 4.016 1 97.38 188 ALA A O 1
ATOM 1438 N N . GLU A 1 189 ? 10.516 -17.828 4.969 1 98.06 189 GLU A N 1
ATOM 1439 C CA . GLU A 1 189 ? 9.945 -18.047 6.297 1 98.06 189 GLU A CA 1
ATOM 1440 C C . GLU A 1 189 ? 8.461 -17.688 6.324 1 98.06 189 GLU A C 1
ATOM 1442 O O . GLU A 1 189 ? 7.676 -18.359 7.004 1 98.06 189 GLU A O 1
ATOM 1447 N N . VAL A 1 190 ? 8.062 -16.688 5.609 1 98.56 190 VAL A N 1
ATOM 1448 C CA . VAL A 1 190 ? 6.664 -16.281 5.547 1 98.56 190 VAL A CA 1
ATOM 1449 C C . VAL A 1 190 ? 5.84 -17.375 4.871 1 98.56 190 VAL A C 1
ATOM 1451 O O . VAL A 1 190 ? 4.781 -17.766 5.371 1 98.56 190 VAL A O 1
ATOM 1454 N N . VAL A 1 191 ? 6.328 -17.875 3.762 1 98.62 191 VAL A N 1
ATOM 1455 C CA . VAL A 1 191 ? 5.609 -18.922 3.045 1 98.62 191 VAL A CA 1
ATOM 1456 C C . VAL A 1 191 ? 5.473 -20.156 3.932 1 98.62 191 VAL A C 1
ATOM 1458 O O . VAL A 1 191 ? 4.402 -20.766 4.008 1 98.62 191 VAL A O 1
ATOM 1461 N N . LYS A 1 192 ? 6.52 -20.531 4.613 1 98.56 192 LYS A N 1
ATOM 1462 C CA . LYS A 1 192 ? 6.477 -21.672 5.523 1 98.56 192 LYS A CA 1
ATOM 1463 C C . LYS A 1 192 ? 5.434 -21.453 6.617 1 98.56 192 LYS A C 1
ATOM 1465 O O . LYS A 1 192 ? 4.68 -22.375 6.949 1 98.56 192 LYS A O 1
ATOM 1470 N N . ALA A 1 193 ? 5.422 -20.281 7.172 1 98.75 193 ALA A N 1
ATOM 1471 C CA . ALA A 1 193 ? 4.465 -19.969 8.227 1 98.75 193 ALA A CA 1
ATOM 1472 C C . ALA A 1 193 ? 3.031 -20.031 7.707 1 98.75 193 ALA A C 1
ATOM 1474 O O . ALA A 1 193 ? 2.146 -20.578 8.367 1 98.75 193 ALA A O 1
ATOM 1475 N N . MET A 1 194 ? 2.795 -19.469 6.5 1 98.81 194 MET A N 1
ATOM 1476 C CA . MET A 1 194 ? 1.462 -19.5 5.906 1 98.81 194 MET A CA 1
ATOM 1477 C C . MET A 1 194 ? 1.022 -20.938 5.625 1 98.81 194 MET A C 1
ATOM 1479 O O . MET A 1 194 ? -0.125 -21.297 5.887 1 98.81 194 MET A O 1
ATOM 1483 N N . ALA A 1 195 ? 1.927 -21.672 5.164 1 98.81 195 ALA A N 1
ATOM 1484 C CA . ALA A 1 195 ? 1.626 -23.062 4.852 1 98.81 195 ALA A CA 1
ATOM 1485 C C . ALA A 1 195 ? 1.221 -23.828 6.109 1 98.81 195 ALA A C 1
ATOM 1487 O O . ALA A 1 195 ? 0.283 -24.641 6.078 1 98.81 195 ALA A O 1
ATOM 1488 N N . ALA A 1 196 ? 1.89 -23.562 7.203 1 98.62 196 ALA A N 1
ATOM 1489 C CA . ALA A 1 196 ? 1.633 -24.25 8.461 1 98.62 196 ALA A CA 1
ATOM 1490 C C . ALA A 1 196 ? 0.262 -23.875 9.023 1 98.62 196 ALA A C 1
ATOM 1492 O O . ALA A 1 196 ? -0.31 -24.625 9.82 1 98.62 196 ALA A O 1
ATOM 1493 N N . GLN A 1 197 ? -0.312 -22.781 8.57 1 98.62 197 GLN A N 1
ATOM 1494 C CA . GLN A 1 197 ? -1.558 -22.25 9.117 1 98.62 197 GLN A CA 1
ATOM 1495 C C . GLN A 1 197 ? -2.729 -22.516 8.18 1 98.62 197 GLN A C 1
ATOM 1497 O O . GLN A 1 197 ? -3.836 -22.031 8.398 1 98.62 197 GLN A O 1
ATOM 1502 N N . ALA A 1 198 ? -2.521 -23.312 7.117 1 98.81 198 ALA A N 1
ATOM 1503 C CA . ALA A 1 198 ? -3.557 -23.484 6.102 1 98.81 198 ALA A CA 1
ATOM 1504 C C . ALA A 1 198 ? -3.904 -24.953 5.914 1 98.81 198 ALA A C 1
ATOM 1506 O O . ALA A 1 198 ? -3.043 -25.828 6.051 1 98.81 198 ALA A O 1
ATOM 1507 N N . ASP A 1 199 ? -5.172 -25.219 5.559 1 98.62 199 ASP A N 1
ATOM 1508 C CA . ASP A 1 199 ? -5.578 -26.578 5.195 1 98.62 199 ASP A CA 1
ATOM 1509 C C . ASP A 1 199 ? -5.012 -26.969 3.834 1 98.62 199 ASP A C 1
ATOM 1511 O O . ASP A 1 199 ? -4.656 -28.125 3.619 1 98.62 199 ASP A O 1
ATOM 1515 N N . GLN A 1 200 ? -4.969 -26.016 2.941 1 98.75 200 GLN A N 1
ATOM 1516 C CA . GLN A 1 200 ? -4.453 -26.219 1.592 1 98.75 200 GLN A CA 1
ATOM 1517 C C . GLN A 1 200 ? -3.402 -25.172 1.242 1 98.75 200 GLN A C 1
ATOM 1519 O O . GLN A 1 200 ? -3.582 -23.984 1.532 1 98.75 200 GLN A O 1
ATOM 1524 N N . VAL A 1 201 ? -2.367 -25.641 0.708 1 98.88 201 VAL A N 1
ATOM 1525 C CA . VAL A 1 201 ? -1.329 -24.766 0.176 1 98.88 201 VAL A CA 1
ATOM 1526 C C . VAL A 1 201 ? -1.363 -24.781 -1.351 1 98.88 201 VAL A C 1
ATOM 1528 O O . VAL A 1 201 ? -1.138 -25.828 -1.964 1 98.88 201 VAL A O 1
ATOM 1531 N N . VAL A 1 202 ? -1.642 -23.625 -1.946 1 98.94 202 VAL A N 1
ATOM 1532 C CA . VAL A 1 202 ? -1.773 -23.516 -3.395 1 98.94 202 VAL A CA 1
ATOM 1533 C C . VAL A 1 202 ? -0.686 -22.578 -3.938 1 98.94 202 VAL A C 1
ATOM 1535 O O . VAL A 1 202 ? -0.629 -21.406 -3.58 1 98.94 202 VAL A O 1
ATOM 1538 N N . VAL A 1 203 ? 0.133 -23.109 -4.82 1 98.88 203 VAL A N 1
ATOM 1539 C CA . VAL A 1 203 ? 1.244 -22.359 -5.387 1 98.88 203 VAL A CA 1
ATOM 1540 C C . VAL A 1 203 ? 0.852 -21.812 -6.758 1 98.88 203 VAL A C 1
ATOM 1542 O O . VAL A 1 203 ? 0.351 -22.562 -7.605 1 98.88 203 VAL A O 1
ATOM 1545 N N . LEU A 1 204 ? 1.043 -20.531 -6.918 1 98.81 204 LEU A N 1
ATOM 1546 C CA . LEU A 1 204 ? 0.855 -19.891 -8.211 1 98.81 204 LEU A CA 1
ATOM 1547 C C . LEU A 1 204 ? 2.199 -19.578 -8.859 1 98.81 204 LEU A C 1
ATOM 1549 O O . LEU A 1 204 ? 2.98 -18.781 -8.328 1 98.81 204 LEU A O 1
ATOM 1553 N N . ALA A 1 205 ? 2.434 -20.141 -10.016 1 97.94 205 ALA A N 1
ATOM 1554 C CA . ALA A 1 205 ? 3.709 -19.938 -10.703 1 97.94 205 ALA A CA 1
ATOM 1555 C C . ALA A 1 205 ? 3.568 -20.156 -12.203 1 97.94 205 ALA A C 1
ATOM 1557 O O . ALA A 1 205 ? 3.006 -21.156 -12.641 1 97.94 205 ALA A O 1
ATOM 1558 N N . ASP A 1 206 ? 4.062 -19.172 -12.938 1 97.31 206 ASP A N 1
ATOM 1559 C CA . ASP A 1 206 ? 4.066 -19.438 -14.375 1 97.31 206 ASP A CA 1
ATOM 1560 C C . ASP A 1 206 ? 5.195 -20.391 -14.75 1 97.31 206 ASP A C 1
ATOM 1562 O O . ASP A 1 206 ? 6.152 -20.562 -13.992 1 97.31 206 ASP A O 1
ATOM 1566 N N . SER A 1 207 ? 5.105 -20.922 -15.938 1 97 207 SER A N 1
ATOM 1567 C CA . SER A 1 207 ? 5.953 -22.031 -16.359 1 97 207 SER A CA 1
ATOM 1568 C C . SER A 1 207 ? 7.406 -21.594 -16.5 1 97 207 SER A C 1
ATOM 1570 O O . SER A 1 207 ? 8.312 -22.438 -16.516 1 97 207 SER A O 1
ATOM 1572 N N . SER A 1 208 ? 7.676 -20.312 -16.609 1 96.62 208 SER A N 1
ATOM 1573 C CA . SER A 1 208 ? 9.047 -19.828 -16.719 1 96.62 208 SER A CA 1
ATOM 1574 C C . SER A 1 208 ? 9.828 -20.062 -15.438 1 96.62 208 SER A C 1
ATOM 1576 O O . SER A 1 208 ? 11.062 -20.016 -15.43 1 96.62 208 SER A O 1
ATOM 1578 N N . LYS A 1 209 ? 9.148 -20.344 -14.375 1 96.88 209 LYS A N 1
ATOM 1579 C CA . LYS A 1 209 ? 9.789 -20.531 -13.078 1 96.88 209 LYS A CA 1
ATOM 1580 C C . LYS A 1 209 ? 10.086 -22 -12.828 1 96.88 209 LYS A C 1
ATOM 1582 O O . LYS A 1 209 ? 10.719 -22.359 -11.82 1 96.88 209 LYS A O 1
ATOM 1587 N N . PHE A 1 210 ? 9.656 -22.859 -13.742 1 97 210 PHE A N 1
ATOM 1588 C CA . PHE A 1 210 ? 9.898 -24.297 -13.594 1 97 210 PHE A CA 1
ATOM 1589 C C . PHE A 1 210 ? 11.367 -24.625 -13.836 1 97 210 PHE A C 1
ATOM 1591 O O . PHE A 1 210 ? 11.977 -24.109 -14.781 1 97 210 PHE A O 1
ATOM 1598 N N . ASN A 1 211 ? 11.906 -25.344 -12.945 1 95.31 211 ASN A N 1
ATOM 1599 C CA . ASN A 1 211 ? 13.297 -25.781 -12.945 1 95.31 211 ASN A CA 1
ATOM 1600 C C . ASN A 1 211 ? 14.258 -24.609 -12.797 1 95.31 211 ASN A C 1
ATOM 1602 O O . ASN A 1 211 ? 15.391 -24.656 -13.281 1 95.31 211 ASN A O 1
ATOM 1606 N N . LYS A 1 212 ? 13.727 -23.562 -12.32 1 92.62 212 LYS A N 1
ATOM 1607 C CA . LYS A 1 212 ? 14.562 -22.484 -11.781 1 92.62 212 LYS A CA 1
ATOM 1608 C C . LYS A 1 212 ? 14.773 -22.656 -10.281 1 92.62 212 LYS A C 1
ATOM 1610 O O . LYS A 1 212 ? 14 -23.344 -9.609 1 92.62 212 LYS A O 1
ATOM 1615 N N . SER A 1 213 ? 15.914 -22.188 -9.875 1 87 213 SER A N 1
ATOM 1616 C CA . SER A 1 213 ? 16.203 -22.328 -8.453 1 87 213 SER A CA 1
ATOM 1617 C C . SER A 1 213 ? 16.609 -21 -7.84 1 87 213 SER A C 1
ATOM 1619 O O . SER A 1 213 ? 17.406 -20.266 -8.422 1 87 213 SER A O 1
ATOM 1621 N N . GLY A 1 214 ? 15.906 -20.734 -6.766 1 83.06 214 GLY A N 1
ATOM 1622 C CA 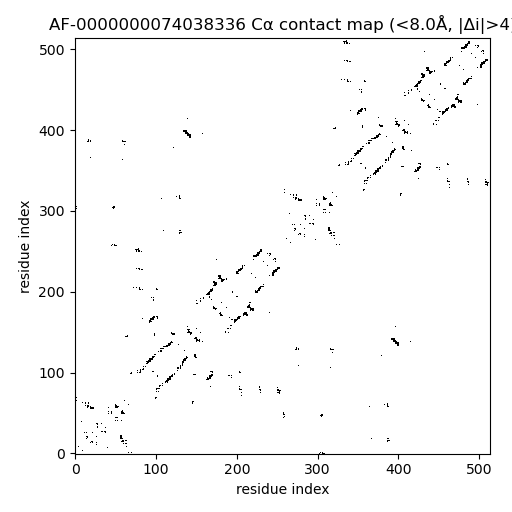. GLY A 1 214 ? 16.359 -19.641 -5.93 1 83.06 214 GLY A CA 1
ATOM 1623 C C . GLY A 1 214 ? 17.453 -20.047 -4.953 1 83.06 214 GLY A C 1
ATOM 1624 O O . GLY A 1 214 ? 17.922 -21.188 -4.988 1 83.06 214 GLY A O 1
ATOM 1625 N N . PHE A 1 215 ? 17.812 -19.156 -4.164 1 86.12 215 PHE A N 1
ATOM 1626 C CA . PHE A 1 215 ? 18.922 -19.266 -3.225 1 86.12 215 PHE A CA 1
ATOM 1627 C C . PHE A 1 215 ? 18.5 -20.031 -1.978 1 86.12 215 PHE A C 1
ATOM 1629 O O . PHE A 1 215 ? 19.312 -20.719 -1.351 1 86.12 215 PHE A O 1
ATOM 1636 N N . VAL A 1 216 ? 17.219 -19.969 -1.681 1 93.06 216 VAL A N 1
ATOM 1637 C CA . VAL A 1 216 ? 16.703 -20.516 -0.432 1 93.06 216 VAL A CA 1
ATOM 1638 C C . VAL A 1 216 ? 15.594 -21.516 -0.729 1 93.06 216 VAL A C 1
ATOM 1640 O O . VAL A 1 216 ? 14.672 -21.219 -1.499 1 93.06 216 VAL A O 1
ATOM 1643 N N . LYS A 1 217 ? 15.711 -22.656 -0.078 1 95.06 217 LYS A N 1
ATOM 1644 C CA . LYS A 1 217 ? 14.617 -23.625 -0.152 1 95.06 217 LYS A CA 1
ATOM 1645 C C . LYS A 1 217 ? 13.43 -23.188 0.701 1 95.06 217 LYS A C 1
ATOM 1647 O O . LYS A 1 217 ? 13.609 -22.734 1.837 1 95.06 217 LYS A O 1
ATOM 1652 N N . VAL A 1 218 ? 12.266 -23.312 0.154 1 97.12 218 VAL A N 1
ATOM 1653 C CA . VAL A 1 218 ? 11.07 -22.875 0.865 1 97.12 218 VAL A CA 1
ATOM 1654 C C . VAL A 1 218 ? 10.289 -24.078 1.372 1 97.12 218 VAL A C 1
ATOM 1656 O O . VAL A 1 218 ? 10.312 -24.391 2.568 1 97.12 218 VAL A O 1
ATOM 1659 N N . LEU A 1 219 ? 9.695 -24.859 0.499 1 97.62 219 LEU A N 1
ATOM 1660 C CA . LEU A 1 219 ? 8.906 -26.047 0.815 1 97.62 219 LEU A CA 1
ATOM 1661 C C . LEU A 1 219 ? 9.195 -27.172 -0.174 1 97.62 219 LEU A C 1
ATOM 1663 O O . LEU A 1 219 ? 9.352 -26.922 -1.372 1 97.62 219 LEU A O 1
ATOM 1667 N N . PRO A 1 220 ? 9.227 -28.375 0.436 1 97.06 220 PRO A N 1
ATOM 1668 C CA . PRO A 1 220 ? 9.141 -29.5 -0.505 1 97.06 220 PRO A CA 1
ATOM 1669 C C . PRO A 1 220 ? 7.758 -29.625 -1.139 1 97.06 220 PRO A C 1
ATOM 1671 O O . PRO A 1 220 ? 6.766 -29.156 -0.571 1 97.06 220 PRO A O 1
ATOM 1674 N N . LEU A 1 221 ? 7.656 -30.25 -2.334 1 97.56 221 LEU A N 1
ATOM 1675 C CA . LEU A 1 221 ? 6.391 -30.312 -3.055 1 97.56 221 LEU A CA 1
ATOM 1676 C C . LEU A 1 221 ? 5.387 -31.188 -2.318 1 97.56 221 LEU A C 1
ATOM 1678 O O . LEU A 1 221 ? 4.176 -31.062 -2.516 1 97.56 221 LEU A O 1
ATOM 1682 N N . GLU A 1 222 ? 5.863 -32.062 -1.46 1 96.88 222 GLU A N 1
ATOM 1683 C CA . GLU A 1 222 ? 4.988 -32.938 -0.67 1 96.88 222 GLU A CA 1
ATOM 1684 C C . GLU A 1 222 ? 4.105 -32.125 0.266 1 96.88 222 GLU A C 1
ATOM 1686 O O . GLU A 1 222 ? 3.061 -32.594 0.715 1 96.88 222 GLU A O 1
ATOM 1691 N N . GLU A 1 223 ? 4.516 -30.922 0.557 1 97.88 223 GLU A N 1
ATOM 1692 C CA . GLU A 1 223 ? 3.777 -30.047 1.472 1 97.88 223 GLU A CA 1
ATOM 1693 C C . GLU A 1 223 ? 2.859 -29.094 0.71 1 97.88 223 GLU A C 1
ATOM 1695 O O . GLU A 1 223 ? 2.191 -28.25 1.314 1 97.88 223 GLU A O 1
ATOM 1700 N N . VAL A 1 224 ? 2.828 -29.25 -0.577 1 98.62 224 VAL A N 1
ATOM 1701 C CA . VAL A 1 224 ? 1.992 -28.422 -1.442 1 98.62 224 VAL A CA 1
ATOM 1702 C C . VAL A 1 224 ? 0.771 -29.219 -1.894 1 98.62 224 VAL A C 1
ATOM 1704 O O . VAL A 1 224 ? 0.895 -30.359 -2.32 1 98.62 224 VAL A O 1
ATOM 1707 N N . THR A 1 225 ? -0.393 -28.641 -1.801 1 98.75 225 THR A N 1
ATOM 1708 C CA . THR A 1 225 ? -1.624 -29.328 -2.189 1 98.75 225 THR A CA 1
ATOM 1709 C C . THR A 1 225 ? -1.855 -29.203 -3.693 1 98.75 225 THR A C 1
ATOM 1711 O O . THR A 1 225 ? -2.262 -30.172 -4.34 1 98.75 225 THR A O 1
ATOM 1714 N N . THR A 1 226 ? -1.708 -28.016 -4.203 1 98.81 226 THR A N 1
ATOM 1715 C CA . THR A 1 226 ? -1.991 -27.719 -5.605 1 98.81 226 THR A CA 1
ATOM 1716 C C . THR A 1 226 ? -0.974 -26.734 -6.168 1 98.81 226 THR A C 1
ATOM 1718 O O . THR A 1 226 ? -0.554 -25.812 -5.48 1 98.81 226 THR A O 1
ATOM 1721 N N . ILE A 1 227 ? -0.544 -26.953 -7.371 1 98.75 227 ILE A N 1
ATOM 1722 C CA . ILE A 1 227 ? 0.212 -25.969 -8.141 1 98.75 227 ILE A CA 1
ATOM 1723 C C . ILE A 1 227 ? -0.588 -25.547 -9.375 1 98.75 227 ILE A C 1
ATOM 1725 O O . ILE A 1 227 ? -1.015 -26.391 -10.156 1 98.75 227 ILE A O 1
ATOM 1729 N N . ILE A 1 228 ? -0.807 -24.281 -9.477 1 98.81 228 ILE A N 1
ATOM 1730 C CA . ILE A 1 228 ? -1.457 -23.75 -10.664 1 98.81 228 ILE A CA 1
ATOM 1731 C C . ILE A 1 228 ? -0.414 -23.109 -11.578 1 98.81 228 ILE A C 1
ATOM 1733 O O . ILE A 1 228 ? 0.315 -22.203 -11.156 1 98.81 228 ILE A O 1
ATOM 1737 N N . VAL A 1 229 ? -0.328 -23.578 -12.797 1 98.31 229 VAL A N 1
ATOM 1738 C CA . VAL A 1 229 ? 0.666 -23.156 -13.773 1 98.31 229 VAL A CA 1
ATOM 1739 C C . VAL A 1 229 ? -0.01 -22.891 -15.125 1 98.31 229 VAL A C 1
ATOM 1741 O O . VAL A 1 229 ? -1.155 -23.297 -15.336 1 98.31 229 VAL A O 1
ATOM 1744 N N . ASP A 1 230 ? 0.669 -22.109 -15.914 1 97.25 230 ASP A N 1
ATOM 1745 C CA . ASP A 1 230 ? 0.089 -21.859 -17.234 1 97.25 230 ASP A CA 1
ATOM 1746 C C . ASP A 1 230 ? 0.255 -23.094 -18.141 1 97.25 230 ASP A C 1
ATOM 1748 O O . ASP A 1 230 ? 0.923 -24.062 -17.766 1 97.25 230 ASP A O 1
ATOM 1752 N N . LYS A 1 231 ? -0.281 -23.016 -19.344 1 95.94 231 LYS A N 1
ATOM 1753 C CA . LYS A 1 231 ? -0.389 -24.172 -20.234 1 95.94 231 LYS A CA 1
ATOM 1754 C C . LYS A 1 231 ? 0.949 -24.484 -20.891 1 95.94 231 LYS A C 1
ATOM 1756 O O . LYS A 1 231 ? 1.112 -25.531 -21.516 1 95.94 231 LYS A O 1
ATOM 1761 N N . ASP A 1 232 ? 1.891 -23.625 -20.719 1 95.88 232 ASP A N 1
ATOM 1762 C CA . ASP A 1 232 ? 3.18 -23.844 -21.375 1 95.88 232 ASP A CA 1
ATOM 1763 C C . ASP A 1 232 ? 4.008 -24.891 -20.625 1 95.88 232 ASP A C 1
ATOM 1765 O O . ASP A 1 232 ? 5.004 -25.391 -21.156 1 95.88 232 ASP A O 1
ATOM 1769 N N . LEU A 1 233 ? 3.645 -25.203 -19.453 1 96.75 233 LEU A N 1
ATOM 1770 C CA . LEU A 1 233 ? 4.277 -26.344 -18.797 1 96.75 233 LEU A CA 1
ATOM 1771 C C . LEU A 1 233 ? 3.916 -27.656 -19.5 1 96.75 233 LEU A C 1
ATOM 1773 O O . LEU A 1 233 ? 2.734 -27.969 -19.672 1 96.75 233 LEU A O 1
ATOM 1777 N N . SER A 1 234 ? 4.855 -28.422 -19.844 1 95.69 234 SER A N 1
ATOM 1778 C CA . SER A 1 234 ? 4.602 -29.641 -20.594 1 95.69 234 SER A CA 1
ATOM 1779 C C . SER A 1 234 ? 3.83 -30.656 -19.766 1 95.69 234 SER A C 1
ATOM 1781 O O . SER A 1 234 ? 3.977 -30.703 -18.547 1 95.69 234 SER A O 1
ATOM 1783 N N . PRO A 1 235 ? 3.035 -31.469 -20.453 1 95.94 235 PRO A N 1
ATOM 1784 C CA . PRO A 1 235 ? 2.332 -32.531 -19.734 1 95.94 235 PRO A CA 1
ATOM 1785 C C . PRO A 1 235 ? 3.277 -33.469 -18.969 1 95.94 235 PRO A C 1
ATOM 1787 O O . PRO A 1 235 ? 2.938 -33.938 -17.875 1 95.94 235 PRO A O 1
ATOM 1790 N N . GLU A 1 236 ? 4.402 -33.688 -19.5 1 96.19 236 GLU A N 1
ATOM 1791 C CA . GLU A 1 236 ? 5.395 -34.531 -18.859 1 96.19 236 GLU A CA 1
ATOM 1792 C C . GLU A 1 236 ? 5.891 -33.906 -17.562 1 96.19 236 GLU A C 1
ATOM 1794 O O . GLU A 1 236 ? 5.98 -34.594 -16.531 1 96.19 236 GLU A O 1
ATOM 1799 N N . ASP A 1 237 ? 6.234 -32.625 -17.656 1 96.12 237 ASP A N 1
ATOM 1800 C CA . ASP A 1 237 ? 6.691 -31.938 -16.453 1 96.12 237 ASP A CA 1
ATOM 1801 C C . ASP A 1 237 ? 5.59 -31.859 -15.406 1 96.12 237 ASP A C 1
ATOM 1803 O O . ASP A 1 237 ? 5.859 -32 -14.211 1 96.12 237 ASP A O 1
ATOM 1807 N N . ALA A 1 238 ? 4.395 -31.672 -15.828 1 97.25 238 ALA A N 1
ATOM 1808 C CA . ALA A 1 238 ? 3.256 -31.656 -14.922 1 97.25 238 ALA A CA 1
ATOM 1809 C C . ALA A 1 238 ? 3.102 -32.969 -14.188 1 97.25 238 ALA A C 1
ATOM 1811 O O . ALA A 1 238 ? 2.869 -33 -12.977 1 97.25 238 ALA A O 1
ATOM 1812 N N . ARG A 1 239 ? 3.25 -34.031 -14.93 1 96.69 239 ARG A N 1
ATOM 1813 C CA . ARG A 1 239 ? 3.141 -35.375 -14.344 1 96.69 239 ARG A CA 1
ATOM 1814 C C . ARG A 1 239 ? 4.254 -35.625 -13.328 1 96.69 239 ARG A C 1
ATOM 1816 O O . ARG A 1 239 ? 4.02 -36.219 -12.281 1 96.69 239 ARG A O 1
ATOM 1823 N N . ALA A 1 240 ? 5.395 -35.188 -13.695 1 95.75 240 ALA A N 1
ATOM 1824 C CA . ALA A 1 240 ? 6.531 -35.344 -12.781 1 95.75 240 ALA A CA 1
ATOM 1825 C C . ALA A 1 240 ? 6.266 -34.625 -11.453 1 95.75 240 ALA A C 1
ATOM 1827 O O . ALA A 1 240 ? 6.621 -35.156 -10.391 1 95.75 240 ALA A O 1
ATOM 1828 N N . ILE A 1 241 ? 5.672 -33.5 -11.492 1 97.12 241 ILE A N 1
ATOM 1829 C CA . ILE A 1 241 ? 5.332 -32.75 -10.297 1 97.12 241 ILE A CA 1
ATOM 1830 C C . ILE A 1 241 ? 4.246 -33.469 -9.508 1 97.12 241 ILE A C 1
ATOM 1832 O O . ILE A 1 241 ? 4.344 -33.625 -8.289 1 97.12 241 ILE A O 1
ATOM 1836 N N . GLU A 1 242 ? 3.24 -33.938 -10.219 1 97.88 242 GLU A N 1
ATOM 1837 C CA . GLU A 1 242 ? 2.113 -34.625 -9.578 1 97.88 242 GLU A CA 1
ATOM 1838 C C . GLU A 1 242 ? 2.564 -35.875 -8.852 1 97.88 242 GLU A C 1
ATOM 1840 O O . GLU A 1 242 ? 2.012 -36.219 -7.805 1 97.88 242 GLU A O 1
ATOM 1845 N N . GLU A 1 243 ? 3.523 -36.469 -9.328 1 97.06 243 GLU A N 1
ATOM 1846 C CA . GLU A 1 243 ? 4.055 -37.688 -8.719 1 97.06 243 GLU A CA 1
ATOM 1847 C C . GLU A 1 243 ? 4.668 -37.375 -7.352 1 97.06 243 GLU A C 1
ATOM 1849 O O . GLU A 1 243 ? 4.805 -38.281 -6.52 1 97.06 243 GLU A O 1
ATOM 1854 N N . THR A 1 244 ? 5.023 -36.156 -7.16 1 96.56 244 THR A N 1
ATOM 1855 C CA . THR A 1 244 ? 5.664 -35.781 -5.902 1 96.56 244 THR A CA 1
ATOM 1856 C C . THR A 1 244 ? 4.621 -35.438 -4.844 1 96.56 244 THR A C 1
ATOM 1858 O O . THR A 1 244 ? 4.934 -35.375 -3.654 1 96.56 244 THR A O 1
ATOM 1861 N N . GLY A 1 245 ? 3.332 -35.156 -5.289 1 95.88 245 GLY A N 1
ATOM 1862 C CA . GLY A 1 245 ? 2.338 -34.906 -4.258 1 95.88 245 GLY A CA 1
ATOM 1863 C C . GLY A 1 245 ? 1.23 -33.969 -4.707 1 95.88 245 GLY A C 1
ATOM 1864 O O . GLY A 1 245 ? 0.051 -34.344 -4.656 1 95.88 245 GLY A O 1
ATOM 1865 N N . PRO A 1 246 ? 1.571 -32.812 -5.238 1 98.19 246 PRO A N 1
ATOM 1866 C CA . PRO A 1 246 ? 0.534 -31.828 -5.516 1 98.19 246 PRO A CA 1
ATOM 1867 C C . PRO A 1 246 ? -0.292 -32.156 -6.754 1 98.19 246 PRO A C 1
ATOM 1869 O O . PRO A 1 246 ? 0.198 -32.844 -7.664 1 98.19 246 PRO A O 1
ATOM 1872 N N . GLN A 1 247 ? -1.525 -31.656 -6.754 1 98.44 247 GLN A N 1
ATOM 1873 C CA . GLN A 1 247 ? -2.285 -31.562 -7.992 1 98.44 247 GLN A CA 1
ATOM 1874 C C . GLN A 1 247 ? -1.771 -30.406 -8.859 1 98.44 247 GLN A C 1
ATOM 1876 O O . GLN A 1 247 ? -1.421 -29.344 -8.344 1 98.44 247 GLN A O 1
ATOM 1881 N N . VAL A 1 248 ? -1.688 -30.672 -10.188 1 98.44 248 VAL A N 1
ATOM 1882 C CA . VAL A 1 248 ? -1.268 -29.594 -11.094 1 98.44 248 VAL A CA 1
ATOM 1883 C C . VAL A 1 248 ? -2.457 -29.125 -11.93 1 98.44 248 VAL A C 1
ATOM 1885 O O . VAL A 1 248 ? -3.086 -29.938 -12.625 1 98.44 248 VAL A O 1
ATOM 1888 N N . LEU A 1 249 ? -2.805 -27.891 -11.805 1 98.25 249 LEU A N 1
ATOM 1889 C CA . LEU A 1 249 ? -3.814 -27.25 -12.641 1 98.25 249 LEU A CA 1
ATOM 1890 C C . LEU A 1 249 ? -3.166 -26.359 -13.695 1 98.25 249 LEU A C 1
ATOM 1892 O O . LEU A 1 249 ? -2.373 -25.484 -13.359 1 98.25 249 LEU A O 1
ATOM 1896 N N . ARG A 1 250 ? -3.445 -26.578 -14.898 1 96.75 250 ARG A N 1
ATOM 1897 C CA . ARG A 1 250 ? -2.896 -25.781 -16 1 96.75 250 ARG A CA 1
ATOM 1898 C C . ARG A 1 250 ? -3.918 -24.766 -16.516 1 96.75 250 ARG A C 1
ATOM 1900 O O . ARG A 1 250 ? -4.926 -25.156 -17.109 1 96.75 250 ARG A O 1
ATOM 1907 N N . ALA A 1 251 ? -3.605 -23.516 -16.312 1 95.88 251 ALA A N 1
ATOM 1908 C CA . ALA A 1 251 ? -4.527 -22.422 -16.625 1 95.88 251 ALA A CA 1
ATOM 1909 C C . ALA A 1 251 ? -4.324 -21.922 -18.047 1 95.88 251 ALA A C 1
ATOM 1911 O O . ALA A 1 251 ? -3.199 -21.609 -18.453 1 95.88 251 ALA A O 1
ATOM 1912 N N . GLY A 1 252 ? -5.445 -21.859 -18.812 1 91.31 252 GLY A N 1
ATOM 1913 C CA . GLY A 1 252 ? -5.391 -21.328 -20.156 1 91.31 252 GLY A CA 1
ATOM 1914 C C . GLY A 1 252 ? -5.602 -19.828 -20.234 1 91.31 252 GLY A C 1
ATOM 1915 O O . GLY A 1 252 ? -6.332 -19.266 -19.422 1 91.31 252 GLY A O 1
ATOM 1916 N N . THR A 1 253 ? -4.867 -19.234 -21.047 1 79.25 253 THR A N 1
ATOM 1917 C CA . THR A 1 253 ? -5.027 -17.797 -21.25 1 79.25 253 THR A CA 1
ATOM 1918 C C . THR A 1 253 ? -6.266 -17.5 -22.094 1 79.25 253 THR A C 1
ATOM 1920 O O . THR A 1 253 ? -6.633 -18.297 -22.953 1 79.25 253 THR A O 1
ATOM 1923 N N . GLU A 1 254 ? -7.344 -16.906 -21.578 1 62.56 254 GLU A N 1
ATOM 1924 C CA . GLU A 1 254 ? -8.5 -16.578 -22.391 1 62.56 254 GLU A CA 1
ATOM 1925 C C . GLU A 1 254 ? -8.078 -15.797 -23.641 1 62.56 254 GLU A C 1
ATOM 1927 O O . GLU A 1 254 ? -7.133 -15.016 -23.609 1 62.56 254 GLU A O 1
ATOM 1932 N N . SER A 1 255 ? -8.344 -16.328 -24.812 1 48.78 255 SER A N 1
ATOM 1933 C CA . SER A 1 255 ? -8.219 -15.586 -26.062 1 48.78 255 SER A CA 1
ATOM 1934 C C . SER A 1 255 ? -8.805 -14.188 -25.938 1 48.78 255 SER A C 1
ATOM 1936 O O . SER A 1 255 ? -9.805 -13.984 -25.25 1 48.78 255 SER A O 1
ATOM 1938 N N . GLU A 1 256 ? -8.047 -13.18 -25.828 1 40.97 256 GLU A N 1
ATOM 1939 C CA . GLU A 1 256 ? -8.625 -11.859 -26.031 1 40.97 256 GLU A CA 1
ATOM 1940 C C . GLU A 1 256 ? -9.773 -11.906 -27.047 1 40.97 256 GLU A C 1
ATOM 1942 O O . GLU A 1 256 ? -9.555 -12.125 -28.234 1 40.97 256 GLU A O 1
ATOM 1947 N N . GLU A 1 257 ? -10.867 -12.719 -26.828 1 31.31 257 GLU A N 1
ATOM 1948 C CA . GLU A 1 257 ? -11.945 -12.281 -27.703 1 31.31 257 GLU A CA 1
ATOM 1949 C C . GLU A 1 257 ? -12.492 -10.922 -27.266 1 31.31 257 GLU A C 1
ATOM 1951 O O . GLU A 1 257 ? -12.695 -10.68 -26.078 1 31.31 257 GLU A O 1
ATOM 1956 N N . MET B 1 1 ? 2.867 12.594 -6.746 1 50.06 1 MET B N 1
ATOM 1957 C CA . MET B 1 1 ? 1.521 13.148 -6.84 1 50.06 1 MET B CA 1
ATOM 1958 C C . MET B 1 1 ? 0.611 12.234 -7.652 1 50.06 1 MET B C 1
ATOM 1960 O O . MET B 1 1 ? 1.045 11.641 -8.641 1 50.06 1 MET B O 1
ATOM 1964 N N . ILE B 1 2 ? -0.504 11.875 -7.023 1 59.75 2 ILE B N 1
ATOM 1965 C CA . ILE B 1 2 ? -1.488 11.117 -7.793 1 59.75 2 ILE B CA 1
ATOM 1966 C C . ILE B 1 2 ? -1.964 11.953 -8.977 1 59.75 2 ILE B C 1
ATOM 1968 O O . ILE B 1 2 ? -2.195 13.156 -8.852 1 59.75 2 ILE B O 1
ATOM 1972 N N . PRO B 1 3 ? -1.814 11.375 -10.164 1 68 3 PRO B N 1
ATOM 1973 C CA . PRO B 1 3 ? -2.328 12.109 -11.32 1 68 3 PRO B CA 1
ATOM 1974 C C . PRO B 1 3 ? -3.658 12.805 -11.047 1 68 3 PRO B C 1
ATOM 1976 O O . PRO B 1 3 ? -4.48 12.289 -10.281 1 68 3 PRO B O 1
ATOM 1979 N N . GLN B 1 4 ? -3.787 13.961 -11.531 1 75.5 4 GLN B N 1
ATOM 1980 C CA . GLN B 1 4 ? -4.992 14.75 -11.297 1 75.5 4 GLN B CA 1
ATOM 1981 C C . GLN B 1 4 ? -6.195 14.141 -12.008 1 75.5 4 GLN B C 1
ATOM 1983 O O . GLN B 1 4 ? -6.082 13.672 -13.148 1 75.5 4 GLN B O 1
ATOM 1988 N N . LEU B 1 5 ? -7.277 14.141 -11.344 1 84 5 LEU B N 1
ATOM 1989 C CA . LEU B 1 5 ? -8.539 13.656 -11.891 1 84 5 LEU B CA 1
ATOM 1990 C C . LEU B 1 5 ? -9.484 14.812 -12.188 1 84 5 LEU B C 1
ATOM 1992 O O . LEU B 1 5 ? -9.523 15.789 -11.438 1 84 5 LEU B O 1
ATOM 1996 N N . ASN B 1 6 ? -10.117 14.734 -13.352 1 85.19 6 ASN B N 1
ATOM 1997 C CA . ASN B 1 6 ? -11.211 15.68 -13.547 1 85.19 6 ASN B CA 1
ATOM 1998 C C . ASN B 1 6 ? -12.477 15.227 -12.836 1 85.19 6 ASN B C 1
ATOM 2000 O O . ASN B 1 6 ? -12.508 14.164 -12.219 1 85.19 6 ASN B O 1
ATOM 2004 N N . GLU B 1 7 ? -13.445 16.094 -12.898 1 87.06 7 GLU B N 1
ATOM 2005 C CA . GLU B 1 7 ? -14.664 15.867 -12.133 1 87.06 7 GLU B CA 1
ATOM 2006 C C . GLU B 1 7 ? -15.359 14.578 -12.562 1 87.06 7 GLU B C 1
ATOM 2008 O O . GLU B 1 7 ? -15.812 13.797 -11.719 1 87.06 7 GLU B O 1
ATOM 2013 N N . LYS B 1 8 ? -15.461 14.336 -13.859 1 90.62 8 LYS B N 1
ATOM 2014 C CA . LYS B 1 8 ? -16.141 13.148 -14.367 1 90.62 8 LYS B CA 1
ATOM 2015 C C . LYS B 1 8 ? -15.406 11.875 -13.977 1 90.62 8 LYS B C 1
ATOM 2017 O O . LYS B 1 8 ? -16.031 10.883 -13.602 1 90.62 8 LYS B O 1
ATOM 2022 N N . GLU B 1 9 ? -14.109 11.953 -14.023 1 90.56 9 GLU B N 1
ATOM 2023 C CA . GLU B 1 9 ? -13.281 10.82 -13.633 1 90.56 9 GLU B CA 1
ATOM 2024 C C . GLU B 1 9 ? -13.477 10.469 -12.164 1 90.56 9 GLU B C 1
ATOM 2026 O O . GLU B 1 9 ? -13.562 9.289 -11.805 1 90.56 9 GLU B O 1
ATOM 2031 N N . GLN B 1 10 ? -13.602 11.484 -11.414 1 89.31 10 GLN B N 1
ATOM 2032 C CA . GLN B 1 10 ? -13.836 11.266 -9.992 1 89.31 10 GLN B CA 1
ATOM 2033 C C . GLN B 1 10 ? -15.195 10.617 -9.75 1 89.31 10 GLN B C 1
ATOM 2035 O O . GLN B 1 10 ? -15.328 9.727 -8.906 1 89.31 10 GLN B O 1
ATOM 2040 N N . GLN B 1 11 ? -16.156 11.07 -10.453 1 91.88 11 GLN B N 1
ATOM 2041 C CA . GLN B 1 11 ? -17.5 10.516 -10.328 1 91.88 11 GLN B CA 1
ATOM 2042 C C . GLN B 1 11 ? -17.531 9.039 -10.734 1 91.88 11 GLN B C 1
ATOM 2044 O O . GLN B 1 11 ? -18.188 8.227 -10.094 1 91.88 11 GLN B O 1
ATOM 2049 N N . ILE B 1 12 ? -16.828 8.781 -11.742 1 92.56 12 ILE B N 1
ATOM 2050 C CA . ILE B 1 12 ? -16.75 7.41 -12.227 1 92.56 12 ILE B CA 1
ATOM 2051 C C . ILE B 1 12 ? -16.172 6.504 -11.148 1 92.56 12 ILE B C 1
ATOM 2053 O O . ILE B 1 12 ? -16.734 5.445 -10.844 1 92.56 12 ILE B O 1
ATOM 2057 N N . LEU B 1 13 ? -15.125 6.926 -10.531 1 89.38 13 LEU B N 1
ATOM 2058 C CA . LEU B 1 13 ? -14.477 6.133 -9.492 1 89.38 13 LEU B CA 1
ATOM 2059 C C . LEU B 1 13 ? -15.406 5.949 -8.297 1 89.38 13 LEU B C 1
ATOM 2061 O O . LEU B 1 13 ? -15.477 4.855 -7.727 1 89.38 13 LEU B O 1
ATOM 2065 N N . THR B 1 14 ? -16.094 6.996 -8.016 1 89.06 14 THR B N 1
ATOM 2066 C CA . THR B 1 14 ? -17.031 6.941 -6.887 1 89.06 14 THR B CA 1
ATOM 2067 C C . THR B 1 14 ? -18.125 5.926 -7.148 1 89.06 14 THR B C 1
ATOM 2069 O O . THR B 1 14 ? -18.484 5.137 -6.262 1 89.06 14 THR B O 1
ATOM 2072 N N . LEU B 1 15 ? -18.641 5.918 -8.32 1 89.94 15 LEU B N 1
ATOM 2073 C CA . LEU B 1 15 ? -19.703 4.98 -8.688 1 89.94 15 LEU B CA 1
ATOM 2074 C C . LEU B 1 15 ? -19.188 3.543 -8.656 1 89.94 15 LEU B C 1
ATOM 2076 O O . LEU B 1 15 ? -19.891 2.645 -8.18 1 89.94 15 LEU B O 1
ATOM 2080 N N . LEU B 1 16 ? -17.984 3.363 -9.078 1 88.31 16 LEU B N 1
ATOM 2081 C CA . LEU B 1 16 ? -17.438 2.02 -9.195 1 88.31 16 LEU B CA 1
ATOM 2082 C C . LEU B 1 16 ? -17.141 1.438 -7.812 1 88.31 16 LEU B C 1
ATOM 2084 O O . LEU B 1 16 ? -17.266 0.23 -7.605 1 88.31 16 LEU B O 1
ATOM 2088 N N . VAL B 1 17 ? -16.719 2.275 -6.93 1 83.12 17 VAL B N 1
ATOM 2089 C CA . VAL B 1 17 ? -16.438 1.811 -5.574 1 83.12 17 VAL B CA 1
ATOM 2090 C C . VAL B 1 17 ? -17.734 1.421 -4.875 1 83.12 17 VAL B C 1
ATOM 2092 O O . VAL B 1 17 ? -17.766 0.465 -4.098 1 83.12 17 VAL B O 1
ATOM 2095 N N . ARG B 1 18 ? -18.75 2.145 -5.203 1 82.81 18 ARG B N 1
ATOM 2096 C CA . ARG B 1 18 ? -20.062 1.854 -4.621 1 82.81 18 ARG B CA 1
ATOM 2097 C C . ARG B 1 18 ? -20.641 0.567 -5.195 1 82.81 18 ARG B C 1
ATOM 2099 O O . ARG B 1 18 ? -21.266 -0.217 -4.477 1 82.81 18 ARG B O 1
ATOM 2106 N N . ASP B 1 19 ? -20.484 0.428 -6.52 1 84.94 19 ASP B N 1
ATOM 2107 C CA . ASP B 1 19 ? -20.938 -0.78 -7.203 1 84.94 19 ASP B CA 1
ATOM 2108 C C . ASP B 1 19 ? -19.938 -1.228 -8.258 1 84.94 19 ASP B C 1
ATOM 2110 O O . ASP B 1 19 ? -19.984 -0.771 -9.406 1 84.94 19 ASP B O 1
ATOM 2114 N N . PRO B 1 20 ? -19.172 -2.203 -7.863 1 78.06 20 PRO B N 1
ATOM 2115 C CA . PRO B 1 20 ? -18.125 -2.639 -8.789 1 78.06 20 PRO B CA 1
ATOM 2116 C C . PRO B 1 20 ? -18.672 -3.418 -9.984 1 78.06 20 PRO B C 1
ATOM 2118 O O . PRO B 1 20 ? -17.938 -3.729 -10.914 1 78.06 20 PRO B O 1
ATOM 2121 N N . ASN B 1 21 ? -19.891 -3.641 -10.008 1 78.81 21 ASN B N 1
ATOM 2122 C CA . ASN B 1 21 ? -20.484 -4.43 -11.086 1 78.81 21 ASN B CA 1
ATOM 2123 C C . ASN B 1 21 ? -21 -3.539 -12.219 1 78.81 21 ASN B C 1
ATOM 2125 O O . ASN B 1 21 ? -21.469 -4.039 -13.242 1 78.81 21 ASN B O 1
ATOM 2129 N N . LEU B 1 22 ? -20.891 -2.326 -12.016 1 87.25 22 LEU B N 1
ATOM 2130 C CA . LEU B 1 22 ? -21.375 -1.426 -13.062 1 87.25 22 LEU B CA 1
ATOM 2131 C C . LEU B 1 22 ? -20.562 -1.579 -14.336 1 87.25 22 LEU B C 1
ATOM 2133 O O . LEU B 1 22 ? -19.328 -1.555 -14.289 1 87.25 22 LEU B O 1
ATOM 2137 N N . GLY B 1 23 ? -21.281 -1.756 -15.398 1 90.56 23 GLY B N 1
ATOM 2138 C CA . GLY B 1 23 ? -20.625 -1.819 -16.688 1 90.56 23 GLY B CA 1
ATOM 2139 C C . GLY B 1 23 ? -20.547 -0.477 -17.391 1 90.56 23 GLY B C 1
ATOM 2140 O O . GLY B 1 23 ? -20.984 0.539 -16.844 1 90.56 23 GLY B O 1
ATOM 2141 N N . VAL B 1 24 ? -20.031 -0.549 -18.609 1 92.19 24 VAL B N 1
ATOM 2142 C CA . VAL B 1 24 ? -19.859 0.652 -19.422 1 92.19 24 VAL B CA 1
ATOM 2143 C C . VAL B 1 24 ? -21.203 1.319 -19.672 1 92.19 24 VAL B C 1
ATOM 2145 O O . VAL B 1 24 ? -21.344 2.535 -19.516 1 92.19 24 VAL B O 1
ATOM 2148 N N . THR B 1 25 ? -22.125 0.521 -19.953 1 93.69 25 THR B N 1
ATOM 2149 C CA . THR B 1 25 ? -23.453 1.036 -20.281 1 93.69 25 THR B CA 1
ATOM 2150 C C . THR B 1 25 ? -24.109 1.674 -19.062 1 93.69 25 THR B C 1
ATOM 2152 O O . THR B 1 25 ? -24.672 2.764 -19.156 1 93.69 25 THR B O 1
ATOM 2155 N N . ASP B 1 26 ? -24.031 0.998 -17.938 1 95.19 26 ASP B N 1
ATOM 2156 C CA . ASP B 1 26 ? -24.578 1.526 -16.688 1 95.19 26 ASP B CA 1
ATOM 2157 C C . ASP B 1 26 ? -23.938 2.867 -16.328 1 95.19 26 ASP B C 1
ATOM 2159 O O . ASP B 1 26 ? -24.641 3.822 -15.992 1 95.19 26 ASP B O 1
ATOM 2163 N N . LEU B 1 27 ? -22.672 2.904 -16.438 1 94.62 27 LEU B N 1
ATOM 2164 C CA . LEU B 1 27 ? -21.922 4.105 -16.078 1 94.62 27 LEU B CA 1
ATOM 2165 C C . LEU B 1 27 ? -22.281 5.262 -17.016 1 94.62 27 LEU B C 1
ATOM 2167 O O . LEU B 1 27 ? -22.453 6.398 -16.562 1 94.62 27 LEU B O 1
ATOM 2171 N N . ALA B 1 28 ? -22.344 4.953 -18.266 1 95.19 28 ALA B N 1
ATOM 2172 C CA . ALA B 1 28 ? -22.688 5.965 -19.266 1 95.19 28 ALA B CA 1
ATOM 2173 C C . ALA B 1 28 ? -24.062 6.57 -18.969 1 95.19 28 ALA B C 1
ATOM 2175 O O . ALA B 1 28 ? -24.234 7.785 -19.062 1 95.19 28 ALA B O 1
ATOM 2176 N N . GLU B 1 29 ? -24.969 5.77 -18.656 1 95.81 29 GLU B N 1
ATOM 2177 C CA . GLU B 1 29 ? -26.328 6.219 -18.344 1 95.81 29 GLU B CA 1
ATOM 2178 C C . GLU B 1 29 ? -26.344 7.09 -17.094 1 95.81 29 GLU B C 1
ATOM 2180 O O . GLU B 1 29 ? -26.969 8.148 -17.062 1 95.81 29 GLU B O 1
ATOM 2185 N N . HIS B 1 30 ? -25.656 6.676 -16.094 1 94.38 30 HIS B N 1
ATOM 2186 C CA . HIS B 1 30 ? -25.609 7.395 -14.836 1 94.38 30 HIS B CA 1
ATOM 2187 C C . HIS B 1 30 ? -25.047 8.797 -15.016 1 94.38 30 HIS B C 1
ATOM 2189 O O . HIS B 1 30 ? -25.438 9.734 -14.312 1 94.38 30 HIS B O 1
ATOM 2195 N N . LEU B 1 31 ? -24.078 8.938 -15.938 1 94.62 31 LEU B N 1
ATOM 2196 C CA . LEU B 1 31 ? -23.359 10.211 -16.047 1 94.62 31 LEU B CA 1
ATOM 2197 C C . LEU B 1 31 ? -23.766 10.953 -17.328 1 94.62 31 LEU B C 1
ATOM 2199 O O . LEU B 1 31 ? -23.188 11.984 -17.656 1 94.62 31 LEU B O 1
ATOM 2203 N N . ALA B 1 32 ? -24.672 10.438 -18.031 1 95.06 32 ALA B N 1
ATOM 2204 C CA . ALA B 1 32 ? -25.281 11.07 -19.188 1 95.06 32 ALA B CA 1
ATOM 2205 C C . ALA B 1 32 ? -24.219 11.367 -20.266 1 95.06 32 ALA B C 1
ATOM 2207 O O . ALA B 1 32 ? -24.125 12.5 -20.734 1 95.06 32 ALA B O 1
ATOM 2208 N N . VAL B 1 33 ? -23.469 10.359 -20.578 1 95.88 33 VAL B N 1
ATOM 2209 C CA . VAL B 1 33 ? -22.516 10.445 -21.672 1 95.88 33 VAL B CA 1
ATOM 2210 C C . VAL B 1 33 ? -22.656 9.227 -22.594 1 95.88 33 VAL B C 1
ATOM 2212 O O . VAL B 1 33 ? -23.344 8.258 -22.234 1 95.88 33 VAL B O 1
ATOM 2215 N N . SER B 1 34 ? -22.062 9.305 -23.719 1 95.75 34 SER B N 1
ATOM 2216 C CA . SER B 1 34 ? -22.109 8.172 -24.641 1 95.75 34 SER B CA 1
ATOM 2217 C C . SER B 1 34 ? -21.219 7.035 -24.172 1 95.75 34 SER B C 1
ATOM 2219 O O . SER B 1 34 ? -20.297 7.254 -23.375 1 95.75 34 SER B O 1
ATOM 2221 N N . ALA B 1 35 ? -21.484 5.863 -24.688 1 94.56 35 ALA B N 1
ATOM 2222 C CA . ALA B 1 35 ? -20.656 4.711 -24.391 1 94.56 35 ALA B CA 1
ATOM 2223 C C . ALA B 1 35 ? -19.219 4.926 -24.875 1 94.56 35 ALA B C 1
ATOM 2225 O O . ALA B 1 35 ? -18.266 4.473 -24.25 1 94.56 35 ALA B O 1
ATOM 2226 N N . VAL B 1 36 ? -19.141 5.594 -25.984 1 94.94 36 VAL B N 1
ATOM 2227 C CA . VAL B 1 36 ? -17.828 5.871 -26.562 1 94.94 36 VAL B CA 1
ATOM 2228 C C . VAL B 1 36 ? -17.047 6.789 -25.625 1 94.94 36 VAL B C 1
ATOM 2230 O O . VAL B 1 36 ? -15.867 6.531 -25.344 1 94.94 36 VAL B O 1
ATOM 2233 N N . THR B 1 37 ? -17.672 7.77 -25.125 1 95.06 37 THR B N 1
ATOM 2234 C CA . THR B 1 37 ? -17.062 8.703 -24.203 1 95.06 37 THR B CA 1
ATOM 2235 C C . THR B 1 37 ? -16.703 8.008 -22.891 1 95.06 37 THR B C 1
ATOM 2237 O O . THR B 1 37 ? -15.633 8.242 -22.328 1 95.06 37 THR B O 1
ATOM 2240 N N . MET B 1 38 ? -17.562 7.129 -22.438 1 94.94 38 MET B N 1
ATOM 2241 C CA . MET B 1 38 ? -17.312 6.402 -21.203 1 94.94 38 MET B CA 1
ATOM 2242 C C . MET B 1 38 ? -16.109 5.48 -21.328 1 94.94 38 MET B C 1
ATOM 2244 O O . MET B 1 38 ? -15.281 5.406 -20.422 1 94.94 38 MET B O 1
ATOM 2248 N N . ARG B 1 39 ? -16.016 4.836 -22.484 1 93.31 39 ARG B N 1
ATOM 2249 C CA . ARG B 1 39 ? -14.859 3.963 -22.719 1 93.31 39 ARG B CA 1
ATOM 2250 C C . ARG B 1 39 ? -13.562 4.758 -22.719 1 93.31 39 ARG B C 1
ATOM 2252 O O . ARG B 1 39 ? -12.523 4.27 -22.266 1 93.31 39 ARG B O 1
ATOM 2259 N N . ALA B 1 40 ? -13.68 5.953 -23.234 1 93.19 40 ALA B N 1
ATOM 2260 C CA . ALA B 1 40 ? -12.508 6.82 -23.25 1 93.19 40 ALA B CA 1
ATOM 2261 C C . ALA B 1 40 ? -12.102 7.215 -21.828 1 93.19 40 ALA B C 1
ATOM 2263 O O . ALA B 1 40 ? -10.914 7.242 -21.5 1 93.19 40 ALA B O 1
ATOM 2264 N N . TYR B 1 41 ? -13.086 7.496 -21.016 1 92.75 41 TYR B N 1
ATOM 2265 C CA . TYR B 1 41 ? -12.805 7.809 -19.625 1 92.75 41 TYR B CA 1
ATOM 2266 C C . TYR B 1 41 ? -12.172 6.617 -18.922 1 92.75 41 TYR B C 1
ATOM 2268 O O . TYR B 1 41 ? -11.195 6.773 -18.172 1 92.75 41 TYR B O 1
ATOM 2276 N N . LEU B 1 42 ? -12.727 5.469 -19.141 1 91.56 42 LEU B N 1
ATOM 2277 C CA . LEU B 1 42 ? -12.219 4.266 -18.484 1 91.56 42 LEU B CA 1
ATOM 2278 C C . LEU B 1 42 ? -10.797 3.951 -18.938 1 91.56 42 LEU B C 1
ATOM 2280 O O . LEU B 1 42 ? -9.969 3.52 -18.141 1 91.56 42 LEU B O 1
ATOM 2284 N N . LYS B 1 43 ? -10.57 4.164 -20.141 1 88.25 43 LYS B N 1
ATOM 2285 C CA . LYS B 1 43 ? -9.227 3.973 -20.672 1 88.25 43 LYS B CA 1
ATOM 2286 C C . LYS B 1 43 ? -8.242 4.945 -20.016 1 88.25 43 LYS B C 1
ATOM 2288 O O . LYS B 1 43 ? -7.148 4.547 -19.609 1 88.25 43 LYS B O 1
ATOM 2293 N N . SER B 1 44 ? -8.633 6.168 -19.953 1 87.56 44 SER B N 1
ATOM 2294 C CA . SER B 1 44 ? -7.809 7.191 -19.328 1 87.56 44 SER B CA 1
ATOM 2295 C C . SER B 1 44 ? -7.496 6.832 -17.875 1 87.56 44 SER B C 1
ATOM 2297 O O . SER B 1 44 ? -6.348 6.918 -17.438 1 87.56 44 SER B O 1
ATOM 2299 N N . LEU B 1 45 ? -8.5 6.426 -17.188 1 88 45 LEU B N 1
ATOM 2300 C CA . LEU B 1 45 ? -8.344 6.066 -15.781 1 88 45 LEU B CA 1
ATOM 2301 C C . LEU B 1 45 ? -7.441 4.848 -15.625 1 88 45 LEU B C 1
ATOM 2303 O O . LEU B 1 45 ? -6.648 4.777 -14.688 1 88 45 LEU B O 1
ATOM 2307 N N . SER B 1 46 ? -7.586 3.959 -16.516 1 84.75 46 SER B N 1
ATOM 2308 C CA . SER B 1 46 ? -6.734 2.771 -16.516 1 84.75 46 SER B CA 1
ATOM 2309 C C . SER B 1 46 ? -5.277 3.135 -16.781 1 84.75 46 SER B C 1
ATOM 2311 O O . SER B 1 46 ? -4.379 2.641 -16.094 1 84.75 46 SER B O 1
ATOM 2313 N N . GLU B 1 47 ? -5.074 4.051 -17.656 1 79.06 47 GLU B N 1
ATOM 2314 C CA . GLU B 1 47 ? -3.73 4.492 -18 1 79.06 47 GLU B CA 1
ATOM 2315 C C . GLU B 1 47 ? -3.078 5.25 -16.859 1 79.06 47 GLU B C 1
ATOM 2317 O O . GLU B 1 47 ? -1.861 5.184 -16.672 1 79.06 47 GLU B O 1
ATOM 2322 N N . LYS B 1 48 ? -3.957 5.895 -16.141 1 78.25 48 LYS B N 1
ATOM 2323 C CA . LYS B 1 48 ? -3.477 6.645 -14.977 1 78.25 48 LYS B CA 1
ATOM 2324 C C . LYS B 1 48 ? -3.268 5.723 -13.773 1 78.25 48 LYS B C 1
ATOM 2326 O O . LYS B 1 48 ? -2.77 6.156 -12.734 1 78.25 48 LYS B O 1
ATOM 2331 N N . GLY B 1 49 ? -3.758 4.52 -13.914 1 77.31 49 GLY B N 1
ATOM 2332 C CA . GLY B 1 49 ? -3.561 3.535 -12.859 1 77.31 49 GLY B CA 1
ATOM 2333 C C . GLY B 1 49 ? -4.648 3.568 -11.805 1 77.31 49 GLY B C 1
ATOM 2334 O O . GLY B 1 49 ? -4.508 2.963 -10.742 1 77.31 49 GLY B O 1
ATOM 2335 N N . TYR B 1 50 ? -5.746 4.23 -12.062 1 85.19 50 TYR B N 1
ATOM 2336 C CA . TYR B 1 50 ? -6.793 4.414 -11.062 1 85.19 50 TYR B CA 1
ATOM 2337 C C . TYR B 1 50 ? -7.777 3.25 -11.086 1 85.19 50 TYR B C 1
ATOM 2339 O O . TYR B 1 50 ? -8.578 3.088 -10.156 1 85.19 50 TYR B O 1
ATOM 2347 N N . LEU B 1 51 ? -7.777 2.502 -12.219 1 84.88 51 LEU B N 1
ATOM 2348 C CA . LEU B 1 51 ? -8.617 1.312 -12.289 1 84.88 51 LEU B CA 1
ATOM 2349 C C . LEU B 1 51 ? -8.039 0.294 -13.266 1 84.88 51 LEU B C 1
ATOM 2351 O O . LEU B 1 51 ? -7.102 0.604 -14.008 1 84.88 51 LEU B O 1
ATOM 2355 N N . TYR B 1 52 ? -8.555 -0.912 -13.148 1 79.19 52 TYR B N 1
ATOM 2356 C CA . TYR B 1 52 ? -8.281 -1.893 -14.188 1 79.19 52 TYR B CA 1
ATOM 2357 C C . TYR B 1 52 ? -9.57 -2.389 -14.828 1 79.19 52 TYR B C 1
ATOM 2359 O O . TYR B 1 52 ? -10.617 -2.441 -14.172 1 79.19 52 TYR B O 1
ATOM 2367 N N . ARG B 1 53 ? -9.32 -2.688 -16.109 1 78.19 53 ARG B N 1
ATOM 2368 C CA . ARG B 1 53 ? -10.477 -3.135 -16.875 1 78.19 53 ARG B CA 1
ATOM 2369 C C . ARG B 1 53 ? -10.734 -4.621 -16.656 1 78.19 53 ARG B C 1
ATOM 2371 O O . ARG B 1 53 ? -9.797 -5.41 -16.547 1 78.19 53 ARG B O 1
ATOM 2378 N N . VAL B 1 54 ? -11.953 -4.973 -16.469 1 74.06 54 VAL B N 1
ATOM 2379 C CA . VAL B 1 54 ? -12.398 -6.363 -16.422 1 74.06 54 VAL B CA 1
ATOM 2380 C C . VAL B 1 54 ? -13.508 -6.578 -17.453 1 74.06 54 VAL B C 1
ATOM 2382 O O . VAL B 1 54 ? -13.945 -5.633 -18.109 1 74.06 54 VAL B O 1
ATOM 2385 N N . ARG B 1 55 ? -13.789 -7.848 -17.609 1 72.81 55 ARG B N 1
ATOM 2386 C CA . ARG B 1 55 ? -14.875 -8.117 -18.547 1 72.81 55 ARG B CA 1
ATOM 2387 C C . ARG B 1 55 ? -16.156 -7.41 -18.125 1 72.81 55 ARG B C 1
ATOM 2389 O O . ARG B 1 55 ? -16.672 -7.645 -17.031 1 72.81 55 ARG B O 1
ATOM 2396 N N . GLY B 1 56 ? -16.547 -6.465 -19 1 73.56 56 GLY B N 1
ATOM 2397 C CA . GLY B 1 56 ? -17.812 -5.801 -18.781 1 73.56 56 GLY B CA 1
ATOM 2398 C C . GLY B 1 56 ? -17.734 -4.652 -17.797 1 73.56 56 GLY B C 1
ATOM 2399 O O . GLY B 1 56 ? -18.766 -4.062 -17.438 1 73.56 56 GLY B O 1
ATOM 2400 N N . GLY B 1 57 ? -16.516 -4.375 -17.312 1 77.75 57 GLY B N 1
ATOM 2401 C CA . GLY B 1 57 ? -16.484 -3.318 -16.312 1 77.75 57 GLY B CA 1
ATOM 2402 C C . GLY B 1 57 ? -15.07 -2.916 -15.906 1 77.75 57 GLY B C 1
ATOM 2403 O O . GLY B 1 57 ? -14.148 -2.971 -16.719 1 77.75 57 GLY B O 1
ATOM 2404 N N . ALA B 1 58 ? -15.055 -2.201 -14.742 1 83.56 58 ALA B N 1
ATOM 2405 C CA . ALA B 1 58 ? -13.773 -1.722 -14.219 1 83.56 58 ALA B CA 1
ATOM 2406 C C . ALA B 1 58 ? -13.758 -1.727 -12.695 1 83.56 58 ALA B C 1
ATOM 2408 O O . ALA B 1 58 ? -14.812 -1.638 -12.062 1 83.56 58 ALA B O 1
ATOM 2409 N N . VAL B 1 59 ? -12.562 -1.9 -12.203 1 82.12 59 VAL B N 1
ATOM 2410 C CA . VAL B 1 59 ? -12.398 -1.928 -10.758 1 82.12 59 VAL B CA 1
ATOM 2411 C C . VAL B 1 59 ? -11.375 -0.88 -10.328 1 82.12 59 VAL B C 1
ATOM 2413 O O . VAL B 1 59 ? -10.25 -0.86 -10.844 1 82.12 59 VAL B O 1
ATOM 2416 N N . PRO B 1 60 ? -11.75 -0.059 -9.398 1 85.69 60 PRO B N 1
ATOM 2417 C CA . PRO B 1 60 ? -10.797 0.957 -8.945 1 85.69 60 PRO B CA 1
ATOM 2418 C C . PRO B 1 60 ? -9.602 0.356 -8.203 1 85.69 60 PRO B C 1
ATOM 2420 O O . PRO B 1 60 ? -9.758 -0.619 -7.465 1 85.69 60 PRO B O 1
ATOM 2423 N N . THR B 1 61 ? -8.438 1.027 -8.406 1 83.44 61 THR B N 1
ATOM 2424 C CA . THR B 1 61 ? -7.227 0.604 -7.723 1 83.44 61 THR B CA 1
ATOM 2425 C C . THR B 1 61 ? -6.957 1.484 -6.508 1 83.44 61 THR B C 1
ATOM 2427 O O . THR B 1 61 ? -6.086 1.174 -5.691 1 83.44 61 THR B O 1
ATOM 2430 N N . ILE B 1 62 ? -7.652 2.551 -6.375 1 83.25 62 ILE B N 1
ATOM 2431 C CA . ILE B 1 62 ? -7.539 3.473 -5.25 1 83.25 62 ILE B CA 1
ATOM 2432 C C . ILE B 1 62 ? -8.922 4.012 -4.883 1 83.25 62 ILE B C 1
ATOM 2434 O O . ILE B 1 62 ? -9.75 4.27 -5.762 1 83.25 62 ILE B O 1
ATOM 2438 N N . HIS B 1 63 ? -9.086 4.164 -3.627 1 86.56 63 HIS B N 1
ATOM 2439 C CA . HIS B 1 63 ? -10.375 4.664 -3.164 1 86.56 63 HIS B CA 1
ATOM 2440 C C . HIS B 1 63 ? -10.523 6.152 -3.449 1 86.56 63 HIS B C 1
ATOM 2442 O O . HIS B 1 63 ? -9.594 6.93 -3.211 1 86.56 63 HIS B O 1
ATOM 2448 N N . PRO B 1 64 ? -11.703 6.566 -3.906 1 84.69 64 PRO B N 1
ATOM 2449 C CA . PRO B 1 64 ? -11.891 7.973 -4.273 1 84.69 64 PRO B CA 1
ATOM 2450 C C . PRO B 1 64 ? -11.719 8.914 -3.086 1 84.69 64 PRO B C 1
ATOM 2452 O O . PRO B 1 64 ? -11.25 10.047 -3.252 1 84.69 64 PRO B O 1
ATOM 2455 N N . GLU B 1 65 ? -12.031 8.484 -1.942 1 87.06 65 GLU B N 1
ATOM 2456 C CA . GLU B 1 65 ? -11.945 9.344 -0.765 1 87.06 65 GLU B CA 1
ATOM 2457 C C . GLU B 1 65 ? -10.5 9.742 -0.476 1 87.06 65 GLU B C 1
ATOM 2459 O O . GLU B 1 65 ? -10.227 10.891 -0.11 1 87.06 65 GLU B O 1
ATOM 2464 N N . ILE B 1 66 ? -9.648 8.805 -0.654 1 88.31 66 ILE B N 1
ATOM 2465 C CA . ILE B 1 66 ? -8.242 9.102 -0.404 1 88.31 66 ILE B CA 1
ATOM 2466 C C . ILE B 1 66 ? -7.711 10.047 -1.481 1 88.31 66 ILE B C 1
ATOM 2468 O O . ILE B 1 66 ? -6.887 10.914 -1.201 1 88.31 66 ILE B O 1
ATOM 2472 N N . ILE B 1 67 ? -8.156 9.891 -2.648 1 84.25 67 ILE B N 1
ATOM 2473 C CA . ILE B 1 67 ? -7.758 10.758 -3.75 1 84.25 67 ILE B CA 1
ATOM 2474 C C . ILE B 1 67 ? -8.203 12.188 -3.467 1 84.25 67 ILE B C 1
ATOM 2476 O O . ILE B 1 67 ? -7.414 13.125 -3.592 1 84.25 67 ILE B O 1
ATOM 2480 N N . GLU B 1 68 ? -9.375 12.305 -3.115 1 87.06 68 GLU B N 1
ATOM 2481 C CA . GLU B 1 68 ? -9.93 13.617 -2.812 1 87.06 68 GLU B CA 1
ATOM 2482 C C . GLU B 1 68 ?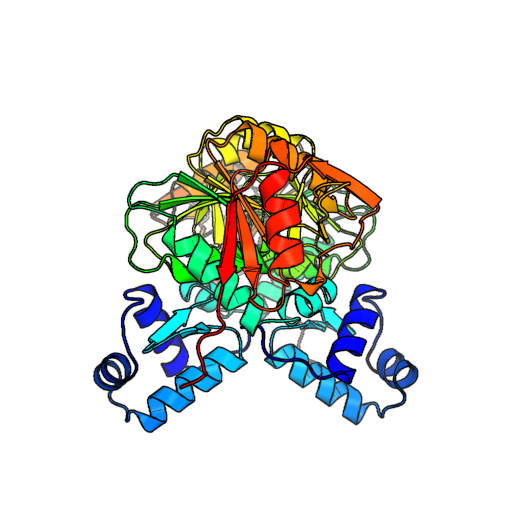 -9.156 14.297 -1.688 1 87.06 68 GLU B C 1
ATOM 2484 O O . GLU B 1 68 ? -8.805 15.477 -1.794 1 87.06 68 GLU B O 1
ATOM 2489 N N . ARG B 1 69 ? -8.898 13.586 -0.7 1 90.69 69 ARG B N 1
ATOM 2490 C CA . ARG B 1 69 ? -8.164 14.141 0.432 1 90.69 69 ARG B CA 1
ATOM 2491 C C . ARG B 1 69 ? -6.742 14.523 0.027 1 90.69 69 ARG B C 1
ATOM 2493 O O . ARG B 1 69 ? -6.25 15.594 0.409 1 90.69 69 ARG B O 1
ATOM 2500 N N . GLU B 1 70 ? -6.141 13.672 -0.668 1 88.25 70 GLU B N 1
ATOM 2501 C CA . GLU B 1 70 ? -4.766 13.938 -1.086 1 88.25 70 GLU B CA 1
ATOM 2502 C C . GLU B 1 70 ? -4.684 15.172 -1.979 1 88.25 70 GLU B C 1
ATOM 2504 O O . GLU B 1 70 ? -3.717 15.93 -1.908 1 88.25 70 GLU B O 1
ATOM 2509 N N . GLN B 1 71 ? -5.668 15.383 -2.768 1 86.31 71 GLN B N 1
ATOM 2510 C CA . GLN B 1 71 ? -5.633 16.438 -3.771 1 86.31 71 GLN B CA 1
ATOM 2511 C C . GLN B 1 71 ? -6.113 17.766 -3.188 1 86.31 71 GLN B C 1
ATOM 2513 O O . GLN B 1 71 ? -5.879 18.828 -3.77 1 86.31 71 GLN B O 1
ATOM 2518 N N . SER B 1 72 ? -6.762 17.688 -2.098 1 91.06 72 SER B N 1
ATOM 2519 C CA . SER B 1 72 ? -7.234 18.906 -1.448 1 91.06 72 SER B CA 1
ATOM 2520 C C . SER B 1 72 ? -6.102 19.625 -0.721 1 91.06 72 SER B C 1
ATOM 2522 O O . SER B 1 72 ? -5.344 19 0.026 1 91.06 72 SER B O 1
ATOM 2524 N N . ARG B 1 73 ? -5.879 20.922 -1.03 1 93.19 73 ARG B N 1
ATOM 2525 C CA . ARG B 1 73 ? -4.926 21.797 -0.349 1 93.19 73 ARG B CA 1
ATOM 2526 C C . ARG B 1 73 ? -3.521 21.203 -0.385 1 93.19 73 ARG B C 1
ATOM 2528 O O . ARG B 1 73 ? -2.852 21.125 0.646 1 93.19 73 ARG B O 1
ATOM 2535 N N . GLN B 1 74 ? -3.146 20.812 -1.488 1 89.38 74 GLN B N 1
ATOM 2536 C CA . GLN B 1 74 ? -1.895 20.078 -1.674 1 89.38 74 GLN B CA 1
ATOM 2537 C C . GLN B 1 74 ? -0.696 20.938 -1.286 1 89.38 74 GLN B C 1
ATOM 2539 O O . GLN B 1 74 ? 0.241 20.469 -0.647 1 89.38 74 GLN B O 1
ATOM 2544 N N . ALA B 1 75 ? -0.755 22.234 -1.71 1 90.5 75 ALA B N 1
ATOM 2545 C CA . ALA B 1 75 ? 0.356 23.125 -1.402 1 90.5 75 ALA B CA 1
ATOM 2546 C C . ALA B 1 75 ? 0.536 23.281 0.106 1 90.5 75 ALA B C 1
ATOM 2548 O O . ALA B 1 75 ? 1.661 23.25 0.609 1 90.5 75 ALA B O 1
ATOM 2549 N N . GLU B 1 76 ? -0.554 23.453 0.754 1 95.44 76 GLU B N 1
ATOM 2550 C CA . GLU B 1 76 ? -0.528 23.562 2.209 1 95.44 76 GLU B CA 1
ATOM 2551 C C . GLU B 1 76 ? -0.029 22.281 2.859 1 95.44 76 GLU B C 1
ATOM 2553 O O . GLU B 1 76 ? 0.803 22.328 3.77 1 95.44 76 GLU B O 1
ATOM 2558 N N . LYS B 1 77 ? -0.517 21.141 2.363 1 94.94 77 LYS B N 1
ATOM 2559 C CA . LYS B 1 77 ? -0.088 19.844 2.91 1 94.94 77 LYS B CA 1
ATOM 2560 C C . LYS B 1 77 ? 1.41 19.641 2.709 1 94.94 77 LYS B C 1
ATOM 2562 O O . LYS B 1 77 ? 2.098 19.141 3.602 1 94.94 77 LYS B O 1
ATOM 2567 N N . HIS B 1 78 ? 1.873 20.031 1.618 1 91.94 78 HIS B N 1
ATOM 2568 C CA . HIS B 1 78 ? 3.295 19.891 1.325 1 91.94 78 HIS B CA 1
ATOM 2569 C C . HIS B 1 78 ? 4.133 20.75 2.268 1 91.94 78 HIS B C 1
ATOM 2571 O O . HIS B 1 78 ? 5.148 20.297 2.795 1 91.94 78 HIS B O 1
ATOM 2577 N N . ALA B 1 79 ? 3.711 21.969 2.383 1 95.06 79 ALA B N 1
ATOM 2578 C CA . ALA B 1 79 ? 4.422 22.875 3.273 1 95.06 79 ALA B CA 1
ATOM 2579 C C . ALA B 1 79 ? 4.453 22.344 4.699 1 95.06 79 ALA B C 1
ATOM 2581 O O . ALA B 1 79 ? 5.496 22.359 5.355 1 95.06 79 ALA B O 1
ATOM 2582 N N . ILE B 1 80 ? 3.354 21.859 5.125 1 97.88 80 ILE B N 1
ATOM 2583 C CA . ILE B 1 80 ? 3.209 21.312 6.473 1 97.88 80 ILE B CA 1
ATOM 2584 C C . ILE B 1 80 ? 4.113 20.094 6.641 1 97.88 80 ILE B C 1
ATOM 2586 O O . ILE B 1 80 ? 4.852 20 7.625 1 97.88 80 ILE B O 1
ATOM 2590 N N . ALA B 1 81 ? 4.074 19.188 5.723 1 96.75 81 ALA B N 1
ATOM 2591 C CA . ALA B 1 81 ? 4.875 17.969 5.77 1 96.75 81 ALA B CA 1
ATOM 2592 C C . ALA B 1 81 ? 6.367 18.297 5.77 1 96.75 81 ALA B C 1
ATOM 2594 O O . ALA B 1 81 ? 7.152 17.625 6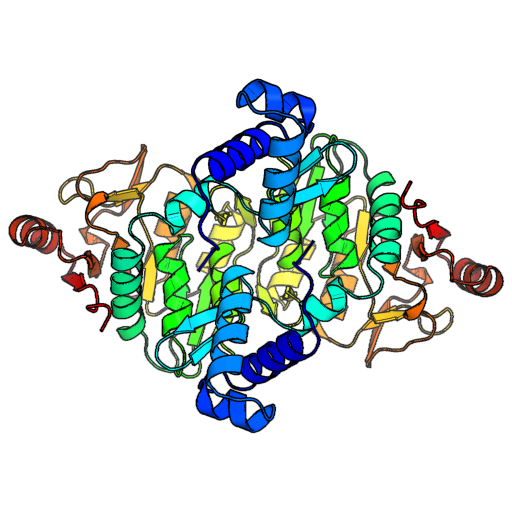.449 1 96.75 81 ALA B O 1
ATOM 2595 N N . ARG B 1 82 ? 6.742 19.297 5.02 1 94.69 82 ARG B N 1
ATOM 2596 C CA . ARG B 1 82 ? 8.141 19.703 4.965 1 94.69 82 ARG B CA 1
ATOM 2597 C C . ARG B 1 82 ? 8.633 20.172 6.332 1 94.69 82 ARG B C 1
ATOM 2599 O O . ARG B 1 82 ? 9.703 19.75 6.785 1 94.69 82 ARG B O 1
ATOM 2606 N N . VAL B 1 83 ? 7.871 21.031 6.934 1 97.81 83 VAL B N 1
ATOM 2607 C CA . VAL B 1 83 ? 8.219 21.531 8.258 1 97.81 83 VAL B CA 1
ATOM 2608 C C . VAL B 1 83 ? 8.305 20.359 9.242 1 97.81 83 VAL B C 1
ATOM 2610 O O . VAL B 1 83 ? 9.219 20.312 10.07 1 97.81 83 VAL B O 1
ATOM 2613 N N . ALA B 1 84 ? 7.387 19.438 9.148 1 98.56 84 ALA B N 1
ATOM 2614 C CA . ALA B 1 84 ? 7.395 18.266 10 1 98.56 84 ALA B CA 1
ATOM 2615 C C . ALA B 1 84 ? 8.68 17.453 9.812 1 98.56 84 ALA B C 1
ATOM 2617 O O . ALA B 1 84 ? 9.305 17.031 10.789 1 98.56 84 ALA B O 1
ATOM 2618 N N . ALA B 1 85 ? 9.07 17.234 8.578 1 96.88 85 ALA B N 1
ATOM 2619 C CA . ALA B 1 85 ? 10.258 16.438 8.258 1 96.88 85 ALA B CA 1
ATOM 2620 C C . ALA B 1 85 ? 11.516 17.078 8.828 1 96.88 85 ALA B C 1
ATOM 2622 O O . ALA B 1 85 ? 12.469 16.391 9.18 1 96.88 85 ALA B O 1
ATOM 2623 N N . GLU B 1 86 ? 11.5 18.406 8.914 1 97.38 86 GLU B N 1
ATOM 2624 C CA . GLU B 1 86 ? 12.648 19.125 9.453 1 97.38 86 GLU B CA 1
ATOM 2625 C C . GLU B 1 86 ? 12.859 18.797 10.93 1 97.38 86 GLU B C 1
ATOM 2627 O O . GLU B 1 86 ? 13.961 18.953 11.453 1 97.38 86 GLU B O 1
ATOM 2632 N N . MET B 1 87 ? 11.875 18.328 11.57 1 98.12 87 MET B N 1
ATOM 2633 C CA . MET B 1 87 ? 11.969 17.984 12.984 1 98.12 87 MET B CA 1
ATOM 2634 C C . MET B 1 87 ? 12.656 16.641 13.188 1 98.12 87 MET B C 1
ATOM 2636 O O . MET B 1 87 ? 13.047 16.297 14.305 1 98.12 87 MET B O 1
ATOM 2640 N N . VAL B 1 88 ? 12.742 15.836 12.18 1 98.12 88 VAL B N 1
ATOM 2641 C CA . VAL B 1 88 ? 13.32 14.5 12.258 1 98.12 88 VAL B CA 1
ATOM 2642 C C . VAL B 1 88 ? 14.844 14.586 12.164 1 98.12 88 VAL B C 1
ATOM 2644 O O . VAL B 1 88 ? 15.375 15.336 11.336 1 98.12 88 VAL B O 1
ATOM 2647 N N . GLN B 1 89 ? 15.531 13.859 12.953 1 97.12 89 GLN B N 1
ATOM 2648 C CA . GLN B 1 89 ? 16.984 13.805 12.984 1 97.12 89 GLN B CA 1
ATOM 2649 C C . GLN B 1 89 ? 17.5 12.43 12.578 1 97.12 89 GLN B C 1
ATOM 2651 O O . GLN B 1 89 ? 16.766 11.438 12.672 1 97.12 89 GLN B O 1
ATOM 2656 N N . ASP B 1 90 ? 18.766 12.422 12.156 1 96.19 90 ASP B N 1
ATOM 2657 C CA . ASP B 1 90 ? 19.391 11.141 11.836 1 96.19 90 ASP B CA 1
ATOM 2658 C C . ASP B 1 90 ? 19.312 10.188 13.023 1 96.19 90 ASP B C 1
ATOM 2660 O O . ASP B 1 90 ? 19.547 10.586 14.164 1 96.19 90 ASP B O 1
ATOM 2664 N N . GLY B 1 91 ? 18.891 8.953 12.781 1 96.06 91 GLY B N 1
ATOM 2665 C CA . GLY B 1 91 ? 18.828 7.941 13.82 1 96.06 91 GLY B CA 1
ATOM 2666 C C . GLY B 1 91 ? 17.484 7.879 14.516 1 96.06 91 GLY B C 1
ATOM 2667 O O . GLY B 1 91 ? 17.25 6.996 15.344 1 96.06 91 GLY B O 1
ATOM 2668 N N . ASP B 1 92 ? 16.562 8.766 14.109 1 97.19 92 ASP B N 1
ATOM 2669 C CA . ASP B 1 92 ? 15.266 8.828 14.781 1 97.19 92 ASP B CA 1
ATOM 2670 C C . ASP B 1 92 ? 14.414 7.613 14.438 1 97.19 92 ASP B C 1
ATOM 2672 O O . ASP B 1 92 ? 14.5 7.078 13.328 1 97.19 92 ASP B O 1
ATOM 2676 N N . THR B 1 93 ? 13.68 7.207 15.398 1 97.62 93 THR B N 1
ATOM 2677 C CA . THR B 1 93 ? 12.492 6.395 15.172 1 97.62 93 THR B CA 1
ATOM 2678 C C . THR B 1 93 ? 11.227 7.23 15.328 1 97.62 93 THR B C 1
ATOM 2680 O O . THR B 1 93 ? 11.055 7.914 16.344 1 97.62 93 THR B O 1
ATOM 2683 N N . ILE B 1 94 ? 10.375 7.129 14.32 1 98.75 94 ILE B N 1
ATOM 2684 C CA . ILE B 1 94 ? 9.18 7.969 14.344 1 98.75 94 ILE B CA 1
ATOM 2685 C C . ILE B 1 94 ? 7.957 7.133 13.977 1 98.75 94 ILE B C 1
ATOM 2687 O O . ILE B 1 94 ? 8.086 6.016 13.469 1 98.75 94 ILE B O 1
ATOM 2691 N N . MET B 1 95 ? 6.777 7.672 14.336 1 98.88 95 MET B N 1
ATOM 2692 C CA . MET B 1 95 ? 5.512 7.109 13.867 1 98.88 95 MET B CA 1
ATOM 2693 C C . MET B 1 95 ? 4.824 8.055 12.891 1 98.88 95 MET B C 1
ATOM 2695 O O . MET B 1 95 ? 4.832 9.273 13.086 1 98.88 95 MET B O 1
ATOM 2699 N N . ILE B 1 96 ? 4.281 7.484 11.859 1 98.75 96 ILE B N 1
ATOM 2700 C CA . ILE B 1 96 ? 3.461 8.211 10.898 1 98.75 96 ILE B CA 1
ATOM 2701 C C . ILE B 1 96 ? 2.059 7.613 10.852 1 98.75 96 ILE B C 1
ATOM 2703 O O . ILE B 1 96 ? 1.874 6.48 10.398 1 98.75 96 ILE B O 1
ATOM 2707 N N . GLU B 1 97 ? 1.094 8.359 11.328 1 98.69 97 GLU B N 1
ATOM 2708 C CA . GLU B 1 97 ? -0.293 7.91 11.352 1 98.69 97 GLU B CA 1
ATOM 2709 C C . GLU B 1 97 ? -0.934 8.016 9.969 1 98.69 97 GLU B C 1
ATOM 2711 O O . GLU B 1 97 ? -0.487 8.805 9.133 1 98.69 97 GLU B O 1
ATOM 2716 N N . ALA B 1 98 ? -1.984 7.262 9.789 1 97.69 98 ALA B N 1
ATOM 2717 C CA . ALA B 1 98 ? -2.684 7.234 8.508 1 97.69 98 ALA B CA 1
ATOM 2718 C C . ALA B 1 98 ? -3.268 8.602 8.172 1 97.69 98 ALA B C 1
ATOM 2720 O O . ALA B 1 98 ? -4.129 9.109 8.898 1 97.69 98 ALA B O 1
ATOM 2721 N N . GLY B 1 99 ? -2.826 9.156 7.09 1 96.38 99 GLY B N 1
ATOM 2722 C CA . GLY B 1 99 ? -3.264 10.438 6.547 1 96.38 99 GLY B CA 1
ATOM 2723 C C . GLY B 1 99 ? -2.51 10.844 5.297 1 96.38 99 GLY B C 1
ATOM 2724 O O . GLY B 1 99 ? -1.4 10.367 5.051 1 96.38 99 GLY B O 1
ATOM 2725 N N . THR B 1 100 ? -3.133 11.672 4.551 1 95 100 THR B N 1
ATOM 2726 C CA . THR B 1 100 ? -2.512 12.109 3.305 1 95 100 THR B CA 1
ATOM 2727 C C . THR B 1 100 ? -1.395 13.109 3.576 1 95 100 THR B C 1
ATOM 2729 O O . THR B 1 100 ? -0.359 13.094 2.906 1 95 100 THR B O 1
ATOM 2732 N N . THR B 1 101 ? -1.568 13.984 4.547 1 96.5 101 THR B N 1
ATOM 2733 C CA . THR B 1 101 ? -0.534 14.953 4.887 1 96.5 101 THR B CA 1
ATOM 2734 C C . THR B 1 101 ? 0.654 14.273 5.555 1 96.5 101 THR B C 1
ATOM 2736 O O . THR B 1 101 ? 1.805 14.508 5.184 1 96.5 101 THR B O 1
ATOM 2739 N N . THR B 1 102 ? 0.351 13.406 6.496 1 98.06 102 THR B N 1
ATOM 2740 C CA . THR B 1 102 ? 1.415 12.719 7.223 1 98.06 102 THR B CA 1
ATOM 2741 C C . THR B 1 102 ? 2.213 11.812 6.289 1 98.06 102 THR B C 1
ATOM 2743 O O . THR B 1 102 ? 3.424 11.656 6.453 1 98.06 102 THR B O 1
ATOM 2746 N N . ALA B 1 103 ? 1.578 11.234 5.309 1 95.25 103 ALA B N 1
ATOM 2747 C CA . ALA B 1 103 ? 2.25 10.359 4.352 1 95.25 103 ALA B CA 1
ATOM 2748 C C . ALA B 1 103 ? 3.359 11.102 3.615 1 95.25 103 ALA B C 1
ATOM 2750 O O . ALA B 1 103 ? 4.414 10.531 3.324 1 95.25 103 ALA B O 1
ATOM 2751 N N . MET B 1 104 ? 3.195 12.328 3.389 1 91.62 104 MET B N 1
ATOM 2752 C CA . MET B 1 104 ? 4.105 13.133 2.576 1 91.62 104 MET B CA 1
ATOM 2753 C C . MET B 1 104 ? 5.414 13.391 3.314 1 91.62 104 MET B C 1
ATOM 2755 O O . MET B 1 104 ? 6.414 13.766 2.703 1 91.62 104 MET B O 1
ATOM 2759 N N . ILE B 1 105 ? 5.391 13.172 4.617 1 95.38 105 ILE B N 1
ATOM 2760 C CA . ILE B 1 105 ? 6.605 13.375 5.402 1 95.38 105 ILE B CA 1
ATOM 2761 C C . ILE B 1 105 ? 7.738 12.531 4.832 1 95.38 105 ILE B C 1
ATOM 2763 O O . ILE B 1 105 ? 8.883 12.984 4.75 1 95.38 105 ILE B O 1
ATOM 2767 N N . ALA B 1 106 ? 7.414 11.32 4.461 1 91.62 106 ALA B N 1
ATOM 2768 C CA . ALA B 1 106 ? 8.406 10.352 3.998 1 91.62 106 ALA B CA 1
ATOM 2769 C C . ALA B 1 106 ? 9.219 10.906 2.832 1 91.62 106 ALA B C 1
ATOM 2771 O O . ALA B 1 106 ? 10.414 10.656 2.725 1 91.62 106 ALA B O 1
ATOM 2772 N N . ARG B 1 107 ? 8.617 11.711 2.045 1 84.88 107 ARG B N 1
ATOM 2773 C CA . ARG B 1 107 ? 9.258 12.289 0.866 1 84.88 107 ARG B CA 1
ATOM 2774 C C . ARG B 1 107 ? 10.344 13.281 1.265 1 84.88 107 ARG B C 1
ATOM 2776 O O . ARG B 1 107 ? 11.352 13.422 0.566 1 84.88 107 ARG B O 1
ATOM 2783 N N . PHE B 1 108 ? 10.094 13.914 2.291 1 89.31 108 PHE B N 1
ATOM 2784 C CA . PHE B 1 108 ? 10.977 14.992 2.709 1 89.31 108 PHE B CA 1
ATOM 2785 C C . PHE B 1 108 ? 12.07 14.469 3.635 1 89.31 108 PHE B C 1
ATOM 2787 O O . PHE B 1 108 ? 12.883 15.242 4.145 1 89.31 108 PHE B O 1
ATOM 2794 N N . LEU B 1 109 ? 12.086 13.195 3.787 1 92.38 109 LEU B N 1
ATOM 2795 C CA . LEU B 1 109 ? 13.109 12.594 4.637 1 92.38 109 LEU B CA 1
ATOM 2796 C C . LEU B 1 109 ? 14.305 12.125 3.809 1 92.38 109 LEU B C 1
ATOM 2798 O O . LEU B 1 109 ? 15.25 11.547 4.348 1 92.38 109 LEU B O 1
ATOM 2802 N N . LEU B 1 110 ? 14.188 12.391 2.525 1 84.38 110 LEU B N 1
ATOM 2803 C CA . LEU B 1 110 ? 15.32 12.047 1.664 1 84.38 110 LEU B CA 1
ATOM 2804 C C . LEU B 1 110 ? 16.609 12.695 2.168 1 84.38 110 LEU B C 1
ATOM 2806 O O . LEU B 1 110 ? 16.609 13.883 2.5 1 84.38 110 LEU B O 1
ATOM 2810 N N . GLY B 1 111 ? 17.641 11.922 2.221 1 83.69 111 GLY B N 1
ATOM 2811 C CA . GLY B 1 111 ? 18.922 12.453 2.668 1 83.69 111 GLY B CA 1
ATOM 2812 C C . GLY B 1 111 ? 19.203 12.18 4.133 1 83.69 111 GLY B C 1
ATOM 2813 O O . GLY B 1 111 ? 20.359 12.234 4.574 1 83.69 111 GLY B O 1
ATOM 2814 N N . LYS B 1 112 ? 18.172 11.961 4.848 1 89.62 112 LYS B N 1
ATOM 2815 C CA . LYS B 1 112 ? 18.375 11.594 6.246 1 89.62 112 LYS B CA 1
ATOM 2816 C C . LYS B 1 112 ? 18.859 10.148 6.367 1 89.62 112 LYS B C 1
ATOM 2818 O O . LYS B 1 112 ? 18.641 9.336 5.465 1 89.62 112 LYS B O 1
ATOM 2823 N N . ARG B 1 113 ? 19.609 9.969 7.484 1 90.19 113 ARG B N 1
ATOM 2824 C CA . ARG B 1 113 ? 20.234 8.664 7.645 1 90.19 113 ARG B CA 1
ATOM 2825 C C . ARG B 1 113 ? 19.609 7.895 8.805 1 90.19 113 ARG B C 1
ATOM 2827 O O . ARG B 1 113 ? 19.297 8.484 9.844 1 90.19 113 ARG B O 1
ATOM 2834 N N . ASP B 1 114 ? 19.375 6.602 8.617 1 92.75 114 ASP B N 1
ATOM 2835 C CA . ASP B 1 114 ? 19.016 5.648 9.664 1 92.75 114 ASP B CA 1
ATOM 2836 C C . ASP B 1 114 ? 17.688 6.023 10.32 1 92.75 114 ASP B C 1
ATOM 2838 O O . ASP B 1 114 ? 17.578 6.039 11.547 1 92.75 114 ASP B O 1
ATOM 2842 N N . ILE B 1 115 ? 16.719 6.414 9.508 1 96.69 115 ILE B N 1
ATOM 2843 C CA . ILE B 1 115 ? 15.391 6.715 10.023 1 96.69 115 ILE B CA 1
ATOM 2844 C C . ILE B 1 115 ? 14.539 5.445 10.023 1 96.69 115 ILE B C 1
ATOM 2846 O O . ILE B 1 115 ? 14.484 4.723 9.023 1 96.69 115 ILE B O 1
ATOM 2850 N N . SER B 1 116 ? 13.961 5.168 11.164 1 97.25 116 SER B N 1
ATOM 2851 C CA . SER B 1 116 ? 12.984 4.094 11.266 1 97.25 116 SER B CA 1
ATOM 2852 C C . SER B 1 116 ? 11.57 4.645 11.398 1 97.25 116 SER B C 1
ATOM 2854 O O . SER B 1 116 ? 11.312 5.523 12.227 1 97.25 116 SER B O 1
ATOM 2856 N N . VAL B 1 117 ? 10.68 4.121 10.562 1 98.19 117 VAL B N 1
ATOM 2857 C CA . VAL B 1 117 ? 9.297 4.578 10.555 1 98.19 117 VAL B CA 1
ATOM 2858 C C . VAL B 1 117 ? 8.375 3.436 10.953 1 98.19 117 VAL B C 1
ATOM 2860 O O . VAL B 1 117 ? 8.438 2.342 10.391 1 98.19 117 VAL B O 1
ATOM 2863 N N . VAL B 1 118 ? 7.543 3.67 11.938 1 98.5 118 VAL B N 1
ATOM 2864 C CA . VAL B 1 118 ? 6.414 2.801 12.25 1 98.5 118 VAL B CA 1
ATOM 2865 C C . VAL B 1 118 ? 5.117 3.432 11.742 1 98.5 118 VAL B C 1
ATOM 2867 O O . VAL B 1 118 ? 4.824 4.59 12.047 1 98.5 118 VAL B O 1
ATOM 2870 N N . THR B 1 119 ? 4.324 2.652 10.969 1 98.69 119 THR B N 1
ATOM 2871 C CA . THR B 1 119 ? 3.176 3.328 10.383 1 98.69 119 THR B CA 1
ATOM 2872 C C . THR B 1 119 ? 2.016 2.355 10.188 1 98.69 119 THR B C 1
ATOM 2874 O O . THR B 1 119 ? 2.229 1.176 9.906 1 98.69 119 THR B O 1
ATOM 2877 N N . ASN B 1 120 ? 0.819 2.9 10.414 1 98.62 120 ASN B N 1
ATOM 2878 C CA . ASN B 1 120 ? -0.41 2.207 10.039 1 98.62 120 ASN B CA 1
ATOM 2879 C C . ASN B 1 120 ? -0.973 2.729 8.719 1 98.62 120 ASN B C 1
ATOM 2881 O O . ASN B 1 120 ? -2.141 2.494 8.406 1 98.62 120 ASN B O 1
ATOM 2885 N N . ASN B 1 121 ? -0.17 3.441 8.031 1 97.88 121 ASN B N 1
ATOM 2886 C CA . ASN B 1 121 ? -0.553 4.168 6.82 1 97.88 121 ASN B CA 1
ATOM 2887 C C . ASN B 1 121 ? -0.126 3.424 5.559 1 97.88 121 ASN B C 1
ATOM 2889 O O . ASN B 1 121 ? 1.011 3.564 5.105 1 97.88 121 ASN B O 1
ATOM 2893 N N . ALA B 1 122 ? -1.118 2.756 4.953 1 95.88 122 ALA B N 1
ATOM 2894 C CA . ALA B 1 122 ? -0.809 2.033 3.721 1 95.88 122 ALA B CA 1
ATOM 2895 C C . ALA B 1 122 ? -0.5 3 2.58 1 95.88 122 ALA B C 1
ATOM 2897 O O . ALA B 1 122 ? 0.298 2.688 1.694 1 95.88 122 ALA B O 1
ATOM 2898 N N . PHE B 1 123 ? -1.029 4.133 2.664 1 92.69 123 PHE B N 1
ATOM 2899 C CA . PHE B 1 123 ? -0.815 5.16 1.652 1 92.69 123 PHE B CA 1
ATOM 2900 C C . PHE B 1 123 ? 0.617 5.68 1.701 1 92.69 123 PHE B C 1
ATOM 2902 O O . PHE B 1 123 ? 1.205 5.988 0.663 1 92.69 123 PHE B O 1
ATOM 2909 N N . ALA B 1 124 ? 1.237 5.703 2.84 1 93.75 124 ALA B N 1
ATOM 2910 C CA . ALA B 1 124 ? 2.58 6.242 3.047 1 93.75 124 ALA B CA 1
ATOM 2911 C C . ALA B 1 124 ? 3.637 5.336 2.422 1 93.75 124 ALA B C 1
ATOM 2913 O O . ALA B 1 124 ? 4.758 5.773 2.158 1 93.75 124 ALA B O 1
ATOM 2914 N N . LEU B 1 125 ? 3.318 4.039 2.189 1 93 125 LEU B N 1
ATOM 2915 C CA . LEU B 1 125 ? 4.293 3.1 1.645 1 93 125 LEU B CA 1
ATOM 2916 C C . LEU B 1 125 ? 4.758 3.541 0.261 1 93 125 LEU B C 1
ATOM 2918 O O . LEU B 1 125 ? 5.934 3.4 -0.077 1 93 125 LEU B O 1
ATOM 2922 N N . GLY B 1 126 ? 3.859 4.113 -0.457 1 87.12 126 GLY B N 1
ATOM 2923 C CA . GLY B 1 126 ? 4.219 4.629 -1.77 1 87.12 126 GLY B CA 1
ATOM 2924 C C . GLY B 1 126 ? 5.238 5.75 -1.712 1 87.12 126 GLY B C 1
ATOM 2925 O O . GLY B 1 126 ? 6.035 5.914 -2.637 1 87.12 126 GLY B O 1
ATOM 2926 N N . HIS B 1 127 ? 5.195 6.477 -0.65 1 85.94 127 HIS B N 1
ATOM 2927 C CA . HIS B 1 127 ? 6.125 7.582 -0.46 1 85.94 127 HIS B CA 1
ATOM 2928 C C . HIS B 1 127 ? 7.465 7.094 0.079 1 85.94 127 HIS B C 1
ATOM 2930 O O . HIS B 1 127 ? 8.477 7.781 -0.055 1 85.94 127 HIS B O 1
ATOM 2936 N N . CYS B 1 128 ? 7.461 5.93 0.605 1 90 128 CYS B N 1
ATOM 2937 C CA . CYS B 1 128 ? 8.656 5.398 1.248 1 90 128 CYS B CA 1
ATOM 2938 C C . CYS B 1 128 ? 9.492 4.582 0.264 1 90 128 CYS B C 1
ATOM 2940 O O . CYS B 1 128 ? 10.688 4.379 0.475 1 90 128 CYS B O 1
ATOM 2942 N N . ARG B 1 129 ? 8.922 4.117 -0.785 1 85.88 129 ARG B N 1
ATOM 2943 C CA . ARG B 1 129 ? 9.5 3.135 -1.694 1 85.88 129 ARG B CA 1
ATOM 2944 C C . ARG B 1 129 ? 10.789 3.66 -2.318 1 85.88 129 ARG B C 1
ATOM 2946 O O . ARG B 1 129 ? 11.758 2.914 -2.475 1 85.88 129 ARG B O 1
ATOM 2953 N N . GLY B 1 130 ? 10.828 4.887 -2.58 1 78.5 130 GLY B N 1
ATOM 2954 C CA . GLY B 1 130 ? 11.945 5.461 -3.305 1 78.5 130 GLY B CA 1
ATOM 2955 C C . GLY B 1 130 ? 13.031 6 -2.391 1 78.5 130 GLY B C 1
ATOM 2956 O O . GLY B 1 130 ? 13.992 6.613 -2.855 1 78.5 130 GLY B O 1
ATOM 2957 N N . ASN B 1 131 ? 12.875 5.75 -1.099 1 82 131 ASN B N 1
ATOM 2958 C CA . ASN B 1 131 ? 13.844 6.25 -0.136 1 82 131 ASN B CA 1
ATOM 2959 C C . ASN B 1 131 ? 14.586 5.113 0.558 1 82 131 ASN B C 1
ATOM 2961 O O . ASN B 1 131 ? 14.109 4.57 1.556 1 82 131 ASN B O 1
ATOM 2965 N N . PRO B 1 132 ? 15.75 4.816 0.127 1 76.19 132 PRO B N 1
ATOM 2966 C CA . PRO B 1 132 ? 16.469 3.666 0.663 1 76.19 132 PRO B CA 1
ATOM 2967 C C . PRO B 1 132 ? 16.953 3.887 2.098 1 76.19 132 PRO B C 1
ATOM 2969 O O . PRO B 1 132 ? 17.344 2.932 2.773 1 76.19 132 PRO B O 1
ATOM 2972 N N . GLY B 1 133 ? 16.938 5.078 2.557 1 81.5 133 GLY B N 1
ATOM 2973 C CA . GLY B 1 133 ? 17.375 5.387 3.906 1 81.5 133 GLY B CA 1
ATOM 2974 C C . GLY B 1 133 ? 16.328 5.102 4.961 1 81.5 133 GLY B C 1
ATOM 2975 O O . GLY B 1 133 ? 16.594 5.184 6.16 1 81.5 133 GLY B O 1
ATOM 2976 N N . LEU B 1 134 ? 15.172 4.723 4.516 1 91.81 134 LEU B N 1
ATOM 2977 C CA . LEU B 1 134 ? 14.086 4.508 5.461 1 91.81 134 LEU B CA 1
ATOM 2978 C C . LEU B 1 134 ? 13.922 3.023 5.777 1 91.81 134 LEU B C 1
ATOM 2980 O O . LEU B 1 134 ? 13.977 2.184 4.875 1 91.81 134 LEU B O 1
ATOM 2984 N N . ARG B 1 135 ? 13.922 2.754 7.031 1 95.69 135 ARG B N 1
ATOM 2985 C CA . ARG B 1 135 ? 13.422 1.463 7.5 1 95.69 135 ARG B CA 1
ATOM 2986 C C . ARG B 1 135 ? 11.969 1.564 7.945 1 95.69 135 ARG B C 1
ATOM 2988 O O . ARG B 1 135 ? 11.648 2.324 8.859 1 95.69 135 ARG B O 1
ATOM 2995 N N . VAL B 1 136 ? 11.078 0.768 7.293 1 97.62 136 VAL B N 1
ATOM 2996 C CA . VAL B 1 136 ? 9.656 0.947 7.539 1 97.62 136 VAL B CA 1
ATOM 2997 C C . VAL B 1 136 ? 9.086 -0.3 8.211 1 97.62 136 VAL B C 1
ATOM 2999 O O . VAL B 1 136 ? 9.25 -1.414 7.707 1 97.62 136 VAL B O 1
ATOM 3002 N N . GLN B 1 137 ? 8.523 -0.105 9.359 1 97.75 137 GLN B N 1
ATOM 3003 C CA . GLN B 1 137 ? 7.723 -1.102 10.07 1 97.75 137 GLN B CA 1
ATOM 3004 C C . GLN B 1 137 ? 6.23 -0.834 9.898 1 97.75 137 GLN B C 1
ATOM 3006 O O . GLN B 1 137 ? 5.723 0.189 10.359 1 97.75 137 GLN B O 1
ATOM 3011 N N . VAL B 1 138 ? 5.543 -1.786 9.266 1 98.25 138 VAL B N 1
ATOM 3012 C CA . VAL B 1 138 ? 4.098 -1.676 9.094 1 98.25 138 VAL B CA 1
ATOM 3013 C C . VAL B 1 138 ? 3.385 -2.338 10.266 1 98.25 138 VAL B C 1
ATOM 3015 O O . VAL B 1 138 ? 3.719 -3.461 10.648 1 98.25 138 VAL B O 1
ATOM 3018 N N . VAL B 1 139 ? 2.42 -1.575 10.766 1 97.5 139 VAL B N 1
ATOM 3019 C CA . VAL B 1 139 ? 1.569 -2.141 11.805 1 97.5 139 VAL B CA 1
ATOM 3020 C C . VAL B 1 139 ? 0.535 -3.074 11.18 1 97.5 139 VAL B C 1
ATOM 3022 O O . VAL B 1 139 ? -0.013 -2.779 10.117 1 97.5 139 VAL B O 1
ATOM 3025 N N . GLY B 1 140 ? 0.34 -4.211 11.875 1 97.25 140 GLY B N 1
ATOM 3026 C CA . GLY B 1 140 ? -0.665 -5.141 11.383 1 97.25 140 GLY B CA 1
ATOM 3027 C C . GLY B 1 140 ? -2.064 -4.816 11.867 1 97.25 140 GLY B C 1
ATOM 3028 O O . GLY B 1 140 ? -2.238 -4.02 12.789 1 97.25 140 GLY B O 1
ATOM 3029 N N . GLY B 1 141 ? -3.084 -5.391 11.141 1 97.75 141 GLY B N 1
ATOM 3030 C CA . GLY B 1 141 ? -4.469 -5.195 11.539 1 97.75 141 GLY B CA 1
ATOM 3031 C C . GLY B 1 141 ? -5.426 -5.148 10.359 1 97.75 141 GLY B C 1
ATOM 3032 O O . GLY B 1 141 ? -5.125 -5.684 9.289 1 97.75 141 GLY B O 1
ATOM 3033 N N . GLU B 1 142 ? -6.629 -4.574 10.695 1 97.38 142 GLU B N 1
ATOM 3034 C CA . GLU B 1 142 ? -7.68 -4.477 9.688 1 97.38 142 GLU B CA 1
ATOM 3035 C C . GLU B 1 142 ? -7.434 -3.297 8.75 1 97.38 142 GLU B C 1
ATOM 3037 O O . GLU B 1 142 ? -7.188 -2.178 9.203 1 97.38 142 GLU B O 1
ATOM 3042 N N . TYR B 1 143 ? -7.535 -3.584 7.449 1 96.88 143 TYR B N 1
ATOM 3043 C CA . TYR B 1 143 ? -7.309 -2.561 6.434 1 96.88 143 TYR B CA 1
ATOM 3044 C C . TYR B 1 143 ? -8.602 -1.834 6.09 1 96.88 143 TYR B C 1
ATOM 3046 O O . TYR B 1 143 ? -9.625 -2.469 5.824 1 96.88 143 TYR B O 1
ATOM 3054 N N . ARG B 1 144 ? -8.5 -0.537 6.148 1 95.19 144 ARG B N 1
ATOM 3055 C CA . ARG B 1 144 ? -9.594 0.33 5.727 1 95.19 144 ARG B CA 1
ATOM 3056 C C . ARG B 1 144 ? -9.25 1.064 4.438 1 95.19 144 ARG B C 1
ATOM 3058 O O . ARG B 1 144 ? -8.562 2.084 4.465 1 95.19 144 ARG B O 1
ATOM 3065 N N . PRO B 1 145 ? -9.859 0.661 3.311 1 92.25 145 PRO B N 1
ATOM 3066 C CA . PRO B 1 145 ? -9.469 1.234 2.02 1 92.25 145 PRO B CA 1
ATOM 3067 C C . PRO B 1 145 ? -9.781 2.727 1.921 1 92.25 145 PRO B C 1
ATOM 3069 O O . PRO B 1 145 ? -8.992 3.486 1.347 1 92.25 145 PRO B O 1
ATOM 3072 N N . ALA B 1 146 ? -10.797 3.227 2.492 1 90.12 146 ALA B N 1
ATOM 3073 C CA . ALA B 1 146 ? -11.227 4.617 2.354 1 90.12 146 ALA B CA 1
ATOM 3074 C C . ALA B 1 146 ? -10.203 5.57 2.957 1 90.12 146 ALA B C 1
ATOM 3076 O O . ALA B 1 146 ? -10.039 6.695 2.482 1 90.12 146 ALA B O 1
ATOM 3077 N N . THR B 1 147 ? -9.508 5.078 3.959 1 92.5 147 THR B N 1
ATOM 3078 C CA . THR B 1 147 ? -8.531 5.926 4.633 1 92.5 147 THR B CA 1
ATOM 3079 C C . THR B 1 147 ? -7.121 5.367 4.461 1 92.5 147 THR B C 1
ATOM 3081 O O . THR B 1 147 ? -6.156 5.918 4.996 1 92.5 147 THR B O 1
ATOM 3084 N N . GLU B 1 148 ? -7.039 4.25 3.73 1 94.75 148 GLU B N 1
ATOM 3085 C CA . GLU B 1 148 ? -5.758 3.562 3.58 1 94.75 148 GLU B CA 1
ATOM 3086 C C . GLU B 1 148 ? -5.09 3.34 4.934 1 94.75 148 GLU B C 1
ATOM 3088 O O . GLU B 1 148 ? -3.881 3.547 5.074 1 94.75 148 GLU B O 1
ATOM 3093 N N . SER B 1 149 ? -5.887 2.988 5.918 1 97.31 149 SER B N 1
ATOM 3094 C CA . SER B 1 149 ? -5.375 2.818 7.277 1 97.31 149 SER B CA 1
ATOM 3095 C C . SER B 1 149 ? -5.484 1.365 7.727 1 97.31 149 SER B C 1
ATOM 3097 O O . SER B 1 149 ? -6.316 0.611 7.223 1 97.31 149 SER B O 1
ATOM 3099 N N . ILE B 1 150 ? -4.598 1.015 8.555 1 98.19 150 ILE B N 1
ATOM 3100 C CA . ILE B 1 150 ? -4.637 -0.263 9.258 1 98.19 150 ILE B CA 1
ATOM 3101 C C . ILE B 1 150 ? -4.988 -0.034 10.719 1 98.19 150 ILE B C 1
ATOM 3103 O O . ILE B 1 150 ? -4.293 0.7 11.43 1 98.19 150 ILE B O 1
ATOM 3107 N N . VAL B 1 151 ? -6.09 -0.679 11.172 1 98.25 151 VAL B N 1
ATOM 3108 C CA . VAL B 1 151 ? -6.648 -0.351 12.484 1 98.25 151 VAL B CA 1
ATOM 3109 C C . VAL B 1 151 ? -7.031 -1.634 13.219 1 98.25 151 VAL B C 1
ATOM 3111 O O . VAL B 1 151 ? -6.695 -2.734 12.773 1 98.25 151 VAL B O 1
ATOM 3114 N N . GLY B 1 152 ? -7.613 -1.479 14.438 1 97.06 152 GLY B N 1
ATOM 3115 C CA . GLY B 1 152 ? -8.125 -2.609 15.195 1 97.06 152 GLY B CA 1
ATOM 3116 C C . GLY B 1 152 ? -7.227 -3.023 16.344 1 97.06 152 GLY B C 1
ATOM 3117 O O . GLY B 1 152 ? -6.168 -2.426 16.562 1 97.06 152 GLY B O 1
ATOM 3118 N N . PRO B 1 153 ? -7.668 -4.004 17.047 1 95.62 153 PRO B N 1
ATOM 3119 C CA . PRO B 1 153 ? -6.957 -4.41 18.266 1 95.62 153 PRO B CA 1
ATOM 3120 C C . PRO B 1 153 ? -5.531 -4.875 17.984 1 95.62 153 PRO B C 1
ATOM 3122 O O . PRO B 1 153 ? -4.625 -4.598 18.781 1 95.62 153 PRO B O 1
ATOM 3125 N N . VAL B 1 154 ? -5.371 -5.512 16.906 1 94.06 154 VAL B N 1
ATOM 3126 C CA . VAL B 1 154 ? -4.039 -6.004 16.562 1 94.06 154 VAL B CA 1
ATOM 3127 C C . VAL B 1 154 ? -3.109 -4.824 16.281 1 94.06 154 VAL B C 1
ATOM 3129 O O . VAL B 1 154 ? -1.949 -4.828 16.703 1 94.06 154 VAL B O 1
ATOM 3132 N N . ALA B 1 155 ? -3.627 -3.865 15.57 1 97.44 155 ALA B N 1
ATOM 3133 C CA . ALA B 1 155 ? -2.848 -2.658 15.305 1 97.44 155 ALA B CA 1
ATOM 3134 C C . ALA B 1 155 ? -2.422 -1.983 16.609 1 97.44 155 ALA B C 1
ATOM 3136 O O . ALA B 1 155 ? -1.262 -1.594 16.766 1 97.44 155 ALA B O 1
ATOM 3137 N N . LEU B 1 156 ? -3.348 -1.889 17.516 1 97.88 156 LEU B N 1
ATOM 3138 C CA . LEU B 1 156 ? -3.062 -1.244 18.797 1 97.88 156 LEU B CA 1
ATOM 3139 C C . LEU B 1 156 ? -1.992 -2.012 19.562 1 97.88 156 LEU B C 1
ATOM 3141 O O . LEU B 1 156 ? -1.078 -1.411 20.141 1 97.88 156 LEU B O 1
ATOM 3145 N N . GLU B 1 157 ? -2.119 -3.295 19.531 1 95.12 157 GLU B N 1
ATOM 3146 C CA . GLU B 1 157 ? -1.13 -4.137 20.203 1 95.12 157 GLU B CA 1
ATOM 3147 C C . GLU B 1 157 ? 0.258 -3.943 19.594 1 95.12 157 GLU B C 1
ATOM 3149 O O . GLU B 1 157 ? 1.251 -3.869 20.328 1 95.12 157 GLU B O 1
ATOM 3154 N N . HIS B 1 158 ? 0.328 -3.832 18.344 1 95.56 158 HIS B N 1
ATOM 3155 C CA . HIS B 1 158 ? 1.594 -3.641 17.641 1 95.56 158 HIS B CA 1
ATOM 3156 C C . HIS B 1 158 ? 2.211 -2.287 17.984 1 95.56 158 HIS B C 1
ATOM 3158 O O . HIS B 1 158 ? 3.41 -2.201 18.25 1 95.56 158 HIS B O 1
ATOM 3164 N N . ILE B 1 159 ? 1.411 -1.302 17.969 1 97.88 159 ILE B N 1
ATOM 3165 C CA . ILE B 1 159 ? 1.879 0.053 18.234 1 97.88 159 ILE B CA 1
ATOM 3166 C C . ILE B 1 159 ? 2.469 0.121 19.641 1 97.88 159 ILE B C 1
ATOM 3168 O O . ILE B 1 159 ? 3.51 0.747 19.859 1 97.88 159 ILE B O 1
ATOM 3172 N N . LYS B 1 160 ? 1.919 -0.579 20.547 1 97.12 160 LYS B N 1
ATOM 3173 C CA . LYS B 1 160 ? 2.314 -0.541 21.953 1 97.12 160 LYS B CA 1
ATOM 3174 C C . LYS B 1 160 ? 3.691 -1.169 22.156 1 97.12 160 LYS B C 1
ATOM 3176 O O . LYS B 1 160 ? 4.32 -0.977 23.203 1 97.12 160 LYS B O 1
ATOM 3181 N N . ARG B 1 161 ? 4.191 -1.83 21.141 1 93.62 161 ARG B N 1
ATOM 3182 C CA . ARG B 1 161 ? 5.496 -2.475 21.234 1 93.62 161 ARG B CA 1
ATOM 3183 C C . ARG B 1 161 ? 6.621 -1.479 20.953 1 93.62 161 ARG B C 1
ATOM 3185 O O . ARG B 1 161 ? 7.789 -1.767 21.219 1 93.62 161 ARG B O 1
ATOM 3192 N N . PHE B 1 162 ? 6.262 -0.347 20.5 1 96.19 162 PHE B N 1
ATOM 3193 C CA . PHE B 1 162 ? 7.273 0.606 20.062 1 96.19 162 PHE B CA 1
ATOM 3194 C C . PHE B 1 162 ? 7.293 1.832 20.969 1 96.19 162 PHE B C 1
ATOM 3196 O O . PHE B 1 162 ? 6.309 2.117 21.656 1 96.19 162 PHE B O 1
ATOM 3203 N N . ARG B 1 163 ? 8.414 2.41 21.062 1 97.69 163 ARG B N 1
ATOM 3204 C CA . ARG B 1 163 ? 8.609 3.748 21.609 1 97.69 163 ARG B CA 1
ATOM 3205 C C . ARG B 1 163 ? 9.391 4.629 20.641 1 97.69 163 ARG B C 1
ATOM 3207 O O . ARG B 1 163 ? 10.414 4.207 20.109 1 97.69 163 ARG B O 1
ATOM 3214 N N . VAL B 1 164 ? 8.891 5.844 20.453 1 98.44 164 VAL B N 1
ATOM 3215 C CA . VAL B 1 164 ? 9.508 6.672 19.422 1 98.44 164 VAL B CA 1
ATOM 3216 C C . VAL B 1 164 ? 9.719 8.086 19.953 1 98.44 164 VAL B C 1
ATOM 3218 O O . VAL B 1 164 ? 9.141 8.469 20.984 1 98.44 164 VAL B O 1
ATOM 3221 N N . ARG B 1 165 ? 10.578 8.797 19.219 1 98.56 165 ARG B N 1
ATOM 3222 C CA . ARG B 1 165 ? 10.797 10.18 19.609 1 98.56 165 ARG B CA 1
ATOM 3223 C C . ARG B 1 165 ? 9.625 11.062 19.203 1 98.56 165 ARG B C 1
ATOM 3225 O O . ARG B 1 165 ? 9.156 11.883 20 1 98.56 165 ARG B O 1
ATOM 3232 N N . ILE B 1 166 ? 9.094 10.836 17.984 1 98.88 166 ILE B N 1
ATOM 3233 C CA . ILE B 1 166 ? 8.023 11.695 17.484 1 98.88 166 ILE B CA 1
ATOM 3234 C C . ILE B 1 166 ? 6.93 10.844 16.859 1 98.88 166 ILE B C 1
ATOM 3236 O O . ILE B 1 166 ? 7.215 9.922 16.078 1 98.88 166 ILE B O 1
ATOM 3240 N N . ALA B 1 167 ? 5.715 11.141 17.219 1 98.94 167 ALA B N 1
ATOM 3241 C CA . ALA B 1 167 ? 4.551 10.656 16.484 1 98.94 167 ALA B CA 1
ATOM 3242 C C . ALA B 1 167 ? 3.912 11.789 15.672 1 98.94 167 ALA B C 1
ATOM 3244 O O . ALA B 1 167 ? 3.449 12.781 16.234 1 98.94 167 ALA B O 1
ATOM 3245 N N . PHE B 1 168 ? 3.916 11.625 14.344 1 98.94 168 PHE B N 1
ATOM 3246 C CA . PHE B 1 168 ? 3.203 12.531 13.461 1 98.94 168 PHE B CA 1
ATOM 3247 C C . PHE B 1 168 ? 1.788 12.031 13.195 1 98.94 168 PHE B C 1
ATOM 3249 O O . PHE B 1 168 ? 1.604 10.953 12.625 1 98.94 168 PHE B O 1
ATOM 3256 N N . VAL B 1 169 ? 0.805 12.859 13.555 1 98.81 169 VAL B N 1
ATOM 3257 C CA . VAL B 1 169 ? -0.578 12.414 13.422 1 98.81 169 VAL B CA 1
ATOM 3258 C C . VAL B 1 169 ? -1.407 13.5 12.734 1 98.81 169 VAL B C 1
ATOM 3260 O O . VAL B 1 169 ? -1.03 14.672 12.734 1 98.81 169 VAL B O 1
ATOM 3263 N N . GLY B 1 170 ? -2.453 13.031 12.078 1 97.81 170 GLY B N 1
ATOM 3264 C CA . GLY B 1 170 ? -3.412 13.945 11.484 1 97.81 170 GLY B CA 1
ATOM 3265 C C . GLY B 1 170 ? -4.684 14.094 12.297 1 97.81 170 GLY B C 1
ATOM 3266 O O . GLY B 1 170 ? -4.77 13.586 13.414 1 97.81 170 GLY B O 1
ATOM 3267 N N . THR B 1 171 ? -5.613 14.852 11.742 1 97.44 171 THR B N 1
ATOM 3268 C CA . THR B 1 171 ? -6.922 15.062 12.352 1 97.44 171 THR B CA 1
ATOM 3269 C C . THR B 1 171 ? -7.938 15.508 11.305 1 97.44 171 THR B C 1
ATOM 3271 O O . THR B 1 171 ? -7.559 16.016 10.242 1 97.44 171 THR B O 1
ATOM 3274 N N . ASP B 1 172 ? -9.164 15.227 11.609 1 95.44 172 ASP B N 1
ATOM 3275 C CA . ASP B 1 172 ? -10.234 15.711 10.742 1 95.44 172 ASP B CA 1
ATOM 3276 C C . ASP B 1 172 ? -10.734 17.078 11.195 1 95.44 172 ASP B C 1
ATOM 3278 O O . ASP B 1 172 ? -11.375 17.797 10.43 1 95.44 172 ASP B O 1
ATOM 3282 N N . GLY B 1 173 ? -10.477 17.391 12.406 1 96.88 173 GLY B N 1
ATOM 3283 C CA . GLY B 1 173 ? -10.82 18.672 13 1 96.88 173 GLY B CA 1
ATOM 3284 C C . GLY B 1 173 ? -10.07 18.938 14.289 1 96.88 173 GLY B C 1
ATOM 3285 O O . GLY B 1 173 ? -9.734 18.016 15.031 1 96.88 173 GLY B O 1
ATOM 3286 N N . PHE B 1 174 ? -9.898 20.281 14.5 1 97.5 174 PHE B N 1
ATOM 3287 C CA . PHE B 1 174 ? -9.258 20.641 15.758 1 97.5 174 PHE B CA 1
ATOM 3288 C C . PHE B 1 174 ? -9.695 22.031 16.203 1 97.5 174 PHE B C 1
ATOM 3290 O O . PHE B 1 174 ? -10.039 22.875 15.375 1 97.5 174 PHE B O 1
ATOM 3297 N N . SER B 1 175 ? -9.719 22.188 17.484 1 95.31 175 SER B N 1
ATOM 3298 C CA . SER B 1 175 ? -10.047 23.484 18.078 1 95.31 175 SER B CA 1
ATOM 3299 C C . SER B 1 175 ? -9.438 23.609 19.484 1 95.31 175 SER B C 1
ATOM 3301 O O . SER B 1 175 ? -9.062 22.609 20.094 1 95.31 175 SER B O 1
ATOM 3303 N N . ALA B 1 176 ? -9.383 24.828 19.906 1 92.88 176 ALA B N 1
ATOM 3304 C CA . ALA B 1 176 ? -8.844 25.078 21.25 1 92.88 176 ALA B CA 1
ATOM 3305 C C . ALA B 1 176 ? -9.734 24.469 22.328 1 92.88 176 ALA B C 1
ATOM 3307 O O . ALA B 1 176 ? -9.242 24 23.359 1 92.88 176 ALA B O 1
ATOM 3308 N N . THR B 1 177 ? -10.938 24.391 22.078 1 90.69 177 THR B N 1
ATOM 3309 C CA . THR B 1 177 ? -11.898 23.953 23.094 1 90.69 177 THR B CA 1
ATOM 3310 C C . THR B 1 177 ? -12.047 22.438 23.094 1 90.69 177 THR B C 1
ATOM 3312 O O . THR B 1 177 ? -12.117 21.812 24.156 1 90.69 177 THR B O 1
ATOM 3315 N N . HIS B 1 178 ? -12.023 21.812 21.938 1 92.31 178 HIS B N 1
ATOM 3316 C CA . HIS B 1 178 ? -12.422 20.406 21.859 1 92.31 178 HIS B CA 1
ATOM 3317 C C . HIS B 1 178 ? -11.227 19.516 21.547 1 92.31 178 HIS B C 1
ATOM 3319 O O . HIS B 1 178 ? -11.32 18.281 21.641 1 92.31 178 HIS B O 1
ATOM 3325 N N . GLY B 1 179 ? -10.172 20.141 21.156 1 96.31 179 GLY B N 1
ATOM 3326 C CA . GLY B 1 179 ? -9.016 19.328 20.797 1 96.31 179 GLY B CA 1
ATOM 3327 C C . GLY B 1 179 ? -9.117 18.719 19.406 1 96.31 179 GLY B C 1
ATOM 3328 O O . GLY B 1 179 ? -9.625 19.344 18.484 1 96.31 179 GLY B O 1
ATOM 3329 N N . LEU B 1 180 ? -8.539 17.484 19.266 1 98 180 LEU B N 1
ATOM 3330 C CA . LEU B 1 180 ? -8.547 16.781 17.984 1 98 180 LEU B CA 1
ATOM 3331 C C . LEU B 1 180 ? -9.781 15.891 17.875 1 98 180 LEU B C 1
ATOM 3333 O O . LEU B 1 180 ? -10.188 15.258 18.844 1 98 180 LEU B O 1
ATOM 3337 N N . SER B 1 181 ? -10.312 15.797 16.672 1 97 181 SER B N 1
ATOM 3338 C CA . SER B 1 181 ? -11.445 14.906 16.438 1 97 181 SER B CA 1
ATOM 3339 C C . SER B 1 181 ? -11.328 14.227 15.07 1 97 181 SER B C 1
ATOM 3341 O O . SER B 1 181 ? -10.586 14.688 14.203 1 97 181 SER B O 1
ATOM 3343 N N . THR B 1 182 ? -11.938 13.07 14.984 1 95.25 182 THR B N 1
ATOM 3344 C CA . THR B 1 182 ? -11.953 12.336 13.727 1 95.25 182 THR B CA 1
ATOM 3345 C C . THR B 1 182 ? -13.305 11.68 13.5 1 95.25 182 THR B C 1
ATOM 3347 O O . THR B 1 182 ? -14.195 11.758 14.359 1 95.25 182 THR B O 1
ATOM 3350 N N . HIS B 1 183 ? -13.477 11.109 12.3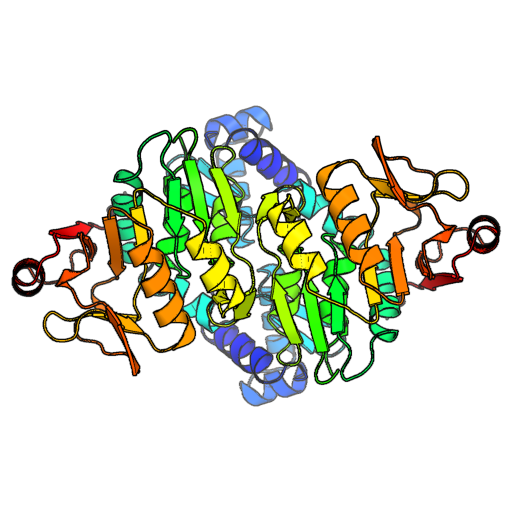44 1 91.31 183 HIS B N 1
ATOM 3351 C CA . HIS B 1 183 ? -14.758 10.508 12 1 91.31 183 HIS B CA 1
ATOM 3352 C C . HIS B 1 183 ? -14.734 9 12.211 1 91.31 183 HIS B C 1
ATOM 3354 O O . HIS B 1 183 ? -15.781 8.344 12.172 1 91.31 183 HIS B O 1
ATOM 3360 N N . LEU B 1 184 ? -13.57 8.469 12.445 1 90.06 184 LEU B N 1
ATOM 3361 C CA . LEU B 1 184 ? -13.422 7.023 12.602 1 90.06 184 LEU B CA 1
ATOM 3362 C C . LEU B 1 184 ? -12.969 6.676 14.016 1 90.06 184 LEU B C 1
ATOM 3364 O O . LEU B 1 184 ? -11.875 7.066 14.438 1 90.06 184 LEU B O 1
ATOM 3368 N N . VAL B 1 185 ? -13.812 5.859 14.703 1 94.69 185 VAL B N 1
ATOM 3369 C CA . VAL B 1 185 ? -13.516 5.488 16.078 1 94.69 185 VAL B CA 1
ATOM 3370 C C . VAL B 1 185 ? -12.172 4.766 16.156 1 94.69 185 VAL B C 1
ATOM 3372 O O . VAL B 1 185 ? -11.344 5.074 17 1 94.69 185 VAL B O 1
ATOM 3375 N N . GLU B 1 186 ? -11.953 3.84 15.25 1 96.19 186 GLU B N 1
ATOM 3376 C CA . GLU B 1 186 ? -10.719 3.068 15.266 1 96.19 186 GLU B CA 1
ATOM 3377 C C . GLU B 1 186 ? -9.508 3.959 14.992 1 96.19 186 GLU B C 1
ATOM 3379 O O . GLU B 1 186 ? -8.422 3.725 15.523 1 96.19 186 GLU B O 1
ATOM 3384 N N . GLY B 1 187 ? -9.734 4.926 14.164 1 95.88 187 GLY B N 1
ATOM 3385 C CA . GLY B 1 187 ? -8.672 5.887 13.914 1 95.88 187 GLY B CA 1
ATOM 3386 C C . GLY B 1 187 ? -8.273 6.676 15.148 1 95.88 187 GLY B C 1
ATOM 3387 O O . GLY B 1 187 ? -7.09 6.91 15.391 1 95.88 187 GLY B O 1
ATOM 3388 N N . ALA B 1 188 ? -9.266 7.043 15.891 1 97.31 188 ALA B N 1
ATOM 3389 C CA . ALA B 1 188 ? -9 7.766 17.141 1 97.31 188 ALA B CA 1
ATOM 3390 C C . ALA B 1 188 ? -8.148 6.934 18.094 1 97.31 188 ALA B C 1
ATOM 3392 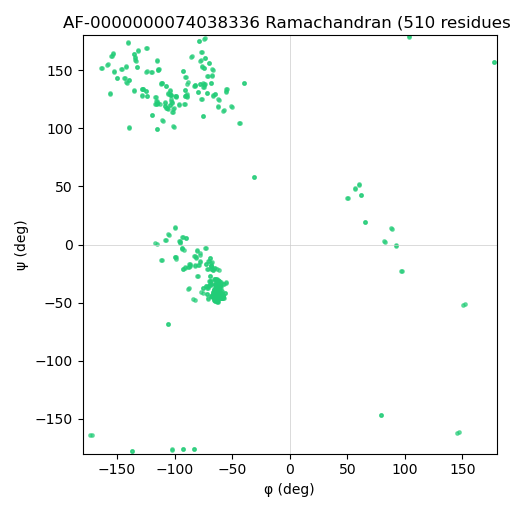O O . ALA B 1 188 ? -7.207 7.445 18.703 1 97.31 188 ALA B O 1
ATOM 3393 N N . GLU B 1 189 ? -8.5 5.672 18.172 1 98.06 189 GLU B N 1
ATOM 3394 C CA . GLU B 1 189 ? -7.766 4.777 19.062 1 98.06 189 GLU B CA 1
ATOM 3395 C C . GLU B 1 189 ? -6.309 4.633 18.625 1 98.06 189 GLU B C 1
ATOM 3397 O O . GLU B 1 189 ? -5.41 4.527 19.469 1 98.06 189 GLU B O 1
ATOM 3402 N N . VAL B 1 190 ? -6.062 4.629 17.359 1 98.56 190 VAL B N 1
ATOM 3403 C CA . VAL B 1 190 ? -4.707 4.52 16.828 1 98.56 190 VAL B CA 1
ATOM 3404 C C . VAL B 1 190 ? -3.904 5.762 17.219 1 98.56 190 VAL B C 1
ATOM 3406 O O . VAL B 1 190 ? -2.773 5.656 17.688 1 98.56 190 VAL B O 1
ATOM 3409 N N . VAL B 1 191 ? -4.484 6.918 17.016 1 98.56 191 VAL B N 1
ATOM 3410 C CA . VAL B 1 191 ? -3.795 8.156 17.344 1 98.56 191 VAL B CA 1
ATOM 3411 C C . VAL B 1 191 ? -3.486 8.195 18.844 1 98.56 191 VAL B C 1
ATOM 3413 O O . VAL B 1 191 ? -2.381 8.562 19.234 1 98.56 191 VAL B O 1
ATOM 3416 N N . LYS B 1 192 ? -4.422 7.801 19.656 1 98.56 192 LYS B N 1
ATOM 3417 C CA . LYS B 1 192 ? -4.203 7.762 21.109 1 98.56 192 LYS B CA 1
ATOM 3418 C C . LYS B 1 192 ? -3.057 6.82 21.453 1 98.56 192 LYS B C 1
ATOM 3420 O O . LYS B 1 192 ? -2.217 7.148 22.297 1 98.56 192 LYS B O 1
ATOM 3425 N N . ALA B 1 193 ? -3.045 5.684 20.844 1 98.75 193 ALA B N 1
ATOM 3426 C CA . ALA B 1 193 ? -1.99 4.703 21.094 1 98.75 193 ALA B CA 1
ATOM 3427 C C . ALA B 1 193 ? -0.627 5.242 20.672 1 98.75 193 ALA B C 1
ATOM 3429 O O . ALA B 1 193 ? 0.358 5.098 21.406 1 98.75 193 ALA B O 1
ATOM 3430 N N . MET B 1 194 ? -0.566 5.883 19.484 1 98.81 194 MET B N 1
ATOM 3431 C CA . MET B 1 194 ? 0.689 6.449 19.016 1 98.81 194 MET B CA 1
ATOM 3432 C C . MET B 1 194 ? 1.175 7.562 19.938 1 98.81 194 MET B C 1
ATOM 3434 O O . MET B 1 194 ? 2.363 7.641 20.25 1 98.81 194 MET B O 1
ATOM 3438 N N . ALA B 1 195 ? 0.262 8.32 20.359 1 98.75 195 ALA B N 1
ATOM 3439 C CA . ALA B 1 195 ? 0.605 9.422 21.266 1 98.75 195 ALA B CA 1
ATOM 3440 C C . ALA B 1 195 ? 1.197 8.898 22.562 1 98.75 195 ALA B C 1
ATOM 3442 O O . ALA B 1 195 ? 2.17 9.453 23.078 1 98.75 195 ALA B O 1
ATOM 3443 N N . ALA B 1 196 ? 0.646 7.824 23.062 1 98.62 196 ALA B N 1
ATOM 3444 C CA . ALA B 1 196 ? 1.087 7.242 24.328 1 98.62 196 ALA B CA 1
ATOM 3445 C C . ALA B 1 196 ? 2.488 6.652 24.203 1 98.62 196 ALA B C 1
ATOM 3447 O O . ALA B 1 196 ? 3.191 6.484 25.203 1 98.62 196 ALA B O 1
ATOM 3448 N N . GLN B 1 197 ? 2.947 6.398 23 1 98.62 197 GLN B N 1
ATOM 3449 C CA . GLN B 1 197 ? 4.215 5.715 22.75 1 98.62 197 GLN B CA 1
ATOM 3450 C C . GLN B 1 197 ? 5.281 6.695 22.266 1 98.62 197 GLN B C 1
ATOM 3452 O O . GLN B 1 197 ? 6.379 6.285 21.875 1 98.62 197 GLN B O 1
ATOM 3457 N N . ALA B 1 198 ? 5 7.996 22.312 1 98.81 198 ALA B N 1
ATOM 3458 C CA . ALA B 1 198 ? 5.914 8.969 21.719 1 98.81 198 ALA B CA 1
ATOM 3459 C C . ALA B 1 198 ? 6.324 10.023 22.75 1 98.81 198 ALA B C 1
ATOM 3461 O O . ALA B 1 198 ? 5.535 10.383 23.625 1 98.81 198 ALA B O 1
ATOM 3462 N N . ASP B 1 199 ? 7.555 10.531 22.609 1 98.62 199 ASP B N 1
ATOM 3463 C CA . ASP B 1 199 ? 7.996 11.656 23.422 1 98.62 199 ASP B CA 1
ATOM 3464 C C . ASP B 1 199 ? 7.301 12.953 23.016 1 98.62 199 ASP B C 1
ATOM 3466 O O . ASP B 1 199 ? 6.992 13.797 23.844 1 98.62 199 ASP B O 1
ATOM 3470 N N . GLN B 1 200 ? 7.098 13.094 21.719 1 98.75 200 GLN B N 1
ATOM 3471 C CA . GLN B 1 200 ? 6.438 14.258 21.156 1 98.75 200 GLN B CA 1
ATOM 3472 C C . GLN B 1 200 ? 5.293 13.852 20.219 1 98.75 200 GLN B C 1
ATOM 3474 O O . GLN B 1 200 ? 5.438 12.922 19.422 1 98.75 200 GLN B O 1
ATOM 3479 N N . VAL B 1 201 ? 4.23 14.492 20.406 1 98.88 201 VAL B N 1
ATOM 3480 C CA . VAL B 1 201 ? 3.086 14.328 19.516 1 98.88 201 VAL B CA 1
ATOM 3481 C C . VAL B 1 201 ? 2.941 15.57 18.641 1 98.88 201 VAL B C 1
ATOM 3483 O O . VAL B 1 201 ? 2.707 16.672 19.141 1 98.88 201 VAL B O 1
ATOM 3486 N N . VAL B 1 202 ? 3.084 15.375 17.328 1 98.94 202 VAL B N 1
ATOM 3487 C CA . VAL B 1 202 ? 3.039 16.469 16.359 1 98.94 202 VAL B CA 1
ATOM 3488 C C . VAL B 1 202 ? 1.843 16.281 15.438 1 98.94 202 VAL B C 1
ATOM 3490 O O . VAL B 1 202 ? 1.756 15.289 14.711 1 98.94 202 VAL B O 1
ATOM 3493 N N . VAL B 1 203 ? 0.957 17.25 15.43 1 98.88 203 VAL B N 1
ATOM 3494 C CA . VAL B 1 203 ? -0.255 17.188 14.617 1 98.88 203 VAL B CA 1
ATOM 3495 C C . VAL B 1 203 ? -0.058 17.984 13.328 1 98.88 203 VAL B C 1
ATOM 3497 O O . VAL B 1 203 ? 0.384 19.141 13.367 1 98.88 203 VAL B O 1
ATOM 3500 N N . LEU B 1 204 ? -0.335 17.344 12.234 1 98.81 204 LEU B N 1
ATOM 3501 C CA . LEU B 1 204 ? -0.337 18 10.93 1 98.81 204 LEU B CA 1
ATOM 3502 C C . LEU B 1 204 ? -1.763 18.25 10.453 1 98.81 204 LEU B C 1
ATOM 3504 O O . LEU B 1 204 ? -2.523 17.312 10.227 1 98.81 204 LEU B O 1
ATOM 3508 N N . ALA B 1 205 ? -2.094 19.5 10.242 1 97.94 205 ALA B N 1
ATOM 3509 C CA . ALA B 1 205 ? -3.447 19.844 9.828 1 97.94 205 ALA B CA 1
ATOM 3510 C C . ALA B 1 205 ? -3.467 21.188 9.094 1 97.94 205 ALA B C 1
ATOM 3512 O O . ALA B 1 205 ? -2.885 22.172 9.57 1 97.94 205 ALA B O 1
ATOM 3513 N N . ASP B 1 206 ? -4.117 21.172 7.938 1 97.38 206 ASP B N 1
ATOM 3514 C CA . ASP B 1 206 ? -4.266 22.469 7.309 1 97.38 206 ASP B CA 1
ATOM 3515 C C . ASP B 1 206 ? -5.371 23.281 7.98 1 97.38 206 ASP B C 1
ATOM 3517 O O . ASP B 1 206 ? -6.215 22.734 8.688 1 97.38 206 ASP B O 1
ATOM 3521 N N . SER B 1 207 ? -5.387 24.562 7.691 1 97 207 SER B N 1
ATOM 3522 C CA . SER B 1 207 ? -6.207 25.516 8.438 1 97 207 SER B CA 1
ATOM 3523 C C . SER B 1 207 ? -7.691 25.281 8.172 1 97 207 SER B C 1
ATOM 3525 O O . SER B 1 207 ? -8.547 25.75 8.93 1 97 207 SER B O 1
ATOM 3527 N N . SER B 1 208 ? -8.047 24.562 7.109 1 96.62 208 SER B N 1
ATOM 3528 C CA . SER B 1 208 ? -9.453 24.297 6.82 1 96.62 208 SER B CA 1
ATOM 3529 C C . SER B 1 208 ? -10.062 23.359 7.863 1 96.62 208 SER B C 1
ATOM 3531 O O . SER B 1 208 ? -11.281 23.25 7.973 1 96.62 208 SER B O 1
ATOM 3533 N N . LYS B 1 209 ? -9.242 22.703 8.617 1 96.88 209 LYS B N 1
ATOM 3534 C CA . LYS B 1 209 ? -9.711 21.75 9.609 1 96.88 209 LYS B CA 1
ATOM 3535 C C . LYS B 1 209 ? -9.898 22.406 10.969 1 96.88 209 LYS B C 1
ATOM 3537 O O . LYS B 1 209 ? -10.383 21.781 11.914 1 96.88 209 LYS B O 1
ATOM 3542 N N . PHE B 1 210 ? -9.523 23.688 11.078 1 97 210 PHE B N 1
ATOM 3543 C CA . PHE B 1 210 ? -9.664 24.406 12.328 1 97 210 PHE B CA 1
ATOM 3544 C C . PHE B 1 210 ? -11.125 24.719 12.625 1 97 210 PHE B C 1
ATOM 3546 O O . PHE B 1 210 ? -11.867 25.125 11.734 1 97 210 PHE B O 1
ATOM 3553 N N . ASN B 1 211 ? -11.523 24.406 13.789 1 95.25 211 ASN B N 1
ATOM 3554 C CA . ASN B 1 211 ? -12.875 24.578 14.297 1 95.25 211 ASN B CA 1
ATOM 3555 C C . ASN B 1 211 ? -13.875 23.703 13.562 1 95.25 211 ASN B C 1
ATOM 3557 O O . ASN B 1 211 ? -15.055 24.047 13.445 1 95.25 211 ASN B O 1
ATOM 3561 N N . LYS B 1 212 ? -13.359 22.719 12.938 1 92.69 212 LYS B N 1
ATOM 3562 C CA . LYS B 1 212 ? -14.188 21.609 12.492 1 92.69 212 LYS B CA 1
ATOM 3563 C C . LYS B 1 212 ? -14.211 20.484 13.539 1 92.69 212 LYS B C 1
ATOM 3565 O O . LYS B 1 212 ? -13.336 20.422 14.406 1 92.69 212 LYS B O 1
ATOM 3570 N N . SER B 1 213 ? -15.32 19.828 13.531 1 87 213 SER B N 1
ATOM 3571 C CA . SER B 1 213 ? -15.445 18.766 14.523 1 87 213 SER B CA 1
ATOM 3572 C C . SER B 1 213 ? -15.859 17.453 13.867 1 87 213 SER B C 1
ATOM 3574 O O . SER B 1 213 ? -16.75 17.422 13.016 1 87 213 SER B O 1
ATOM 3576 N N . GLY B 1 214 ? -15.031 16.469 14.211 1 82.94 214 GLY B N 1
ATOM 3577 C CA . GLY B 1 214 ? -15.453 15.125 13.883 1 82.94 214 GLY B CA 1
ATOM 3578 C C . GLY B 1 214 ? -16.391 14.523 14.914 1 82.94 214 GLY B C 1
ATOM 3579 O O . GLY B 1 214 ? -16.781 15.195 15.867 1 82.94 214 GLY B O 1
ATOM 3580 N N . PHE B 1 215 ? -16.719 13.344 14.703 1 85.88 215 PHE B N 1
ATOM 3581 C CA . PHE B 1 215 ? -17.703 12.602 15.477 1 85.88 215 PHE B CA 1
ATOM 3582 C C . PHE B 1 215 ? -17.094 12.086 16.781 1 85.88 215 PHE B C 1
ATOM 3584 O O . PHE B 1 215 ? -17.781 11.945 17.781 1 85.88 215 PHE B O 1
ATOM 3591 N N . VAL B 1 216 ? -15.805 11.891 16.75 1 92.94 216 VAL B N 1
ATOM 3592 C CA . VAL B 1 216 ? -15.109 11.25 17.859 1 92.94 216 VAL B CA 1
ATOM 3593 C C . VAL B 1 216 ? -13.977 12.148 18.359 1 92.94 216 VAL B C 1
ATOM 3595 O O . VAL B 1 216 ? -13.18 12.641 17.547 1 92.94 216 VAL B O 1
ATOM 3598 N N . LYS B 1 217 ? -13.945 12.297 19.672 1 95.06 217 LYS B N 1
ATOM 3599 C CA . LYS B 1 217 ? -12.82 13 20.266 1 95.06 217 LYS B CA 1
ATOM 3600 C C . LYS B 1 217 ? -11.57 12.125 20.281 1 95.06 217 LYS B C 1
ATOM 3602 O O . LYS B 1 217 ? -11.633 10.945 20.625 1 95.06 217 LYS B O 1
ATOM 3607 N N . VAL B 1 218 ? -10.461 12.695 19.922 1 97.12 218 VAL B N 1
ATOM 3608 C CA . VAL B 1 218 ? -9.219 11.938 19.859 1 97.12 218 VAL B CA 1
ATOM 3609 C C . VAL B 1 218 ? -8.32 12.305 21.031 1 97.12 218 VAL B C 1
ATOM 3611 O O . VAL B 1 218 ? -8.18 11.523 21.984 1 97.12 218 VAL B O 1
ATOM 3614 N N . LEU B 1 219 ? -7.789 13.5 21.078 1 97.62 219 LEU B N 1
ATOM 3615 C CA . LEU B 1 219 ? -6.902 14 22.125 1 97.62 219 LEU B CA 1
ATOM 3616 C C . LEU B 1 219 ? -7.238 15.445 22.469 1 97.62 219 LEU B C 1
ATOM 3618 O O . LEU B 1 219 ? -7.547 16.25 21.594 1 97.62 219 LEU B O 1
ATOM 3622 N N . PRO B 1 220 ? -7.125 15.68 23.812 1 97.06 220 PRO B N 1
ATOM 3623 C CA . PRO B 1 220 ? -7.082 17.109 24.141 1 97.06 220 PRO B CA 1
ATOM 3624 C C . PRO B 1 220 ? -5.777 17.766 23.703 1 97.06 220 PRO B C 1
ATOM 3626 O O . PRO B 1 220 ? -4.758 17.094 23.547 1 97.06 220 PRO B O 1
ATOM 3629 N N . LEU B 1 221 ? -5.785 19.109 23.484 1 97.5 221 LEU B N 1
ATOM 3630 C CA . LEU B 1 221 ? -4.609 19.781 22.953 1 97.5 221 LEU B CA 1
ATOM 3631 C C . LEU B 1 221 ? -3.475 19.781 23.969 1 97.5 221 LEU B C 1
ATOM 3633 O O . LEU B 1 221 ? -2.307 19.922 23.609 1 97.5 221 LEU B O 1
ATOM 3637 N N . GLU B 1 222 ? -3.791 19.609 25.234 1 96.88 222 GLU B N 1
ATOM 3638 C CA . GLU B 1 222 ? -2.779 19.531 26.281 1 96.88 222 GLU B CA 1
ATOM 3639 C C . GLU B 1 222 ? -1.844 18.344 26.078 1 96.88 222 GLU B C 1
ATOM 3641 O O . GLU B 1 222 ? -0.727 18.344 26.594 1 96.88 222 GLU B O 1
ATOM 3646 N N . GLU B 1 223 ? -2.289 17.375 25.344 1 97.88 223 GLU B N 1
ATOM 3647 C CA . GLU B 1 223 ? -1.502 16.172 25.094 1 97.88 223 GLU B CA 1
ATOM 3648 C C . GLU B 1 223 ? -0.74 16.266 23.781 1 97.88 223 GLU B C 1
ATOM 3650 O O . GLU B 1 223 ? -0.055 15.32 23.391 1 97.88 223 GLU B O 1
ATOM 3655 N N . VAL B 1 224 ? -0.85 17.375 23.141 1 98.62 224 VAL B N 1
ATOM 3656 C CA . VAL B 1 224 ? -0.171 17.625 21.875 1 98.62 224 VAL B CA 1
ATOM 3657 C C . VAL B 1 224 ? 1.037 18.531 22.094 1 98.62 224 VAL B C 1
ATOM 3659 O O . VAL B 1 224 ? 0.935 19.547 22.781 1 98.62 224 VAL B O 1
ATOM 3662 N N . THR B 1 225 ? 2.166 18.188 21.562 1 98.75 225 THR B N 1
ATOM 3663 C CA . THR B 1 225 ? 3.383 18.969 21.719 1 98.75 225 THR B CA 1
ATOM 3664 C C . THR B 1 225 ? 3.432 20.125 20.719 1 98.75 225 THR B C 1
ATOM 3666 O O . THR B 1 225 ? 3.812 21.234 21.062 1 98.75 225 THR B O 1
ATOM 3669 N N . THR B 1 226 ? 3.152 19.812 19.484 1 98.81 226 THR B N 1
ATOM 3670 C CA . THR B 1 226 ? 3.252 20.781 18.391 1 98.81 226 THR B CA 1
ATOM 3671 C C . THR B 1 226 ? 2.119 20.578 17.391 1 98.81 226 THR B C 1
ATOM 3673 O O . THR B 1 226 ? 1.731 19.453 17.094 1 98.81 226 THR B O 1
ATOM 3676 N N . ILE B 1 227 ? 1.562 21.641 16.906 1 98.75 227 ILE B N 1
ATOM 3677 C CA . ILE B 1 227 ? 0.666 21.625 15.758 1 98.75 227 ILE B CA 1
ATOM 3678 C C . ILE B 1 227 ? 1.294 22.406 14.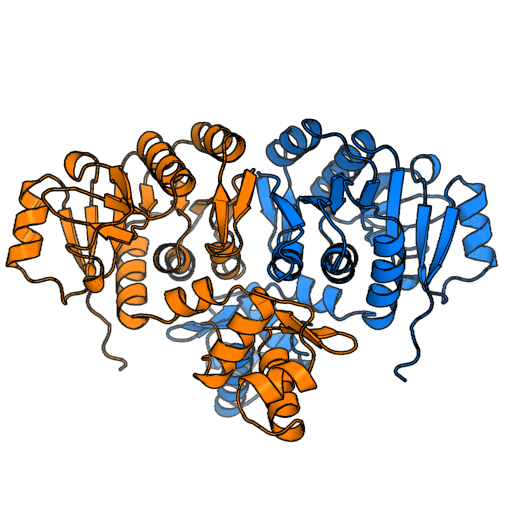609 1 98.75 227 ILE B C 1
ATOM 3680 O O . ILE B 1 227 ? 1.682 23.562 14.773 1 98.75 227 ILE B O 1
ATOM 3684 N N . ILE B 1 228 ? 1.421 21.734 13.508 1 98.81 228 ILE B N 1
ATOM 3685 C CA . ILE B 1 228 ? 1.897 22.406 12.297 1 98.81 228 ILE B CA 1
ATOM 3686 C C . ILE B 1 228 ? 0.721 22.688 11.367 1 98.81 228 ILE B C 1
ATOM 3688 O O . ILE B 1 228 ? -0.004 21.766 10.977 1 98.81 228 ILE B O 1
ATOM 3692 N N . VAL B 1 229 ? 0.517 23.953 11.039 1 98.31 229 VAL B N 1
ATOM 3693 C CA . VAL B 1 229 ? -0.608 24.406 10.234 1 98.31 229 VAL B CA 1
ATOM 3694 C C . VAL B 1 229 ? -0.112 25.375 9.164 1 98.31 229 VAL B C 1
ATOM 3696 O O . VAL B 1 229 ? 1.016 25.875 9.242 1 98.31 229 VAL B O 1
ATOM 3699 N N . ASP B 1 230 ? -0.907 25.5 8.141 1 97.25 230 ASP B N 1
ATOM 3700 C CA . ASP B 1 230 ? -0.498 26.453 7.105 1 97.25 230 ASP B CA 1
ATOM 3701 C C . ASP B 1 230 ? -0.698 27.891 7.57 1 97.25 230 ASP B C 1
ATOM 3703 O O . ASP B 1 230 ? -1.266 28.125 8.641 1 97.25 230 ASP B O 1
ATOM 3707 N N . LYS B 1 231 ? -0.312 28.844 6.738 1 95.94 231 LYS B N 1
ATOM 3708 C CA . LYS B 1 231 ? -0.243 30.25 7.125 1 95.94 231 LYS B CA 1
ATOM 3709 C C . LYS B 1 231 ? -1.63 30.891 7.137 1 95.94 231 LYS B C 1
ATOM 3711 O O . LYS B 1 231 ? -1.804 32 7.641 1 95.94 231 LYS B O 1
ATOM 3716 N N . ASP B 1 232 ? -2.594 30.188 6.676 1 95.88 232 ASP B N 1
ATOM 3717 C CA . ASP B 1 232 ? -3.936 30.75 6.605 1 95.88 232 ASP B CA 1
ATOM 3718 C C . ASP B 1 232 ? -4.613 30.734 7.977 1 95.88 232 ASP B C 1
ATOM 3720 O O . ASP B 1 232 ? -5.633 31.406 8.172 1 95.88 232 ASP B O 1
ATOM 3724 N N . LEU B 1 233 ? -4.094 30 8.883 1 96.75 233 LEU B N 1
ATOM 3725 C CA . LEU B 1 233 ? -4.582 30.125 10.25 1 96.75 233 LEU B CA 1
ATOM 3726 C C . LEU B 1 233 ? -4.23 31.484 10.836 1 96.75 233 LEU B C 1
ATOM 3728 O O . LEU B 1 233 ? -3.061 31.875 10.852 1 96.75 233 LEU B O 1
ATOM 3732 N N . SER B 1 234 ? -5.16 32.156 11.359 1 95.69 234 SER B N 1
ATOM 3733 C CA . SER B 1 234 ? -4.926 33.531 11.852 1 95.69 234 SER B CA 1
ATOM 3734 C C . SER B 1 234 ? -4.004 33.5 13.07 1 95.69 234 SER B C 1
ATOM 3736 O O . SER B 1 234 ? -4.012 32.562 13.852 1 95.69 234 SER B O 1
ATOM 3738 N N . PRO B 1 235 ? -3.252 34.594 13.219 1 95.94 235 PRO B N 1
ATOM 3739 C CA . PRO B 1 235 ? -2.406 34.688 14.414 1 95.94 235 PRO B CA 1
ATOM 3740 C C . PRO B 1 235 ? -3.203 34.594 15.711 1 95.94 235 PRO B C 1
ATOM 3742 O O . PRO B 1 235 ? -2.709 34.031 16.688 1 95.94 235 PRO B O 1
ATOM 3745 N N . GLU B 1 236 ? -4.371 35.094 15.719 1 96.19 236 GLU B N 1
ATOM 3746 C CA . GLU B 1 236 ? -5.23 35.031 16.891 1 96.19 236 GLU B CA 1
ATOM 3747 C C . GLU B 1 236 ? -5.605 33.562 17.219 1 96.19 236 GLU B C 1
ATOM 3749 O O . GLU B 1 236 ? -5.535 33.156 18.375 1 96.19 236 GLU B O 1
ATOM 3754 N N . ASP B 1 237 ? -6.031 32.844 16.203 1 96.12 237 ASP B N 1
ATOM 3755 C CA . ASP B 1 237 ? -6.387 31.453 16.391 1 96.12 237 ASP B CA 1
ATOM 3756 C C . ASP B 1 237 ? -5.172 30.641 16.828 1 96.12 237 ASP B C 1
ATOM 3758 O O . ASP B 1 237 ? -5.289 29.75 17.672 1 96.12 237 ASP B O 1
ATOM 3762 N N . ALA B 1 238 ? -4.051 30.938 16.281 1 97.25 238 ALA B N 1
ATOM 3763 C CA . ALA B 1 238 ? -2.816 30.25 16.656 1 97.25 238 ALA B CA 1
ATOM 3764 C C . ALA B 1 238 ? -2.502 30.469 18.125 1 97.25 238 ALA B C 1
ATOM 3766 O O . ALA B 1 238 ? -2.125 29.531 18.844 1 97.25 238 ALA B O 1
ATOM 3767 N N . ARG B 1 239 ? -2.662 31.703 18.562 1 96.69 239 ARG B N 1
ATOM 3768 C CA . ARG B 1 239 ? -2.408 32.031 19.969 1 96.69 239 ARG B CA 1
ATOM 3769 C C . ARG B 1 239 ? -3.375 31.312 20.891 1 96.69 239 ARG B C 1
ATOM 3771 O O . ARG B 1 239 ? -2.984 30.844 21.953 1 96.69 239 ARG B O 1
ATOM 3778 N N . ALA B 1 240 ? -4.582 31.266 20.469 1 95.81 240 ALA B N 1
ATOM 3779 C CA . ALA B 1 240 ? -5.594 30.562 21.25 1 95.81 240 ALA B CA 1
ATOM 3780 C C . ALA B 1 240 ? -5.215 29.094 21.438 1 95.81 240 ALA B C 1
ATOM 3782 O O . ALA B 1 240 ? -5.418 28.531 22.516 1 95.81 240 ALA B O 1
ATOM 3783 N N . ILE B 1 241 ? -4.703 28.484 20.438 1 97.19 241 ILE B N 1
ATOM 3784 C CA . ILE B 1 241 ? -4.27 27.094 20.5 1 97.19 241 ILE B CA 1
ATOM 3785 C C . ILE B 1 241 ? -3.053 26.969 21.406 1 97.19 241 ILE B C 1
ATOM 3787 O O . ILE B 1 241 ? -2.998 26.078 22.266 1 97.19 241 ILE B O 1
ATOM 3791 N N . GLU B 1 242 ? -2.105 27.875 21.25 1 97.88 242 GLU B N 1
ATOM 3792 C CA . GLU B 1 242 ? -0.874 27.828 22.031 1 97.88 242 GLU B CA 1
ATOM 3793 C C . GLU B 1 242 ? -1.161 27.969 23.531 1 97.88 242 GLU B C 1
ATOM 3795 O O . GLU B 1 242 ? -0.468 27.375 24.359 1 97.88 242 GLU B O 1
ATOM 3800 N N . GLU B 1 243 ? -2.127 28.641 23.828 1 97.06 243 GLU B N 1
ATOM 3801 C CA . GLU B 1 243 ? -2.508 28.859 25.219 1 97.06 243 GLU B CA 1
ATOM 3802 C C . GLU B 1 243 ? -2.977 27.547 25.859 1 97.06 243 GLU B C 1
ATOM 3804 O O . GLU B 1 243 ? -2.959 27.422 27.094 1 97.06 243 GLU B O 1
ATOM 3809 N N . THR B 1 244 ? -3.381 26.641 25.031 1 96.5 244 THR B N 1
ATOM 3810 C CA . THR B 1 244 ? -3.895 25.391 25.562 1 96.5 244 THR B CA 1
ATOM 3811 C C . THR B 1 244 ? -2.758 24.391 25.797 1 96.5 244 THR B C 1
ATOM 3813 O O . THR B 1 244 ? -2.936 23.391 26.484 1 96.5 244 THR B O 1
ATOM 3816 N N . GLY B 1 245 ? -1.558 24.641 25.141 1 95.88 245 GLY B N 1
ATOM 3817 C CA . GLY B 1 245 ? -0.466 23.734 25.438 1 95.88 245 GLY B CA 1
ATOM 3818 C C . GLY B 1 245 ? 0.526 23.594 24.297 1 95.88 245 GLY B C 1
ATOM 3819 O O . GLY B 1 245 ? 1.721 23.844 24.484 1 95.88 245 GLY B O 1
ATOM 3820 N N . PRO B 1 246 ? 0.056 23.312 23.094 1 98.19 246 PRO B N 1
ATOM 3821 C CA . PRO B 1 246 ? 0.998 22.984 22.016 1 98.19 246 PRO B CA 1
ATOM 3822 C C . PRO B 1 246 ? 1.69 24.234 21.469 1 98.19 246 PRO B C 1
ATOM 3824 O O . PRO B 1 246 ? 1.135 25.328 21.516 1 98.19 246 PRO B O 1
ATOM 3827 N N . GLN B 1 247 ? 2.893 24.016 20.938 1 98.44 247 GLN B N 1
ATOM 3828 C CA . GLN B 1 247 ? 3.496 24.984 20.031 1 98.44 247 GLN B CA 1
ATOM 3829 C C . GLN B 1 247 ? 2.816 24.969 18.656 1 98.44 247 GLN B C 1
ATOM 3831 O O . GLN B 1 247 ? 2.465 23.891 18.156 1 98.44 247 GLN B O 1
ATOM 3836 N N . VAL B 1 248 ? 2.586 26.188 18.094 1 98.44 248 VAL B N 1
ATOM 3837 C CA . VAL B 1 248 ? 2.002 26.25 16.75 1 98.44 248 VAL B CA 1
ATOM 3838 C C . VAL B 1 248 ? 3.055 26.703 15.742 1 98.44 248 VAL B C 1
ATOM 3840 O O . VAL B 1 248 ? 3.641 27.781 15.898 1 98.44 248 VAL B O 1
ATOM 3843 N N . LEU B 1 249 ? 3.344 25.875 14.789 1 98.25 249 LEU B N 1
ATOM 3844 C CA . LEU B 1 249 ? 4.207 26.234 13.672 1 98.25 249 LEU B CA 1
ATOM 3845 C C . LEU B 1 249 ? 3.387 26.5 12.414 1 98.25 249 LEU B C 1
ATOM 3847 O O . LEU B 1 249 ? 2.582 25.656 12 1 98.25 249 LEU B O 1
ATOM 3851 N N . ARG B 1 250 ? 3.547 27.609 11.836 1 96.75 250 ARG B N 1
ATOM 3852 C CA . ARG B 1 250 ? 2.826 27.984 10.625 1 96.75 250 ARG B CA 1
ATOM 3853 C C . ARG B 1 250 ? 3.717 27.844 9.391 1 96.75 250 ARG B C 1
ATOM 3855 O O . ARG B 1 250 ? 4.668 28.609 9.219 1 96.75 250 ARG B O 1
ATOM 3862 N N . ALA B 1 251 ? 3.354 26.922 8.547 1 95.81 251 ALA B N 1
ATOM 3863 C CA . ALA B 1 251 ? 4.164 26.562 7.383 1 95.81 251 ALA B CA 1
ATOM 3864 C C . ALA B 1 251 ? 3.766 27.391 6.164 1 95.81 251 ALA B C 1
ATOM 3866 O O . ALA B 1 251 ? 2.586 27.484 5.82 1 95.81 251 ALA B O 1
ATOM 3867 N N . GLY B 1 252 ? 4.789 28.031 5.527 1 91.31 252 GLY B N 1
ATOM 3868 C CA . GLY B 1 252 ? 4.547 28.797 4.316 1 91.31 252 GLY B CA 1
ATOM 3869 C C . GLY B 1 252 ? 4.656 27.969 3.051 1 91.31 252 GLY B C 1
ATOM 3870 O O . GLY B 1 252 ? 5.457 27.031 2.982 1 91.31 252 GLY B O 1
ATOM 3871 N N . THR B 1 253 ? 3.785 28.203 2.189 1 79.56 253 THR B N 1
ATOM 3872 C CA . THR B 1 253 ? 3.834 27.516 0.907 1 79.56 253 THR B CA 1
ATOM 3873 C C . THR B 1 253 ? 4.938 28.094 0.022 1 79.56 253 THR B C 1
ATOM 3875 O O . THR B 1 253 ? 5.242 29.281 0.099 1 79.56 253 THR B O 1
ATOM 3878 N N . GLU B 1 254 ? 6.039 27.406 -0.268 1 62.31 254 GLU B N 1
ATOM 3879 C CA . GLU B 1 254 ? 7.059 27.938 -1.169 1 62.31 254 GLU B CA 1
ATOM 3880 C C . GLU B 1 254 ? 6.438 28.438 -2.471 1 62.31 254 GLU B C 1
ATOM 3882 O O . GLU B 1 254 ? 5.445 27.875 -2.945 1 62.31 254 GLU B O 1
ATOM 3887 N N . SER B 1 255 ? 6.574 29.703 -2.766 1 48.44 255 SER B N 1
ATOM 3888 C CA . SER B 1 255 ? 6.246 30.266 -4.074 1 48.44 255 SER B CA 1
ATOM 3889 C C . SER B 1 255 ? 6.746 29.359 -5.199 1 48.44 255 SER B C 1
ATOM 3891 O O . SER B 1 255 ? 7.805 28.734 -5.082 1 48.44 255 SER B O 1
ATOM 3893 N N . GLU B 1 256 ? 5.93 28.625 -5.852 1 40.66 256 GLU B N 1
ATOM 3894 C CA . GLU B 1 256 ? 6.387 28.031 -7.109 1 40.66 256 GLU B CA 1
ATOM 3895 C C . GLU B 1 256 ? 7.414 28.938 -7.793 1 40.66 256 GLU B C 1
ATOM 3897 O O . GLU B 1 256 ? 7.082 30.016 -8.273 1 40.66 256 GLU B O 1
ATOM 3902 N N . GLU B 1 257 ? 8.578 29.297 -7.156 1 31.31 257 GLU B N 1
ATOM 3903 C CA . GLU B 1 257 ? 9.508 29.797 -8.156 1 31.31 257 GLU B CA 1
ATOM 3904 C C . GLU B 1 257 ? 9.992 28.688 -9.078 1 31.31 257 GLU B C 1
ATOM 3906 O O . GLU B 1 257 ? 10.305 27.578 -8.617 1 31.31 257 GLU B O 1
#

Solvent-accessible surface area (backbone atoms only — not comparable to full-atom values): 25111 Å² total; per-residue (Å²): 86,77,53,85,72,54,72,68,57,47,49,50,44,46,49,26,55,76,38,46,76,46,24,57,63,55,50,12,62,76,68,72,48,49,57,69,56,40,52,50,49,52,49,51,36,21,48,44,39,44,20,26,80,47,94,67,31,41,38,34,34,54,37,52,60,43,52,52,56,49,63,51,62,42,60,43,34,50,23,28,18,45,58,55,29,67,73,61,54,70,61,36,38,33,34,35,35,48,39,62,44,45,22,48,22,49,57,53,43,66,89,47,45,58,31,35,37,37,28,30,23,61,63,27,50,37,39,39,42,26,34,83,44,56,44,43,34,38,41,15,20,41,53,38,54,59,61,31,26,34,28,52,70,56,17,51,56,50,51,68,72,48,75,28,55,37,21,36,33,59,58,60,6,28,38,71,85,67,11,31,12,25,80,45,68,55,56,29,52,46,53,48,50,43,46,74,30,25,78,32,26,35,36,51,43,52,47,86,28,54,73,33,78,40,83,34,76,49,43,56,44,68,75,29,50,32,36,33,23,22,63,78,46,48,72,66,60,44,49,52,37,35,74,53,53,18,46,69,44,64,25,62,60,75,71,88,119,85,78,53,87,70,55,72,66,58,48,49,50,44,47,49,24,54,76,38,46,76,45,25,56,64,56,49,12,63,76,68,72,49,48,58,70,56,40,51,50,50,50,49,52,36,23,47,44,39,44,20,29,81,48,94,66,30,41,37,32,32,54,39,53,59,43,51,52,57,47,64,51,62,43,60,43,35,49,23,30,16,45,59,54,28,67,72,61,53,70,61,35,38,33,34,37,35,47,40,63,44,46,22,49,22,50,58,54,42,65,88,46,46,59,32,35,36,38,30,29,23,62,64,27,50,35,40,39,42,26,35,82,44,56,43,43,33,37,41,15,21,41,53,38,54,60,61,30,25,34,28,52,71,57,18,49,58,48,50,68,74,44,74,28,55,36,22,36,32,59,59,59,6,27,36,71,88,68,12,29,12,24,81,44,68,54,55,30,53,47,52,48,48,44,46,73,28,25,78,32,28,35,36,49,44,52,49,86,27,54,73,33,77,39,81,34,76,46,44,56,45,67,73,30,49,31,36,34,23,21,65,79,45,48,72,68,60,45,49,52,37,36,73,52,53,19,45,70,44,68,27,62,59,76,72,89,118